Protein AF-A0A348ANC7-F1 (afdb_monomer_lite)

pLDDT: mean 77.5, std 24.3, range [27.45, 98.88]

Structure (mmCIF, N/CA/C/O backbone):
data_AF-A0A348ANC7-F1
#
_entry.id   AF-A0A348ANC7-F1
#
loop_
_atom_site.group_PDB
_atom_site.id
_atom_site.type_symbol
_atom_site.label_atom_id
_atom_site.label_alt_id
_atom_site.label_comp_id
_atom_site.label_asym_id
_atom_site.label_entity_id
_atom_site.label_seq_id
_atom_site.pdbx_PDB_ins_code
_atom_site.Cartn_x
_atom_site.Cartn_y
_atom_site.Cartn_z
_atom_site.occupancy
_atom_site.B_iso_or_equiv
_atom_site.auth_seq_id
_atom_site.auth_comp_id
_atom_site.auth_asym_id
_atom_site.auth_atom_id
_atom_site.pdbx_PDB_model_num
ATOM 1 N N . MET A 1 1 ? 77.798 -16.700 -37.468 1.00 27.75 1 MET A N 1
ATOM 2 C CA . MET A 1 1 ? 76.985 -16.059 -38.521 1.00 27.75 1 MET A CA 1
ATOM 3 C C . MET A 1 1 ? 76.602 -14.697 -37.989 1.00 27.75 1 MET A C 1
ATOM 5 O O . MET A 1 1 ? 76.023 -14.634 -36.917 1.00 27.75 1 MET A O 1
ATOM 9 N N . ILE A 1 2 ? 77.081 -13.659 -38.665 1.00 27.45 2 ILE A N 1
ATOM 10 C CA . ILE A 1 2 ? 77.021 -12.248 -38.270 1.00 27.45 2 ILE A CA 1
ATOM 11 C C . ILE A 1 2 ? 75.580 -11.769 -38.488 1.00 27.45 2 ILE A C 1
ATOM 13 O O . ILE A 1 2 ? 75.060 -11.918 -39.596 1.00 27.45 2 ILE A O 1
ATOM 17 N N . GLY A 1 3 ? 74.916 -11.287 -37.438 1.00 29.75 3 GLY A N 1
ATOM 18 C CA . GLY A 1 3 ? 73.523 -10.850 -37.491 1.00 29.75 3 GLY A CA 1
ATOM 19 C C . GLY A 1 3 ? 73.442 -9.379 -37.875 1.00 29.75 3 GLY A C 1
ATOM 20 O O . GLY A 1 3 ? 73.539 -8.519 -37.016 1.00 29.75 3 GLY A O 1
ATOM 21 N N . ALA A 1 4 ? 73.257 -9.073 -39.158 1.00 31.48 4 ALA A N 1
ATOM 22 C CA . ALA A 1 4 ? 72.966 -7.702 -39.567 1.00 31.48 4 ALA A CA 1
ATOM 23 C C . ALA A 1 4 ? 71.615 -7.257 -38.974 1.00 31.48 4 ALA A C 1
ATOM 25 O O . ALA A 1 4 ? 70.592 -7.906 -39.210 1.00 31.48 4 ALA A O 1
ATOM 26 N N . PHE A 1 5 ? 71.602 -6.151 -38.229 1.00 32.03 5 PHE A N 1
ATOM 27 C CA . PHE A 1 5 ? 70.364 -5.513 -37.777 1.00 32.03 5 PHE A CA 1
ATOM 28 C C . PHE A 1 5 ? 69.734 -4.751 -38.942 1.00 32.03 5 PHE A C 1
ATOM 30 O O . PHE A 1 5 ? 70.419 -3.972 -39.601 1.00 32.03 5 PHE A O 1
ATOM 37 N N . PHE A 1 6 ? 68.440 -4.962 -39.190 1.00 32.25 6 PHE A N 1
ATOM 38 C CA . PHE A 1 6 ? 67.671 -4.261 -40.221 1.00 32.25 6 PHE A CA 1
ATOM 39 C C . PHE A 1 6 ? 66.648 -3.329 -39.563 1.00 32.25 6 PHE A C 1
ATOM 41 O O . PHE A 1 6 ? 65.817 -3.793 -38.786 1.00 32.25 6 PHE A O 1
ATOM 48 N N . GLY A 1 7 ? 66.673 -2.035 -39.893 1.00 39.41 7 GLY A N 1
ATOM 49 C CA . GLY A 1 7 ? 65.671 -1.060 -39.436 1.00 39.41 7 GLY A CA 1
ATOM 50 C C . GLY A 1 7 ? 64.999 -0.325 -40.599 1.00 39.41 7 GLY A C 1
ATOM 51 O O . GLY A 1 7 ? 65.629 -0.126 -41.637 1.00 39.41 7 GLY A O 1
ATOM 52 N N . LYS A 1 8 ? 63.723 0.065 -40.440 1.00 37.47 8 LYS A N 1
ATOM 53 C CA . LYS A 1 8 ? 62.939 0.895 -41.380 1.00 37.47 8 LYS A CA 1
ATOM 54 C C . LYS A 1 8 ? 62.503 2.201 -40.696 1.00 37.47 8 LYS A C 1
ATOM 56 O O . LYS A 1 8 ? 61.847 2.136 -39.663 1.00 37.47 8 LYS A O 1
ATOM 61 N N . TYR A 1 9 ? 62.796 3.361 -41.290 1.00 41.31 9 TYR A N 1
ATOM 62 C CA . TYR A 1 9 ? 62.340 4.685 -40.825 1.00 41.31 9 TYR A CA 1
ATOM 63 C C . TYR A 1 9 ? 61.438 5.358 -41.857 1.00 41.31 9 TYR A C 1
ATOM 65 O O . TYR A 1 9 ? 61.797 5.368 -43.027 1.00 41.31 9 TYR A O 1
ATOM 73 N N . ALA A 1 10 ? 60.318 5.959 -41.455 1.00 38.47 10 ALA A N 1
ATOM 74 C CA . ALA A 1 10 ? 59.458 6.737 -42.351 1.00 38.47 10 ALA A CA 1
ATOM 75 C C . ALA A 1 10 ? 59.697 8.244 -42.168 1.00 38.47 10 ALA A C 1
ATOM 77 O O . ALA A 1 10 ? 59.776 8.722 -41.038 1.00 38.47 10 ALA A O 1
ATOM 78 N N . PHE A 1 11 ? 59.782 8.995 -43.270 1.00 38.72 11 PHE A N 1
ATOM 79 C CA . PHE A 1 11 ? 59.938 10.455 -43.248 1.00 38.72 11 PHE A CA 1
ATOM 80 C C . PHE A 1 11 ? 58.855 11.131 -44.092 1.00 38.72 11 PHE A C 1
ATOM 82 O O . PHE A 1 11 ? 58.504 10.642 -45.167 1.00 38.72 11 PHE A O 1
ATOM 89 N N . GLN A 1 12 ? 58.375 12.291 -43.635 1.00 37.31 12 GLN A N 1
ATOM 90 C CA . GLN A 1 12 ? 57.484 13.163 -44.402 1.00 37.31 12 GLN A CA 1
ATOM 91 C C . GLN A 1 12 ? 58.098 14.562 -44.539 1.00 37.31 12 GLN A C 1
ATOM 93 O O . GLN A 1 12 ? 58.506 15.171 -43.549 1.00 37.31 12 GLN A O 1
ATOM 98 N N . SER A 1 13 ? 58.150 15.078 -45.770 1.00 34.09 13 SER A N 1
ATOM 99 C CA . SER A 1 13 ? 58.499 16.477 -46.040 1.00 34.09 13 SER A CA 1
ATOM 100 C C . SER A 1 13 ? 57.309 17.395 -45.738 1.00 34.09 13 SER A C 1
ATOM 102 O O . SER A 1 13 ? 56.170 17.065 -46.061 1.00 34.09 13 SER A O 1
ATOM 104 N N . ARG A 1 14 ? 57.565 18.571 -45.151 1.00 36.03 14 ARG A N 1
ATOM 105 C CA . ARG A 1 14 ? 56.542 19.587 -44.830 1.00 36.03 14 ARG A CA 1
ATOM 106 C C . ARG A 1 14 ? 56.150 20.493 -46.007 1.00 36.03 14 ARG A C 1
ATOM 108 O O . ARG A 1 14 ? 55.392 21.436 -45.800 1.00 36.03 14 ARG A O 1
ATOM 115 N N . THR A 1 15 ? 56.649 20.252 -47.218 1.00 33.06 15 THR A N 1
ATOM 116 C CA . THR A 1 15 ? 56.398 21.128 -48.374 1.00 33.06 15 THR A CA 1
ATOM 117 C C . THR A 1 15 ? 55.730 20.397 -49.538 1.00 33.06 15 THR A C 1
ATOM 119 O O . THR A 1 15 ? 56.362 19.569 -50.187 1.00 33.06 15 THR A O 1
ATOM 122 N N . GLY A 1 16 ? 54.491 20.798 -49.837 1.00 35.75 16 GLY A N 1
ATOM 123 C CA . GLY A 1 16 ? 53.926 20.919 -51.189 1.00 35.75 16 GLY A CA 1
ATOM 124 C C . GLY A 1 16 ? 53.504 19.655 -51.929 1.00 35.75 16 GLY A C 1
ATOM 125 O O . GLY A 1 16 ? 52.324 19.513 -52.212 1.00 35.75 16 GLY A O 1
ATOM 126 N N . ASP A 1 17 ? 54.434 18.753 -52.234 1.00 40.47 17 ASP A N 1
ATOM 127 C CA . ASP A 1 17 ? 54.190 17.643 -53.161 1.00 40.47 17 ASP A CA 1
ATOM 128 C C . ASP A 1 17 ? 54.615 16.313 -52.522 1.00 40.47 17 ASP A C 1
ATOM 130 O O . ASP A 1 17 ? 55.789 16.054 -52.246 1.00 40.47 17 ASP A O 1
ATOM 134 N N . LEU A 1 18 ? 53.613 15.486 -52.217 1.00 42.03 18 LEU A N 1
ATOM 135 C CA . LEU A 1 18 ? 53.718 14.255 -51.437 1.00 42.03 18 LEU A CA 1
ATOM 136 C C . LEU A 1 18 ? 54.369 13.124 -52.243 1.00 42.03 18 LEU A C 1
ATOM 138 O O . LEU A 1 18 ? 53.725 12.481 -53.068 1.00 42.03 18 LEU A O 1
ATOM 142 N N . GLN A 1 19 ? 55.617 12.795 -51.919 1.00 43.56 19 GLN A N 1
ATOM 143 C CA . GLN A 1 19 ? 56.093 11.416 -52.014 1.00 43.56 19 GLN A CA 1
ATOM 144 C C . GLN A 1 19 ? 56.636 11.002 -50.648 1.00 43.56 19 GLN A C 1
ATOM 146 O O . GLN A 1 19 ? 57.581 11.605 -50.139 1.00 43.56 19 GLN A O 1
ATOM 151 N N . SER A 1 20 ? 55.996 10.005 -50.036 1.00 47.84 20 SER A N 1
ATOM 152 C CA . SER A 1 20 ? 56.375 9.451 -48.734 1.00 47.84 20 SER A CA 1
ATOM 153 C C . SER A 1 20 ? 57.330 8.279 -48.939 1.00 47.84 20 SER A C 1
ATOM 155 O O . SER A 1 20 ? 57.088 7.426 -49.792 1.00 47.84 20 SER A O 1
ATOM 157 N N . TRP A 1 21 ? 58.412 8.233 -48.164 1.00 43.44 21 TRP A N 1
ATOM 158 C CA . TRP A 1 21 ? 59.478 7.239 -48.312 1.00 43.44 21 TRP A CA 1
ATOM 159 C C . TRP A 1 21 ? 59.752 6.553 -46.975 1.00 43.44 21 TRP A C 1
ATOM 161 O O . TRP A 1 21 ? 59.725 7.209 -45.929 1.00 43.44 21 TRP A O 1
ATOM 171 N N . TYR A 1 22 ? 60.083 5.260 -47.005 1.00 48.88 22 TYR A N 1
ATOM 172 C CA . TYR A 1 22 ? 60.775 4.612 -45.894 1.00 48.88 22 TYR A CA 1
ATOM 173 C C . TYR A 1 22 ? 62.246 4.372 -46.239 1.00 48.88 22 TYR A C 1
ATOM 175 O O . TYR A 1 22 ? 62.584 4.032 -47.369 1.00 48.88 22 TYR A O 1
ATOM 183 N N . VAL A 1 23 ? 63.134 4.516 -45.261 1.00 41.88 23 VAL A N 1
ATOM 184 C CA . VAL A 1 23 ? 64.560 4.215 -45.373 1.00 41.88 23 VAL A CA 1
ATOM 185 C C . VAL A 1 23 ? 64.844 2.915 -44.635 1.00 41.88 23 VAL A C 1
ATOM 187 O O . VAL A 1 23 ? 64.688 2.852 -43.419 1.00 41.88 23 VAL A O 1
ATOM 190 N N . THR A 1 24 ? 65.258 1.877 -45.358 1.00 45.94 24 THR A N 1
ATOM 191 C CA . THR A 1 24 ? 65.869 0.680 -44.767 1.00 45.94 24 THR A CA 1
ATOM 192 C C . THR A 1 24 ? 67.349 0.904 -44.542 1.00 45.94 24 THR A C 1
ATOM 194 O O . THR A 1 24 ? 68.017 1.426 -45.436 1.00 45.94 24 THR A O 1
ATOM 197 N N . TYR A 1 25 ? 67.882 0.443 -43.417 1.00 46.38 25 TYR A N 1
ATOM 198 C CA . TYR A 1 25 ? 69.322 0.376 -43.208 1.00 46.38 25 TYR A CA 1
ATOM 199 C C . TYR A 1 25 ? 69.755 -0.958 -42.605 1.00 46.38 25 TYR A C 1
ATOM 201 O O . TYR A 1 25 ? 68.958 -1.638 -41.961 1.00 46.38 25 TYR A O 1
ATOM 209 N N . SER A 1 26 ? 71.016 -1.321 -42.835 1.00 45.53 26 SER A N 1
ATOM 210 C CA . SER A 1 26 ? 71.691 -2.427 -42.154 1.00 45.53 26 SER A CA 1
ATOM 211 C C . SER A 1 26 ? 72.839 -1.885 -41.314 1.00 45.53 26 SER A C 1
ATOM 213 O O . SER A 1 26 ? 73.575 -1.046 -41.834 1.00 45.53 26 SER A O 1
ATOM 215 N N . SER A 1 27 ? 73.044 -2.368 -40.089 1.00 42.06 27 SER A N 1
ATOM 216 C CA . SER A 1 27 ? 74.215 -2.019 -39.267 1.00 42.06 27 SER A CA 1
ATOM 217 C C . SER A 1 27 ? 75.004 -3.241 -38.802 1.00 42.06 27 SER A C 1
ATOM 219 O O . SER A 1 27 ? 74.487 -4.360 -38.814 1.00 42.06 27 SER A O 1
ATOM 221 N N . ASP A 1 28 ? 76.258 -3.016 -38.408 1.00 50.62 28 ASP A N 1
ATOM 222 C CA . ASP A 1 28 ? 77.047 -4.005 -37.673 1.00 50.62 28 ASP A CA 1
ATOM 223 C C . ASP A 1 28 ? 76.615 -4.104 -36.198 1.00 50.62 28 ASP A C 1
ATOM 225 O O . ASP A 1 28 ? 75.765 -3.341 -35.725 1.00 50.62 28 ASP A O 1
ATOM 229 N N . ASP A 1 29 ? 77.219 -5.053 -35.477 1.00 42.59 29 ASP A N 1
ATOM 230 C CA . ASP A 1 29 ? 76.923 -5.356 -34.069 1.00 42.59 29 ASP A CA 1
ATOM 231 C C . ASP A 1 29 ? 77.269 -4.196 -33.109 1.00 42.59 29 ASP A C 1
ATOM 233 O O . ASP A 1 29 ? 76.825 -4.194 -31.962 1.00 42.59 29 ASP A O 1
ATOM 237 N N . ASN A 1 30 ? 78.021 -3.191 -33.576 1.00 41.41 30 ASN A N 1
ATOM 238 C CA . ASN A 1 30 ? 78.353 -1.978 -32.823 1.00 41.41 30 ASN A CA 1
ATOM 239 C C . ASN A 1 30 ? 77.434 -0.791 -33.176 1.00 41.41 30 ASN A C 1
ATOM 241 O O . ASN A 1 30 ? 77.628 0.309 -32.659 1.00 41.41 30 ASN A O 1
ATOM 245 N N . GLY A 1 31 ? 76.444 -0.993 -34.054 1.00 43.25 31 GLY A N 1
ATOM 246 C CA . GLY A 1 31 ? 75.490 0.034 -34.474 1.00 43.25 31 GLY A CA 1
ATOM 247 C C . GLY A 1 31 ? 75.965 0.917 -35.633 1.00 43.25 31 GLY A C 1
ATOM 248 O O . GLY A 1 31 ? 75.290 1.888 -35.977 1.00 43.25 31 GLY A O 1
ATOM 249 N N . THR A 1 32 ? 77.088 0.594 -36.281 1.00 47.38 32 THR A N 1
ATOM 250 C CA . THR A 1 32 ? 77.591 1.347 -37.440 1.00 47.38 32 THR A CA 1
ATOM 251 C C . THR A 1 32 ? 76.772 1.000 -38.677 1.00 47.38 32 THR A C 1
ATOM 253 O O . THR A 1 32 ? 76.704 -0.164 -39.072 1.00 47.38 32 THR A O 1
ATOM 256 N N . ILE A 1 33 ? 76.146 1.990 -39.321 1.00 48.66 33 ILE A N 1
ATOM 257 C CA . ILE A 1 33 ? 75.312 1.758 -40.509 1.00 48.66 33 ILE A CA 1
ATOM 258 C C . ILE A 1 33 ? 76.184 1.359 -41.708 1.00 48.66 33 ILE A C 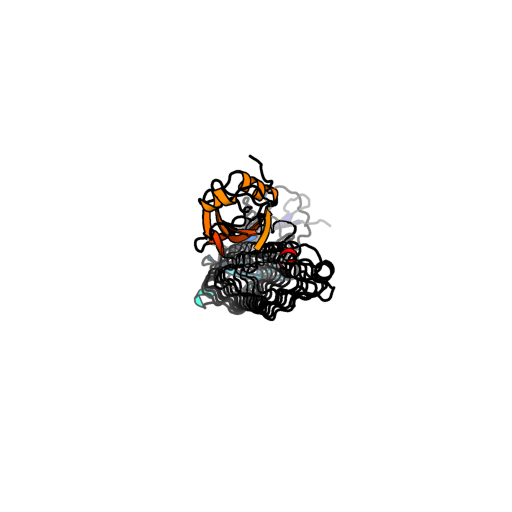1
ATOM 260 O O . ILE A 1 33 ? 76.993 2.138 -42.203 1.00 48.66 33 ILE A O 1
ATOM 264 N N . LEU A 1 34 ? 75.971 0.141 -42.200 1.00 48.00 34 LEU A N 1
ATOM 265 C CA . LEU A 1 34 ? 76.673 -0.481 -43.322 1.00 48.00 34 LEU A CA 1
ATOM 266 C C . LEU A 1 34 ? 76.024 -0.171 -44.681 1.00 48.00 34 LEU A C 1
ATOM 268 O O . LEU A 1 34 ? 76.714 -0.133 -45.698 1.00 48.00 34 LEU A O 1
ATOM 272 N N . LYS A 1 35 ? 74.697 0.013 -44.733 1.00 48.88 35 LYS A N 1
ATOM 273 C CA . LYS A 1 35 ? 73.958 0.289 -45.980 1.00 48.88 35 LYS A CA 1
ATOM 274 C C . LYS A 1 35 ? 72.634 0.989 -45.689 1.00 48.88 35 LYS A C 1
ATOM 276 O O . LYS A 1 35 ? 72.007 0.668 -44.687 1.00 48.88 35 LYS A O 1
ATOM 281 N N . MET A 1 36 ? 72.196 1.887 -46.573 1.00 45.62 36 MET A N 1
ATOM 282 C CA . MET A 1 36 ? 70.900 2.578 -46.513 1.00 45.62 36 MET A CA 1
ATOM 283 C C . MET A 1 36 ? 70.222 2.597 -47.889 1.00 45.62 36 MET A C 1
ATOM 285 O O . MET A 1 36 ? 70.899 2.753 -48.904 1.00 45.62 36 MET A O 1
ATOM 289 N N . ALA A 1 37 ? 68.897 2.449 -47.929 1.00 45.66 37 ALA A N 1
ATOM 290 C CA . ALA A 1 37 ? 68.086 2.560 -49.142 1.00 45.66 37 ALA A CA 1
ATOM 291 C C . ALA A 1 37 ? 66.723 3.184 -48.824 1.00 45.66 37 ALA A C 1
ATOM 293 O O . ALA A 1 37 ? 66.074 2.757 -47.873 1.00 45.66 37 ALA A O 1
ATOM 294 N N . ALA A 1 38 ? 66.293 4.164 -49.622 1.00 46.44 38 ALA A N 1
ATOM 295 C CA . ALA A 1 38 ? 64.974 4.783 -49.524 1.00 46.44 38 ALA A CA 1
ATOM 296 C C . ALA A 1 38 ? 64.018 4.164 -50.557 1.00 46.44 38 ALA A C 1
ATOM 298 O O . ALA A 1 38 ? 64.383 4.010 -51.722 1.00 46.44 38 ALA A O 1
ATOM 299 N N . THR A 1 39 ? 62.804 3.807 -50.148 1.00 53.12 39 THR A N 1
ATOM 300 C CA . THR A 1 39 ? 61.753 3.251 -51.012 1.00 53.12 39 THR A CA 1
ATOM 301 C C . THR A 1 39 ? 60.472 4.055 -50.843 1.00 53.12 39 THR A C 1
ATOM 303 O O . THR A 1 39 ? 60.092 4.381 -49.719 1.00 53.12 39 THR A O 1
ATOM 306 N N . GLN A 1 40 ? 59.826 4.393 -51.956 1.00 50.09 40 GLN A N 1
ATOM 307 C CA . GLN A 1 40 ? 58.566 5.124 -51.955 1.00 50.09 40 GLN A CA 1
ATOM 308 C C . GLN A 1 40 ? 57.430 4.211 -51.479 1.00 50.09 40 GLN A C 1
ATOM 310 O O . GLN A 1 40 ? 57.299 3.084 -51.955 1.00 50.09 40 GLN A O 1
ATOM 315 N N . ILE A 1 41 ? 56.626 4.708 -50.542 1.00 51.19 41 ILE A N 1
ATOM 316 C CA . ILE A 1 41 ? 55.476 3.999 -49.981 1.00 51.19 41 ILE A CA 1
ATOM 317 C C . ILE A 1 41 ? 54.360 3.956 -51.029 1.00 51.19 41 ILE A C 1
ATOM 319 O O . ILE A 1 41 ? 54.029 4.985 -51.620 1.00 51.19 41 ILE A O 1
ATOM 323 N N . THR A 1 42 ? 53.787 2.773 -51.252 1.00 46.72 42 THR A N 1
ATOM 324 C CA . THR A 1 42 ? 52.680 2.562 -52.208 1.00 46.72 42 THR A CA 1
ATOM 325 C C . THR A 1 42 ? 51.334 2.431 -51.495 1.00 46.72 42 THR A C 1
ATOM 327 O O . THR A 1 42 ? 51.287 2.024 -50.336 1.00 46.72 42 THR A O 1
ATOM 330 N N . ASP A 1 43 ? 50.228 2.682 -52.203 1.00 43.44 43 ASP A N 1
ATOM 331 C CA . ASP A 1 43 ? 48.848 2.627 -51.672 1.00 43.44 43 ASP A CA 1
ATOM 332 C C . ASP A 1 43 ? 48.445 1.256 -51.084 1.00 43.44 43 ASP A C 1
ATOM 334 O O . ASP A 1 43 ? 47.421 1.120 -50.418 1.00 43.44 43 ASP A O 1
ATOM 338 N N . THR A 1 44 ? 49.247 0.216 -51.328 1.00 36.41 44 THR A N 1
ATOM 339 C CA . THR A 1 44 ? 49.032 -1.148 -50.829 1.00 36.41 44 THR A CA 1
ATOM 340 C C . THR A 1 44 ? 49.773 -1.474 -49.528 1.00 36.41 44 THR A C 1
ATOM 342 O O . THR A 1 44 ? 49.492 -2.508 -48.914 1.00 36.41 44 THR A O 1
ATOM 345 N N . GLU A 1 45 ? 50.712 -0.633 -49.084 1.00 39.47 45 GLU A N 1
ATOM 346 C CA . GLU A 1 45 ? 51.470 -0.860 -47.850 1.00 39.47 45 GLU A CA 1
ATOM 347 C C . GLU A 1 45 ? 50.686 -0.364 -46.623 1.00 39.47 45 GLU A C 1
ATOM 349 O O . GLU A 1 45 ? 50.410 0.818 -46.449 1.00 39.47 45 GLU A O 1
ATOM 354 N N . LYS A 1 46 ? 50.306 -1.310 -45.759 1.00 42.59 46 LYS A N 1
ATOM 355 C CA . LYS A 1 46 ? 49.444 -1.124 -44.584 1.00 42.59 46 LYS A CA 1
ATOM 356 C C . LYS A 1 46 ? 50.269 -0.748 -43.344 1.00 42.59 46 LYS A C 1
ATOM 358 O O . LYS A 1 46 ? 50.981 -1.606 -42.827 1.00 42.59 46 LYS A O 1
ATOM 363 N N . PHE A 1 47 ? 50.155 0.480 -42.830 1.00 36.69 47 PHE A N 1
ATOM 364 C CA . PHE A 1 47 ? 50.800 0.898 -41.573 1.00 36.69 47 PHE A CA 1
ATOM 365 C C . PHE A 1 47 ? 49.887 1.790 -40.718 1.00 36.69 47 PHE A C 1
ATOM 367 O O . PHE A 1 47 ? 49.093 2.559 -41.249 1.00 36.69 47 PHE A O 1
ATOM 374 N N . ALA A 1 48 ? 50.025 1.691 -39.392 1.00 40.62 48 ALA A N 1
ATOM 375 C CA . ALA A 1 48 ? 49.409 2.591 -38.418 1.00 40.62 48 ALA A CA 1
ATOM 376 C C . ALA A 1 48 ? 50.520 3.391 -37.723 1.00 40.62 48 ALA A C 1
ATOM 378 O O . ALA A 1 48 ? 51.504 2.812 -37.260 1.00 40.62 48 ALA A O 1
ATOM 379 N N . VAL A 1 49 ? 50.383 4.718 -37.667 1.00 36.91 49 VAL A N 1
ATOM 380 C CA . VAL A 1 49 ? 51.309 5.593 -36.930 1.00 36.91 49 VAL A CA 1
ATOM 381 C C . VAL A 1 49 ? 50.681 5.915 -35.580 1.00 36.91 49 VAL A C 1
ATOM 383 O O . VAL A 1 49 ? 49.548 6.391 -35.524 1.00 36.91 49 VAL A O 1
ATOM 386 N N . TYR A 1 50 ? 51.427 5.648 -34.510 1.00 37.97 50 TYR A N 1
ATOM 387 C CA . TYR A 1 50 ? 51.028 5.898 -33.130 1.00 37.97 50 TYR A CA 1
ATOM 388 C C . TYR A 1 50 ? 51.822 7.078 -32.563 1.00 37.97 50 TYR A C 1
ATOM 390 O O . TYR A 1 50 ? 53.053 7.097 -32.645 1.00 37.97 50 TYR A O 1
ATOM 398 N N . ARG A 1 51 ? 51.129 8.059 -31.973 1.00 36.88 51 ARG A N 1
ATOM 399 C CA . ARG A 1 51 ? 51.754 9.127 -31.182 1.00 36.88 51 ARG A CA 1
ATOM 400 C C . ARG A 1 51 ? 51.084 9.207 -29.814 1.00 36.88 51 ARG A C 1
ATOM 402 O O . ARG A 1 51 ? 49.906 9.545 -29.733 1.00 36.88 51 ARG A O 1
ATOM 409 N N . THR A 1 52 ? 51.845 8.938 -28.757 1.00 38.41 52 THR A N 1
ATOM 410 C CA . THR A 1 52 ? 51.502 9.324 -27.380 1.00 38.41 52 THR A CA 1
ATOM 411 C C . THR A 1 52 ? 51.732 10.818 -27.220 1.00 38.41 52 THR A C 1
ATOM 413 O O . THR A 1 52 ? 52.852 11.291 -27.416 1.00 38.41 52 THR A O 1
ATOM 416 N N . GLY A 1 53 ? 50.676 11.575 -26.927 1.00 38.31 53 GLY A N 1
ATOM 417 C CA . GLY A 1 53 ? 50.815 12.922 -26.378 1.00 38.31 53 GLY A CA 1
ATOM 418 C C . GLY A 1 53 ? 51.058 12.859 -24.869 1.00 38.31 53 GLY A C 1
ATOM 419 O O . GLY A 1 53 ? 50.701 11.872 -24.230 1.00 38.31 53 GLY A O 1
ATOM 420 N N . GLU A 1 54 ? 51.640 13.914 -24.300 1.00 38.09 54 GLU A N 1
ATOM 421 C CA . GLU A 1 54 ? 51.874 14.047 -22.850 1.00 38.09 54 GLU A CA 1
ATOM 422 C C . GLU A 1 54 ? 50.560 14.155 -22.033 1.00 38.09 54 GLU A C 1
ATOM 424 O O . GLU A 1 54 ? 50.568 13.931 -20.827 1.00 38.09 54 GLU A O 1
ATOM 429 N N . ASP A 1 55 ? 49.413 14.384 -22.692 1.00 41.34 55 ASP A N 1
ATOM 430 C CA . ASP A 1 55 ? 48.123 14.724 -22.066 1.00 41.34 55 ASP A CA 1
ATOM 431 C C . ASP A 1 55 ? 47.067 13.594 -22.104 1.00 41.34 55 ASP A C 1
ATOM 433 O O . ASP A 1 55 ? 45.934 13.821 -22.526 1.00 41.34 55 ASP A O 1
ATOM 437 N N . ALA A 1 56 ? 47.412 12.357 -21.720 1.00 44.81 56 ALA A N 1
ATOM 438 C CA . ALA A 1 56 ? 46.475 11.211 -21.671 1.00 44.81 56 ALA A CA 1
ATOM 439 C C . ALA A 1 56 ? 45.669 10.961 -22.972 1.00 44.81 56 ALA A C 1
ATOM 441 O O . ALA A 1 56 ? 44.609 10.331 -22.957 1.00 44.81 56 ALA A O 1
ATOM 442 N N . ARG A 1 57 ? 46.193 11.421 -24.116 1.00 38.22 57 ARG A N 1
ATOM 443 C CA . ARG A 1 57 ? 45.581 11.288 -25.442 1.00 38.22 57 ARG A CA 1
ATOM 444 C C . ARG A 1 57 ? 46.544 10.622 -26.418 1.00 38.22 57 ARG A C 1
ATOM 446 O O . ARG A 1 57 ? 47.693 11.051 -26.553 1.00 38.22 57 ARG A O 1
ATOM 453 N N . SER A 1 58 ? 46.062 9.613 -27.141 1.00 44.88 58 SER A N 1
ATOM 454 C CA . SER A 1 58 ? 46.791 8.994 -28.258 1.00 44.88 58 SER A CA 1
ATOM 455 C C . SER A 1 58 ? 46.114 9.319 -29.581 1.00 44.88 58 SER A C 1
ATOM 457 O O . SER A 1 58 ? 44.895 9.289 -29.660 1.00 44.88 58 SER A O 1
ATOM 459 N N . VAL A 1 59 ? 46.881 9.595 -30.637 1.00 39.38 59 VAL A N 1
ATOM 460 C CA . VAL A 1 59 ? 46.335 9.794 -31.992 1.00 39.38 59 VAL A CA 1
ATOM 461 C C . VAL A 1 59 ? 46.721 8.606 -32.870 1.00 39.38 59 VAL A C 1
ATOM 463 O O . VAL A 1 59 ? 47.903 8.272 -32.978 1.00 39.38 59 VAL A O 1
ATOM 466 N N . ILE A 1 60 ? 45.724 7.975 -33.489 1.00 49.19 60 ILE A N 1
ATOM 467 C CA . ILE A 1 60 ? 45.847 6.803 -34.361 1.00 49.19 60 ILE A CA 1
ATOM 468 C C . ILE A 1 60 ? 45.490 7.217 -35.788 1.00 49.19 60 ILE A C 1
ATOM 470 O O . ILE A 1 60 ? 44.397 7.718 -36.022 1.00 49.19 60 ILE A O 1
ATOM 474 N N . CYS A 1 61 ? 46.387 6.998 -36.747 1.00 43.06 61 CYS A N 1
ATOM 475 C CA . CYS A 1 61 ? 46.087 7.188 -38.169 1.00 43.06 61 CYS A CA 1
ATOM 476 C C . CYS A 1 61 ? 45.527 5.891 -38.784 1.00 43.06 61 CYS A C 1
ATOM 478 O O . CYS A 1 61 ? 46.143 4.831 -38.647 1.00 43.06 61 CYS A O 1
ATOM 480 N N . LEU A 1 62 ? 44.373 5.977 -39.448 1.00 47.97 62 LEU A N 1
ATOM 481 C CA . LEU A 1 62 ? 43.683 4.876 -40.129 1.00 47.97 62 LEU A CA 1
ATOM 482 C C . LEU A 1 62 ? 44.195 4.677 -41.564 1.00 47.97 62 LEU A C 1
ATOM 484 O O . LEU A 1 62 ? 44.841 5.548 -42.137 1.00 47.97 62 LEU A O 1
ATOM 488 N N . PHE A 1 63 ? 43.837 3.549 -42.190 1.00 44.09 63 PHE A N 1
ATOM 489 C CA . PHE A 1 63 ? 44.243 3.188 -43.565 1.00 44.09 63 PHE A CA 1
ATOM 490 C C . PHE A 1 63 ? 43.781 4.175 -44.638 1.00 44.09 63 PHE A C 1
ATOM 492 O O . PHE A 1 63 ? 44.396 4.272 -45.694 1.00 44.09 63 PHE A O 1
ATOM 499 N N . ASN A 1 64 ? 42.697 4.896 -44.373 1.00 45.41 64 ASN A N 1
ATOM 500 C CA . ASN A 1 64 ? 42.166 5.957 -45.223 1.00 45.41 64 ASN A CA 1
ATOM 501 C C . ASN A 1 64 ? 42.650 7.355 -44.794 1.00 45.41 64 ASN A C 1
ATOM 503 O O . ASN A 1 64 ? 42.056 8.349 -45.200 1.00 45.41 64 ASN A O 1
ATOM 507 N N . TRP A 1 65 ? 43.704 7.435 -43.974 1.00 46.72 65 TRP A N 1
ATOM 508 C CA . TRP A 1 65 ? 44.305 8.681 -43.485 1.00 46.72 65 TRP A CA 1
ATOM 509 C C . TRP A 1 65 ? 43.386 9.558 -42.626 1.00 46.72 65 TRP A C 1
ATOM 511 O O . TRP A 1 65 ? 43.586 10.767 -42.510 1.00 46.72 65 TRP A O 1
ATOM 521 N N . GLN A 1 66 ? 42.396 8.946 -41.981 1.00 46.66 66 GLN A N 1
ATOM 522 C CA . GLN A 1 66 ? 41.634 9.581 -40.908 1.00 46.66 66 GLN A CA 1
ATOM 523 C C . GLN A 1 66 ? 42.376 9.422 -39.586 1.00 46.66 66 GLN A C 1
ATOM 525 O O . GLN A 1 66 ? 43.036 8.409 -39.366 1.00 46.66 66 GLN A O 1
ATOM 530 N N . PHE A 1 67 ? 42.277 10.400 -38.694 1.00 46.94 67 PHE A N 1
ATOM 531 C CA . PHE A 1 67 ? 42.893 10.310 -37.376 1.00 46.94 67 PHE A CA 1
ATOM 532 C C . PHE A 1 67 ? 41.821 9.977 -36.343 1.00 46.94 67 PHE A C 1
ATOM 534 O O . PHE A 1 67 ? 40.698 10.449 -36.433 1.00 46.94 67 PHE A O 1
ATOM 541 N N . VAL A 1 68 ? 42.143 9.158 -35.354 1.00 48.25 68 VAL A N 1
ATOM 542 C CA . VAL A 1 68 ? 41.277 8.880 -34.208 1.00 48.25 68 VAL A CA 1
ATOM 543 C C . VAL A 1 68 ? 42.058 9.235 -32.959 1.00 48.25 68 VAL A C 1
ATOM 545 O O . VAL A 1 68 ? 43.150 8.720 -32.741 1.00 48.25 68 VAL A O 1
ATOM 548 N N . THR A 1 69 ? 41.523 10.145 -32.157 1.00 44.22 69 THR A N 1
ATOM 549 C CA . THR A 1 69 ? 42.073 10.490 -30.850 1.00 44.22 69 THR A CA 1
ATOM 550 C C . THR A 1 69 ? 41.429 9.596 -29.800 1.00 44.22 69 THR A C 1
ATOM 552 O O . THR A 1 69 ? 40.209 9.562 -29.675 1.00 44.22 69 THR A O 1
ATOM 555 N N . VAL A 1 70 ? 42.249 8.864 -29.061 1.00 47.19 70 VAL A N 1
ATOM 556 C CA . VAL A 1 70 ? 41.860 8.048 -27.912 1.00 47.19 70 VAL A CA 1
ATOM 557 C C . VAL A 1 70 ? 42.080 8.879 -26.664 1.00 47.19 70 VAL A C 1
ATOM 559 O O . VAL A 1 70 ? 43.204 9.331 -26.441 1.00 47.19 70 VAL A O 1
ATOM 562 N N . ASP A 1 71 ? 41.037 9.079 -25.869 1.00 41.00 71 ASP A N 1
ATOM 563 C CA . ASP A 1 71 ? 41.159 9.653 -24.531 1.00 41.00 71 ASP A CA 1
ATOM 564 C C . ASP A 1 71 ? 41.188 8.522 -23.498 1.00 41.00 71 ASP A C 1
ATOM 566 O O . ASP A 1 71 ? 40.193 7.832 -23.264 1.00 41.00 71 ASP A O 1
ATOM 570 N N . HIS A 1 72 ? 42.355 8.327 -22.885 1.00 40.72 72 HIS A N 1
ATOM 571 C CA . HIS A 1 72 ? 42.598 7.236 -21.939 1.00 40.72 72 HIS A CA 1
ATOM 572 C C . HIS A 1 72 ? 41.922 7.455 -20.583 1.00 40.72 72 HIS A C 1
ATOM 574 O O . HIS A 1 72 ? 41.808 6.511 -19.809 1.00 40.72 72 HIS A O 1
ATOM 580 N N . SER A 1 73 ? 41.472 8.679 -20.280 1.00 34.72 73 SER A N 1
ATOM 581 C CA . SER A 1 73 ? 40.780 8.989 -19.021 1.00 34.72 73 SER A CA 1
ATOM 582 C C . SER A 1 73 ? 39.298 8.619 -19.047 1.00 34.72 73 SER A C 1
ATOM 584 O O . SER A 1 73 ? 38.694 8.387 -18.001 1.00 34.72 73 SER A O 1
ATOM 586 N N . SER A 1 74 ? 38.719 8.560 -20.245 1.00 34.16 74 SER A N 1
ATOM 587 C CA . SER A 1 74 ? 37.281 8.446 -20.448 1.00 34.16 74 SER A CA 1
ATOM 588 C C . SER A 1 74 ? 36.889 7.181 -21.226 1.00 34.16 74 SER A C 1
ATOM 590 O O . SER A 1 74 ? 35.735 6.770 -21.161 1.00 34.16 74 SER A O 1
ATOM 592 N N . GLY A 1 75 ? 37.829 6.534 -21.928 1.00 32.56 75 GLY A N 1
ATOM 593 C CA . GLY A 1 75 ? 37.574 5.322 -22.719 1.00 32.56 75 GLY A CA 1
ATOM 594 C C . GLY A 1 75 ? 36.951 5.589 -24.096 1.00 32.56 75 GLY A C 1
ATOM 595 O O . GLY A 1 75 ? 36.523 4.651 -24.767 1.00 32.56 75 GLY A O 1
ATOM 596 N N . TRP A 1 76 ? 36.904 6.851 -24.537 1.00 34.16 76 TRP A N 1
ATOM 597 C CA . TRP A 1 76 ? 36.246 7.260 -25.783 1.00 34.16 76 TRP A CA 1
ATOM 598 C C . TRP A 1 76 ? 37.216 7.348 -26.967 1.00 34.16 76 TRP A C 1
ATOM 600 O O . TRP A 1 76 ? 38.384 7.724 -26.828 1.00 34.16 76 TRP A O 1
ATOM 610 N N . LEU A 1 77 ? 36.693 7.057 -28.164 1.00 38.72 77 LEU A N 1
ATOM 611 C CA . LEU A 1 77 ? 37.386 7.219 -29.444 1.00 38.72 77 LEU A CA 1
ATOM 612 C C . LEU A 1 77 ? 36.758 8.364 -30.246 1.00 38.72 77 LEU A C 1
ATOM 614 O O . LEU A 1 77 ? 35.634 8.268 -30.732 1.00 38.72 77 LEU A O 1
ATOM 618 N N . MET A 1 78 ? 37.508 9.450 -30.419 1.00 35.56 78 MET A N 1
ATOM 619 C CA . MET A 1 78 ? 37.106 10.612 -31.210 1.00 35.56 78 MET A CA 1
ATOM 620 C C . MET A 1 78 ? 37.707 10.522 -32.614 1.00 35.56 78 MET A C 1
ATOM 622 O O . MET A 1 78 ? 38.913 10.692 -32.775 1.00 35.56 78 MET A O 1
ATOM 626 N N . ALA A 1 79 ? 36.905 10.287 -33.652 1.00 37.59 79 ALA A N 1
ATOM 627 C CA . ALA A 1 79 ? 37.392 10.407 -35.027 1.00 37.59 79 ALA A CA 1
ATOM 628 C C . ALA A 1 79 ? 37.582 11.885 -35.417 1.00 37.59 79 ALA A C 1
ATOM 630 O O . ALA A 1 79 ? 36.756 12.736 -35.106 1.00 37.59 79 ALA A O 1
ATOM 631 N N . SER A 1 80 ? 38.672 12.196 -36.115 1.00 34.84 80 SER A N 1
ATOM 632 C CA . SER A 1 80 ? 38.999 13.522 -36.649 1.00 34.84 80 SER A CA 1
ATOM 633 C C . SER A 1 80 ? 38.292 13.814 -37.976 1.00 34.84 80 SER A C 1
ATOM 635 O O . SER A 1 80 ? 38.429 14.914 -38.506 1.00 34.84 80 SER A O 1
ATOM 637 N N . SER A 1 81 ? 37.631 12.813 -38.565 1.00 39.09 81 SER A N 1
ATOM 638 C CA . SER A 1 81 ? 36.795 12.911 -39.765 1.00 39.09 81 SER A CA 1
ATOM 639 C C . SER A 1 81 ? 35.890 11.673 -39.897 1.00 39.09 81 SER A C 1
ATOM 641 O O . SER A 1 81 ? 36.165 10.629 -39.308 1.00 39.09 81 SER A O 1
ATOM 643 N N . GLY A 1 82 ? 34.768 11.813 -40.613 1.00 37.41 82 GLY A N 1
ATOM 644 C CA . GLY A 1 82 ? 33.635 10.877 -40.573 1.00 37.41 82 GLY A CA 1
ATOM 645 C C . GLY A 1 82 ? 33.905 9.492 -41.157 1.00 37.41 82 GLY A C 1
ATOM 646 O O . GLY A 1 82 ? 34.458 9.356 -42.246 1.00 37.41 82 GLY A O 1
ATOM 647 N N . LEU A 1 83 ? 33.468 8.451 -40.448 1.00 43.38 83 LEU A N 1
ATOM 648 C CA . LEU A 1 83 ? 33.494 7.070 -40.926 1.00 43.38 83 LEU A CA 1
ATOM 649 C C . LEU A 1 83 ? 32.197 6.777 -41.693 1.00 43.38 83 LEU A C 1
ATOM 651 O O . LEU A 1 83 ? 31.209 6.347 -41.107 1.00 43.38 83 LEU A O 1
ATOM 655 N N . ASP A 1 84 ? 32.196 7.013 -43.005 1.00 37.12 84 ASP A N 1
ATOM 656 C CA . ASP A 1 84 ? 31.004 6.806 -43.847 1.00 37.12 84 ASP A CA 1
ATOM 657 C C . ASP A 1 84 ? 30.775 5.328 -44.242 1.00 37.12 84 ASP A C 1
ATOM 659 O O . ASP A 1 84 ? 29.772 4.994 -44.874 1.00 37.12 84 ASP A O 1
ATOM 663 N N . GLN A 1 85 ? 31.686 4.413 -43.883 1.00 42.84 85 GLN A N 1
ATOM 664 C CA . GLN A 1 85 ? 31.607 2.974 -44.182 1.00 42.84 85 GLN A CA 1
ATOM 665 C C . GLN A 1 85 ? 32.248 2.135 -43.066 1.00 42.84 85 GLN A C 1
ATOM 667 O O . GLN A 1 85 ? 32.998 2.660 -42.245 1.00 42.84 85 GLN A O 1
ATOM 672 N N . ALA A 1 86 ? 31.980 0.821 -43.056 1.00 38.41 86 ALA A N 1
ATOM 673 C CA . ALA A 1 86 ? 32.614 -0.143 -42.155 1.00 38.41 86 ALA A CA 1
ATOM 674 C C . ALA A 1 86 ? 34.149 -0.029 -42.221 1.00 38.41 86 ALA A C 1
ATOM 676 O O . ALA A 1 86 ? 34.792 -0.551 -43.133 1.00 38.41 86 ALA A O 1
ATOM 677 N N . ALA A 1 87 ? 34.742 0.669 -41.256 1.00 41.69 87 ALA A N 1
ATOM 678 C CA . ALA A 1 87 ? 36.181 0.813 -41.156 1.00 41.69 87 ALA A CA 1
ATOM 679 C C . ALA A 1 87 ? 36.748 -0.308 -40.286 1.00 41.69 87 ALA A C 1
ATOM 681 O O . ALA A 1 87 ? 36.264 -0.594 -39.190 1.00 41.69 87 ALA A O 1
ATOM 682 N N . THR A 1 88 ? 37.796 -0.958 -40.784 1.00 38.44 88 THR A N 1
ATOM 683 C CA . THR A 1 88 ? 38.604 -1.857 -39.957 1.00 38.44 88 THR A CA 1
ATOM 684 C C . THR A 1 88 ? 39.629 -1.001 -39.228 1.00 38.44 88 THR A C 1
ATOM 686 O O . THR A 1 88 ? 40.511 -0.421 -39.862 1.00 38.44 88 THR A O 1
ATOM 689 N N . LEU A 1 89 ? 39.487 -0.894 -37.911 1.00 41.62 89 LEU A N 1
ATOM 690 C CA . LEU A 1 89 ? 40.416 -0.176 -37.051 1.00 41.62 89 LEU A CA 1
ATOM 691 C C . LEU A 1 89 ? 41.354 -1.158 -36.353 1.00 41.62 89 LEU A C 1
ATOM 693 O O . LEU A 1 89 ? 41.007 -2.300 -36.057 1.00 41.62 89 LEU A O 1
ATOM 697 N N . TYR A 1 90 ? 42.573 -0.702 -36.101 1.00 38.22 90 TYR A N 1
ATOM 698 C CA . TYR A 1 90 ? 43.617 -1.504 -35.483 1.00 38.22 90 TYR A CA 1
ATOM 699 C C . TYR A 1 90 ? 43.999 -0.798 -34.191 1.00 38.22 90 TYR A C 1
ATOM 701 O O . TYR A 1 90 ? 44.415 0.360 -34.225 1.00 38.22 90 TYR A O 1
ATOM 709 N N . PHE A 1 91 ? 43.831 -1.484 -33.064 1.00 41.06 91 PHE A N 1
ATOM 710 C CA . PHE A 1 91 ? 44.137 -0.940 -31.748 1.00 41.06 91 PHE A CA 1
ATOM 711 C C . PHE A 1 91 ? 45.070 -1.873 -30.982 1.00 41.06 91 PHE A C 1
ATOM 713 O O . PHE A 1 91 ? 45.102 -3.083 -31.209 1.00 41.06 91 PHE A O 1
ATOM 720 N N . ALA A 1 92 ? 45.810 -1.288 -30.045 1.00 35.16 92 ALA A N 1
ATOM 721 C CA . ALA A 1 92 ? 46.560 -2.004 -29.030 1.00 35.16 92 ALA A CA 1
ATOM 722 C C . ALA A 1 92 ? 45.922 -1.680 -27.676 1.00 35.16 92 ALA A C 1
ATOM 724 O O . ALA A 1 92 ? 45.940 -0.523 -27.261 1.00 35.16 92 ALA A O 1
ATOM 725 N N . PHE A 1 93 ? 45.347 -2.681 -27.015 1.00 38.00 93 PHE A N 1
ATOM 726 C CA . PHE A 1 93 ? 44.834 -2.564 -25.653 1.00 38.00 93 PHE A CA 1
ATOM 727 C C . PHE A 1 93 ? 45.409 -3.704 -24.816 1.00 38.00 93 PHE A C 1
ATOM 729 O O . PHE A 1 93 ? 45.528 -4.827 -25.304 1.00 38.00 93 PHE A O 1
ATOM 736 N N . SER A 1 94 ? 45.742 -3.414 -23.562 1.00 32.25 94 SER A N 1
ATOM 737 C CA . SER A 1 94 ? 45.942 -4.418 -22.519 1.00 32.25 94 SER A CA 1
ATOM 738 C C . SER A 1 94 ? 44.665 -4.485 -21.676 1.00 32.25 94 SER A C 1
ATOM 740 O O . SER A 1 94 ? 44.280 -3.478 -21.088 1.00 32.25 94 SER A O 1
ATOM 742 N N . ASP A 1 95 ? 44.021 -5.652 -21.644 1.00 31.50 95 ASP A N 1
ATOM 743 C CA . ASP A 1 95 ? 43.052 -6.084 -20.620 1.00 31.50 95 ASP A CA 1
ATOM 744 C C . ASP A 1 95 ? 41.708 -5.337 -20.454 1.00 31.50 95 ASP A C 1
ATOM 746 O O . ASP A 1 95 ? 41.150 -5.336 -19.358 1.00 31.50 95 ASP A O 1
ATOM 750 N N . TYR A 1 96 ? 41.106 -4.791 -21.521 1.00 37.69 96 TYR A N 1
ATOM 751 C CA . TYR A 1 96 ? 39.725 -4.274 -21.450 1.00 37.69 96 TYR A CA 1
ATOM 752 C C . TYR A 1 96 ? 38.763 -4.945 -22.436 1.00 37.69 96 TYR A C 1
ATOM 754 O O . TYR A 1 96 ? 38.961 -4.933 -23.650 1.00 37.69 96 TYR A O 1
ATOM 762 N N . ASP A 1 97 ? 37.675 -5.479 -21.883 1.00 37.50 97 ASP A N 1
ATOM 763 C CA . ASP A 1 97 ? 36.542 -6.085 -22.582 1.00 37.50 97 ASP A CA 1
ATOM 764 C C . ASP A 1 97 ? 35.555 -4.970 -23.002 1.00 37.50 97 ASP A C 1
ATOM 766 O O . ASP A 1 97 ? 34.488 -4.796 -22.412 1.00 37.50 97 ASP A O 1
ATOM 770 N N . LEU A 1 98 ? 35.936 -4.110 -23.960 1.00 42.16 98 LEU A N 1
ATOM 771 C CA . LEU A 1 98 ? 35.013 -3.079 -24.466 1.00 42.16 98 LEU A CA 1
ATOM 772 C C . LEU A 1 98 ? 33.863 -3.790 -25.236 1.00 42.16 98 LEU A C 1
ATOM 774 O O . LEU A 1 98 ? 34.074 -4.730 -25.998 1.00 42.16 98 LEU A O 1
ATOM 778 N N . ALA A 1 99 ? 32.603 -3.419 -25.005 1.00 38.47 99 ALA A N 1
ATOM 779 C CA . ALA A 1 99 ? 31.454 -4.119 -25.610 1.00 38.47 99 ALA A CA 1
ATOM 780 C C . ALA A 1 99 ? 30.767 -3.325 -26.734 1.00 38.47 99 ALA A C 1
ATOM 782 O O . ALA A 1 99 ? 30.045 -3.894 -27.557 1.00 38.47 99 ALA A O 1
ATOM 783 N N . SER A 1 100 ? 30.998 -2.016 -26.786 1.00 44.62 100 SER A N 1
ATOM 784 C CA . SER A 1 100 ? 30.496 -1.110 -27.814 1.00 44.62 100 SER A CA 1
ATOM 785 C C . SER A 1 100 ? 31.425 0.098 -27.924 1.00 44.62 100 SER A C 1
ATOM 787 O O . SER A 1 100 ? 32.262 0.333 -27.049 1.00 44.62 100 SER A O 1
ATOM 789 N N . LEU A 1 101 ? 31.305 0.836 -29.025 1.00 47.16 101 LEU A N 1
ATOM 790 C CA . LEU A 1 101 ? 32.009 2.090 -29.209 1.00 47.16 101 LEU A CA 1
ATOM 791 C C . LEU A 1 101 ? 31.048 3.167 -29.700 1.00 47.16 101 LEU A C 1
ATOM 793 O O . LEU A 1 101 ? 30.443 3.052 -30.769 1.00 47.16 101 LEU A O 1
ATOM 797 N N . THR A 1 102 ? 30.951 4.238 -28.926 1.00 46.06 102 THR A N 1
ATOM 798 C CA . THR A 1 102 ? 30.182 5.416 -29.302 1.00 46.06 102 THR A CA 1
ATOM 799 C C . THR A 1 102 ? 31.112 6.408 -29.995 1.00 46.06 102 THR A C 1
ATOM 801 O O . THR A 1 102 ? 32.124 6.826 -29.433 1.00 46.06 102 THR A O 1
ATOM 804 N N . MET A 1 103 ? 30.800 6.750 -31.245 1.00 50.56 103 MET A N 1
ATOM 805 C CA . MET A 1 103 ? 31.608 7.645 -32.073 1.00 50.56 103 MET A CA 1
ATOM 806 C C . MET A 1 103 ? 30.768 8.817 -32.571 1.00 50.56 103 MET A C 1
ATOM 808 O O . MET A 1 103 ? 29.548 8.723 -32.640 1.00 50.56 103 MET A O 1
ATOM 812 N N . PHE A 1 104 ? 31.421 9.911 -32.952 1.00 48.09 104 PHE A N 1
ATOM 813 C CA . PHE A 1 104 ? 30.770 11.017 -33.650 1.00 48.09 104 PHE A CA 1
ATOM 814 C C . PHE A 1 104 ? 31.122 10.965 -35.145 1.00 48.09 104 PHE A C 1
ATOM 816 O O . PHE A 1 104 ? 32.267 10.665 -35.494 1.00 48.09 104 PHE A O 1
ATOM 823 N N . ASN A 1 105 ? 30.160 11.212 -36.039 1.00 49.66 105 ASN A N 1
ATOM 824 C CA . ASN A 1 105 ? 30.431 11.350 -37.474 1.00 49.66 105 ASN A CA 1
ATOM 825 C C . ASN A 1 105 ? 31.025 12.732 -37.811 1.00 49.66 105 ASN A C 1
ATOM 827 O O . ASN A 1 105 ? 31.270 13.556 -36.931 1.00 49.66 105 ASN A O 1
ATOM 831 N N . GLN A 1 106 ? 31.267 12.984 -39.103 1.00 43.44 106 GLN A N 1
ATOM 832 C CA . GLN A 1 106 ? 31.819 14.252 -39.609 1.00 43.44 106 GLN A CA 1
ATOM 833 C C . GLN A 1 106 ? 30.977 15.488 -39.279 1.00 43.44 106 GLN A C 1
ATOM 835 O O . GLN A 1 106 ? 31.524 16.584 -39.201 1.00 43.44 106 GLN A O 1
ATOM 840 N N . ASP A 1 107 ? 29.681 15.301 -39.039 1.00 47.50 107 ASP A N 1
ATOM 841 C CA . ASP A 1 107 ? 28.750 16.361 -38.662 1.00 47.50 107 ASP A CA 1
ATOM 842 C C . ASP A 1 107 ? 28.670 16.539 -37.130 1.00 47.50 107 ASP A C 1
ATOM 844 O O . ASP A 1 107 ? 27.871 17.329 -36.628 1.00 47.50 107 ASP A O 1
ATOM 848 N N . GLY A 1 108 ? 29.503 15.812 -36.370 1.00 49.25 108 GLY A N 1
ATOM 849 C CA . GLY A 1 108 ? 29.479 15.794 -34.908 1.00 49.25 108 GLY A CA 1
ATOM 850 C C . GLY A 1 108 ? 28.298 15.011 -34.331 1.00 49.25 108 GLY A C 1
ATOM 851 O O . GLY A 1 108 ? 27.950 15.208 -33.169 1.00 49.25 108 GLY A O 1
ATOM 852 N N . GLU A 1 109 ? 27.653 14.143 -35.116 1.00 57.03 109 GLU A N 1
ATOM 853 C CA . GLU A 1 109 ? 26.490 13.366 -34.681 1.00 57.03 109 GLU A CA 1
ATOM 854 C C . GLU A 1 109 ? 26.904 12.038 -34.061 1.00 57.03 109 GLU A C 1
ATOM 856 O O . GLU A 1 109 ? 27.767 11.341 -34.589 1.00 57.03 109 GLU A O 1
ATOM 861 N N . LEU A 1 110 ? 26.209 11.635 -33.000 1.00 59.22 110 LEU A N 1
ATOM 862 C CA . LEU A 1 110 ? 26.385 10.322 -32.394 1.00 59.22 110 LEU A CA 1
ATOM 863 C C . LEU A 1 110 ? 26.054 9.199 -33.393 1.00 59.22 110 LEU A C 1
ATOM 865 O O . LEU A 1 110 ? 24.918 9.097 -33.866 1.00 59.22 110 LEU A O 1
ATOM 869 N N . VAL A 1 111 ? 27.029 8.336 -33.667 1.00 55.97 111 VAL A N 1
ATOM 870 C CA . VAL A 1 111 ? 26.917 7.095 -34.438 1.00 55.97 111 VAL A CA 1
ATOM 871 C C . VAL A 1 111 ? 27.365 5.937 -33.555 1.00 55.97 111 VAL A C 1
ATOM 873 O O . VAL A 1 111 ? 28.492 5.904 -33.059 1.00 55.97 111 VAL A O 1
ATOM 876 N N . MET A 1 112 ? 26.470 4.972 -33.360 1.00 57.00 112 MET A N 1
ATOM 877 C CA . MET A 1 112 ? 26.723 3.836 -32.476 1.00 57.00 112 MET A CA 1
ATOM 878 C C . MET A 1 112 ? 27.252 2.669 -33.308 1.00 57.00 112 MET A C 1
ATOM 880 O O . MET A 1 112 ? 26.627 2.235 -34.284 1.00 57.00 112 MET A O 1
ATOM 884 N N . MET A 1 113 ? 28.423 2.157 -32.936 1.00 50.47 113 MET A N 1
ATOM 885 C CA . MET A 1 113 ? 29.050 1.034 -33.621 1.00 50.47 113 MET A CA 1
ATOM 886 C C . MET A 1 113 ? 29.352 -0.083 -32.633 1.00 50.47 113 MET A C 1
ATOM 888 O O . MET A 1 113 ? 29.883 0.142 -31.545 1.00 50.47 113 MET A O 1
ATOM 892 N N . ARG A 1 114 ? 29.052 -1.321 -33.033 1.00 48.00 114 ARG A N 1
ATOM 893 C CA . ARG A 1 114 ? 29.595 -2.497 -32.356 1.00 48.00 114 ARG A CA 1
ATOM 894 C C . ARG A 1 114 ? 30.863 -2.892 -33.087 1.00 48.00 114 ARG A C 1
ATOM 896 O O . ARG A 1 114 ? 30.922 -2.860 -34.317 1.00 48.00 114 ARG A O 1
ATOM 903 N N . TYR A 1 115 ? 31.881 -3.286 -32.342 1.00 46.03 115 TYR A N 1
ATOM 904 C CA . TYR A 1 115 ? 33.042 -3.915 -32.940 1.00 46.03 115 TYR A CA 1
ATOM 905 C C . TYR A 1 115 ? 32.954 -5.433 -32.816 1.00 46.03 115 TYR A C 1
ATOM 907 O O . TYR A 1 115 ? 32.309 -5.977 -31.924 1.00 46.03 115 TYR A O 1
ATOM 915 N N . THR A 1 116 ? 33.646 -6.142 -33.695 1.00 39.09 116 THR A N 1
ATOM 916 C CA . THR A 1 116 ? 33.961 -7.557 -33.499 1.00 39.09 116 THR A CA 1
ATOM 917 C C . THR A 1 116 ? 35.473 -7.718 -33.533 1.00 39.09 116 THR A C 1
ATOM 919 O O . THR A 1 116 ? 36.118 -7.287 -34.493 1.00 39.09 116 THR A O 1
ATOM 922 N N . VAL A 1 117 ? 36.039 -8.338 -32.493 1.00 43.03 117 VAL A N 1
ATOM 923 C CA . VAL A 1 117 ? 37.447 -8.752 -32.490 1.00 43.03 117 VAL A CA 1
ATOM 924 C C . VAL A 1 117 ? 37.575 -9.944 -33.430 1.00 43.03 117 VAL A C 1
ATOM 926 O O . VAL A 1 117 ? 36.994 -11.000 -33.184 1.00 43.03 117 VAL A O 1
ATOM 929 N N . LYS A 1 118 ? 38.319 -9.788 -34.525 1.00 37.97 118 LYS A N 1
ATOM 930 C CA . LYS A 1 118 ? 38.728 -10.922 -35.363 1.00 37.97 118 LYS A CA 1
ATOM 931 C C . LYS A 1 118 ? 40.146 -11.331 -34.978 1.00 37.97 118 LYS A C 1
ATOM 933 O O . LYS A 1 118 ? 40.978 -10.459 -34.755 1.00 37.97 118 LYS A O 1
ATOM 938 N N . ASN A 1 119 ? 40.358 -12.650 -34.892 1.00 38.34 119 ASN A N 1
ATOM 939 C CA . ASN A 1 119 ? 41.583 -13.370 -34.512 1.00 38.34 119 ASN A CA 1
ATOM 940 C C . ASN A 1 119 ? 42.876 -12.528 -34.490 1.00 38.34 119 ASN A C 1
ATOM 942 O O . ASN A 1 119 ? 43.198 -11.908 -35.507 1.00 38.34 119 ASN A O 1
ATOM 946 N N . PRO A 1 120 ? 43.673 -12.585 -33.405 1.00 38.44 120 PRO A N 1
ATOM 947 C CA . PRO A 1 120 ? 44.932 -11.861 -33.312 1.00 38.44 120 PRO A CA 1
ATOM 948 C C . PRO A 1 120 ? 45.906 -12.389 -34.368 1.00 38.44 120 PRO A C 1
ATOM 950 O O . PRO A 1 120 ? 46.490 -13.462 -34.227 1.00 38.44 120 PRO A O 1
ATOM 953 N N . THR A 1 121 ? 46.090 -11.650 -35.458 1.00 35.34 121 THR A N 1
ATOM 954 C CA . THR A 1 121 ? 47.296 -11.798 -36.271 1.00 35.34 121 THR A CA 1
ATOM 955 C C . THR A 1 121 ? 48.352 -10.881 -35.670 1.00 35.34 121 THR A C 1
ATOM 957 O O . T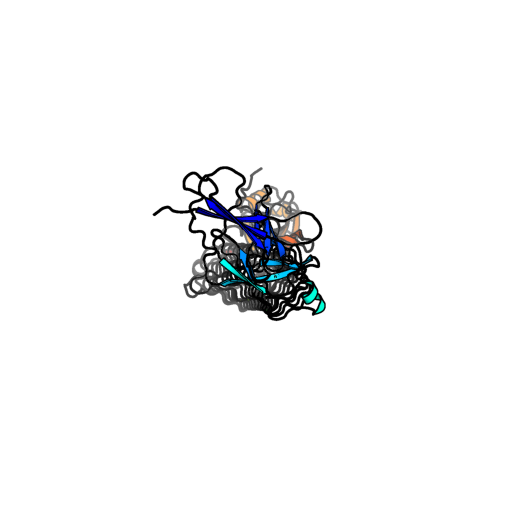HR A 1 121 ? 48.125 -9.668 -35.663 1.00 35.34 121 THR A O 1
ATOM 960 N N . PRO A 1 122 ? 49.483 -11.406 -35.170 1.00 33.69 122 PRO A N 1
ATOM 961 C CA . PRO A 1 122 ? 50.539 -10.567 -34.625 1.00 33.69 122 PRO A CA 1
ATOM 962 C C . PRO A 1 122 ? 51.033 -9.610 -35.714 1.00 33.69 122 PRO A C 1
ATOM 964 O O . PRO A 1 122 ? 51.525 -10.037 -36.759 1.00 33.69 122 PRO A O 1
ATOM 967 N N . PHE A 1 123 ? 50.869 -8.311 -35.478 1.00 35.59 123 PHE A N 1
ATOM 968 C CA . PHE A 1 123 ? 51.454 -7.255 -36.295 1.00 35.59 123 PHE A CA 1
ATOM 969 C C . PHE A 1 123 ? 52.674 -6.707 -35.550 1.00 35.59 123 PHE A C 1
ATOM 971 O O . PHE A 1 123 ? 52.584 -6.351 -34.379 1.00 35.59 123 PHE A O 1
ATOM 978 N N . LEU A 1 124 ? 53.826 -6.652 -36.219 1.00 31.38 124 LEU A N 1
ATOM 979 C CA . LEU A 1 124 ? 55.033 -6.013 -35.691 1.00 31.38 124 LEU A CA 1
ATOM 980 C C . LEU A 1 124 ? 54.864 -4.488 -35.767 1.00 31.38 124 LEU A C 1
ATOM 982 O O . LEU A 1 124 ? 54.844 -3.927 -36.862 1.00 31.38 124 LEU A O 1
ATOM 986 N N . LEU A 1 125 ? 54.761 -3.821 -34.615 1.00 33.34 125 LEU A N 1
ATOM 987 C CA . LEU A 1 125 ? 54.857 -2.363 -34.493 1.00 33.34 125 LEU A CA 1
ATOM 988 C C . LEU A 1 125 ? 56.197 -1.992 -33.850 1.00 33.34 125 LEU A C 1
ATOM 990 O O . LEU A 1 125 ? 56.570 -2.533 -32.811 1.00 33.34 125 LEU A O 1
ATOM 994 N N . PHE A 1 126 ? 56.920 -1.067 -34.481 1.00 34.81 126 PHE A N 1
ATOM 995 C CA . PHE A 1 126 ? 58.187 -0.540 -33.978 1.00 34.81 126 PHE A CA 1
ATOM 996 C C . PHE A 1 126 ? 57.922 0.720 -33.136 1.00 34.81 126 PHE A C 1
ATOM 998 O O . PHE A 1 126 ? 57.211 1.610 -33.610 1.00 34.81 126 PHE A O 1
ATOM 1005 N N . PRO A 1 127 ? 58.471 0.834 -31.913 1.00 32.12 127 PRO A N 1
ATOM 1006 C CA . PRO A 1 127 ? 58.316 2.033 -31.098 1.00 32.12 127 PRO A CA 1
ATOM 1007 C C . PRO A 1 127 ? 59.061 3.231 -31.707 1.00 32.12 127 PRO A C 1
ATOM 1009 O O . PRO A 1 127 ? 60.117 3.088 -32.325 1.00 32.12 127 PRO A O 1
ATOM 1012 N N . ASN A 1 128 ? 58.506 4.427 -31.504 1.00 30.70 128 ASN A N 1
ATOM 1013 C CA . ASN A 1 128 ? 59.159 5.692 -31.821 1.00 30.70 128 ASN A CA 1
ATOM 1014 C C . ASN A 1 128 ? 60.310 5.912 -30.822 1.00 30.70 128 ASN A C 1
ATOM 1016 O O . ASN A 1 128 ? 60.077 5.941 -29.614 1.00 30.70 128 ASN A O 1
ATOM 1020 N N . ILE A 1 129 ? 61.550 6.025 -31.306 1.00 34.56 129 ILE A N 1
ATOM 1021 C CA . ILE A 1 129 ? 62.712 6.314 -30.458 1.00 34.56 129 ILE A CA 1
ATOM 1022 C C . ILE A 1 129 ? 62.728 7.819 -30.192 1.00 34.56 129 ILE A C 1
ATOM 1024 O O . ILE A 1 129 ? 63.295 8.594 -30.958 1.00 34.56 129 ILE A O 1
ATOM 1028 N N . SER A 1 130 ? 62.125 8.222 -29.082 1.00 33.09 130 SER A N 1
ATOM 1029 C CA . SER A 1 130 ? 62.480 9.468 -28.405 1.00 33.09 130 SER A CA 1
ATOM 1030 C C . SER A 1 130 ? 62.489 9.242 -26.896 1.00 33.09 130 SER A C 1
ATOM 1032 O O . SER A 1 130 ? 61.653 9.770 -26.177 1.00 33.09 130 SER A O 1
ATOM 1034 N N . ASP A 1 131 ? 63.333 8.315 -26.450 1.00 29.38 131 ASP A N 1
ATOM 1035 C CA . ASP A 1 131 ? 64.325 8.545 -25.394 1.00 29.38 131 ASP A CA 1
ATOM 1036 C C . ASP A 1 131 ? 64.876 7.211 -24.885 1.00 29.38 131 ASP A C 1
ATOM 1038 O O . ASP A 1 131 ? 64.140 6.308 -24.509 1.00 29.38 131 ASP A O 1
ATOM 1042 N N . ASN A 1 132 ? 66.206 7.122 -24.928 1.00 30.75 132 ASN A N 1
ATOM 1043 C CA . ASN A 1 132 ? 67.096 6.106 -24.372 1.00 30.75 132 ASN A CA 1
ATOM 1044 C C . ASN A 1 132 ? 66.730 4.617 -24.503 1.00 30.75 132 ASN A C 1
ATOM 1046 O O . ASN A 1 132 ? 65.789 4.081 -23.932 1.00 30.75 132 ASN A O 1
ATOM 1050 N N . ALA A 1 133 ? 67.646 3.927 -25.182 1.00 31.83 133 ALA A N 1
ATOM 1051 C CA . ALA A 1 133 ? 67.769 2.487 -25.297 1.00 31.83 133 ALA A CA 1
ATOM 1052 C C . ALA A 1 133 ? 67.641 1.745 -23.951 1.00 31.83 133 ALA A C 1
ATOM 1054 O O . ALA A 1 133 ? 68.622 1.487 -23.258 1.00 31.83 133 ALA A O 1
ATOM 1055 N N . ALA A 1 134 ? 66.431 1.297 -23.649 1.00 28.52 134 ALA A N 1
ATOM 1056 C CA . ALA A 1 134 ? 66.203 -0.009 -23.065 1.00 28.52 134 ALA A CA 1
ATOM 1057 C C . ALA A 1 134 ? 65.319 -0.751 -24.062 1.00 28.52 134 ALA A C 1
ATOM 1059 O O . ALA A 1 134 ? 64.240 -0.279 -24.418 1.00 28.52 134 ALA A O 1
ATOM 1060 N N . ALA A 1 135 ? 65.817 -1.872 -24.579 1.00 31.73 135 ALA A N 1
ATOM 1061 C CA . ALA A 1 135 ? 65.031 -2.765 -25.405 1.00 31.73 135 ALA A CA 1
ATOM 1062 C C . ALA A 1 135 ? 63.732 -3.083 -24.657 1.00 31.73 135 ALA A C 1
ATOM 1064 O O . ALA A 1 135 ? 63.750 -3.792 -23.651 1.00 31.73 135 ALA A O 1
ATOM 1065 N N . VAL A 1 136 ? 62.613 -2.550 -25.147 1.00 32.75 136 VAL A N 1
ATOM 1066 C CA . VAL A 1 136 ? 61.306 -3.120 -24.858 1.00 32.75 136 VAL A CA 1
ATOM 1067 C C . VAL A 1 136 ? 61.392 -4.519 -25.455 1.00 32.75 136 VAL A C 1
ATOM 1069 O O . VAL A 1 136 ? 61.261 -4.696 -26.666 1.00 32.75 136 VAL A O 1
ATOM 1072 N N . GLN A 1 137 ? 61.737 -5.507 -24.618 1.00 31.31 137 GLN A N 1
ATOM 1073 C CA . GLN A 1 137 ? 61.401 -6.897 -24.895 1.00 31.31 137 GLN A CA 1
ATOM 1074 C C . GLN A 1 137 ? 59.970 -6.861 -25.403 1.00 31.31 137 GLN A C 1
ATOM 1076 O O . GLN A 1 137 ? 59.140 -6.195 -24.786 1.00 31.31 137 GLN A O 1
ATOM 1081 N N . ALA A 1 138 ? 59.724 -7.489 -26.551 1.00 35.12 138 ALA A N 1
ATOM 1082 C CA . ALA A 1 138 ? 58.386 -7.720 -27.052 1.00 35.12 138 ALA A CA 1
ATOM 1083 C C . ALA A 1 138 ? 57.612 -8.454 -25.950 1.00 35.12 138 ALA A C 1
ATOM 1085 O O . ALA A 1 138 ? 57.638 -9.677 -25.877 1.00 35.12 138 ALA A O 1
ATOM 1086 N N . ALA A 1 139 ? 57.023 -7.691 -25.031 1.00 29.67 139 ALA A N 1
ATOM 1087 C CA . ALA A 1 139 ? 56.004 -8.172 -24.137 1.00 29.67 139 ALA A CA 1
ATOM 1088 C C . ALA A 1 139 ? 54.914 -8.709 -25.054 1.00 29.67 139 ALA A C 1
ATOM 1090 O O . ALA A 1 139 ? 54.664 -8.119 -26.111 1.00 29.67 139 ALA A O 1
ATOM 1091 N N . ASP A 1 140 ? 54.352 -9.847 -24.669 1.00 31.67 140 ASP A N 1
ATOM 1092 C CA . ASP A 1 140 ? 53.289 -10.594 -25.332 1.00 31.67 140 ASP A CA 1
ATOM 1093 C C . ASP A 1 140 ? 51.993 -9.765 -25.479 1.00 31.67 140 ASP A C 1
ATOM 1095 O O . ASP A 1 140 ? 50.917 -10.142 -25.025 1.00 31.67 140 ASP A O 1
ATOM 1099 N N . ASN A 1 141 ? 52.079 -8.601 -26.114 1.00 34.66 141 ASN A N 1
ATOM 1100 C CA . ASN A 1 141 ? 50.977 -7.708 -26.387 1.00 34.66 141 ASN A CA 1
ATOM 1101 C C . ASN A 1 141 ? 50.290 -8.260 -27.634 1.00 34.66 141 ASN A C 1
ATOM 1103 O O . ASN A 1 141 ? 50.700 -7.999 -28.767 1.00 34.66 141 ASN A O 1
ATOM 1107 N N . ALA A 1 142 ? 49.271 -9.091 -27.427 1.00 34.75 142 ALA A N 1
ATOM 1108 C CA . ALA A 1 142 ? 48.391 -9.533 -28.495 1.00 34.75 142 ALA A CA 1
ATOM 1109 C C . ALA A 1 142 ? 47.718 -8.299 -29.126 1.00 34.75 142 ALA A C 1
ATOM 1111 O O . ALA A 1 142 ? 46.954 -7.590 -28.478 1.00 34.75 142 ALA A O 1
ATOM 1112 N N . PHE A 1 143 ? 48.024 -8.015 -30.392 1.00 39.16 143 PHE A N 1
ATOM 1113 C CA . PHE A 1 143 ? 47.365 -6.951 -31.148 1.00 39.16 143 PHE A CA 1
ATOM 1114 C C . PHE A 1 143 ? 46.058 -7.485 -31.745 1.00 39.16 143 PHE A C 1
ATOM 1116 O O . PHE A 1 143 ? 46.043 -8.540 -32.386 1.00 39.16 143 PHE A O 1
ATOM 1123 N N . PHE A 1 144 ? 44.964 -6.750 -31.547 1.00 39.12 144 PHE A N 1
ATOM 1124 C CA . PHE A 1 144 ? 43.622 -7.161 -31.958 1.00 39.12 144 PHE A CA 1
ATOM 1125 C C . PHE A 1 144 ? 43.170 -6.390 -33.205 1.00 39.12 144 PHE A C 1
ATOM 1127 O O . PHE A 1 144 ? 43.302 -5.167 -33.281 1.00 39.12 144 PHE A O 1
ATOM 1134 N N . ILE A 1 145 ? 42.608 -7.101 -34.191 1.00 39.97 145 ILE A N 1
ATOM 1135 C CA . ILE A 1 145 ? 41.917 -6.468 -35.321 1.00 39.97 145 ILE A CA 1
ATOM 1136 C C . ILE A 1 145 ? 40.469 -6.222 -34.904 1.00 39.97 145 ILE A C 1
ATOM 1138 O O . ILE A 1 145 ? 39.728 -7.170 -34.632 1.00 39.97 145 ILE A O 1
ATOM 1142 N N . LEU A 1 146 ? 40.061 -4.953 -34.893 1.00 43.97 146 LEU A N 1
ATOM 1143 C CA . LEU A 1 146 ? 38.705 -4.535 -34.565 1.00 43.97 146 LEU A CA 1
ATOM 1144 C C . LEU A 1 146 ? 37.968 -4.148 -35.851 1.00 43.97 146 LEU A C 1
ATOM 1146 O O . LEU A 1 146 ? 38.242 -3.128 -36.483 1.00 43.97 146 LEU A O 1
ATOM 1150 N N . GLN A 1 147 ? 37.012 -4.979 -36.263 1.00 43.16 147 GLN A N 1
ATOM 1151 C CA . GLN A 1 147 ? 36.098 -4.618 -37.343 1.00 43.16 147 GLN A CA 1
ATOM 1152 C C . GLN A 1 147 ? 34.904 -3.866 -36.744 1.00 43.16 147 GLN A C 1
ATOM 1154 O O . GLN A 1 147 ? 34.161 -4.465 -35.969 1.00 43.16 147 GLN A O 1
ATOM 1159 N N . LEU A 1 148 ? 34.706 -2.590 -37.101 1.00 47.69 148 LEU A N 1
ATOM 1160 C CA . LEU A 1 148 ? 33.503 -1.843 -36.719 1.00 47.69 148 LEU A CA 1
ATOM 1161 C C . LEU A 1 148 ? 32.349 -2.134 -37.679 1.00 47.69 148 LEU A C 1
ATOM 1163 O O . LEU A 1 148 ? 32.503 -2.058 -38.900 1.00 47.69 148 LEU A O 1
ATOM 1167 N N . ILE A 1 149 ? 31.185 -2.445 -37.113 1.00 47.94 149 ILE A N 1
ATOM 1168 C CA . ILE A 1 149 ? 29.923 -2.623 -37.823 1.00 47.94 149 ILE A CA 1
ATOM 1169 C C . ILE A 1 149 ? 28.912 -1.645 -37.199 1.00 47.94 149 ILE A C 1
ATOM 1171 O O . ILE A 1 149 ? 28.646 -1.736 -35.996 1.00 47.94 149 ILE A O 1
ATOM 1175 N N . PRO A 1 150 ? 28.349 -0.698 -37.971 1.00 50.16 150 PRO A N 1
ATOM 1176 C CA . PRO A 1 150 ? 27.274 0.150 -37.472 1.00 50.16 150 PRO A CA 1
ATOM 1177 C C . PRO A 1 150 ? 26.048 -0.714 -37.164 1.00 50.16 150 PRO A C 1
ATOM 1179 O O . PRO A 1 150 ? 25.577 -1.456 -38.024 1.00 50.16 150 PRO A O 1
ATOM 1182 N N . ILE A 1 151 ? 25.564 -0.640 -35.923 1.00 54.31 151 ILE A N 1
ATOM 1183 C CA . ILE A 1 151 ? 24.412 -1.426 -35.442 1.00 54.31 151 ILE A CA 1
ATOM 1184 C C . ILE A 1 151 ? 23.106 -0.626 -35.480 1.00 54.31 151 ILE A C 1
ATOM 1186 O O . ILE A 1 151 ? 22.025 -1.199 -35.618 1.00 54.31 151 ILE A O 1
ATOM 1190 N N . THR A 1 152 ? 23.202 0.703 -35.434 1.00 57.06 152 THR A N 1
ATOM 1191 C CA . THR A 1 152 ? 22.056 1.619 -35.420 1.00 57.06 152 THR A CA 1
ATOM 1192 C C . THR A 1 152 ? 22.351 2.869 -36.251 1.00 57.06 152 THR A C 1
ATOM 1194 O O . THR A 1 152 ? 23.493 3.344 -36.254 1.00 57.06 152 THR A O 1
ATOM 1197 N N . PRO A 1 153 ? 21.337 3.466 -36.900 1.00 62.88 153 PRO A N 1
ATOM 1198 C CA . PRO A 1 153 ? 21.461 4.792 -37.497 1.00 62.88 153 PRO A CA 1
ATOM 1199 C C . PRO A 1 153 ? 21.887 5.844 -36.461 1.00 62.88 153 PRO A C 1
ATOM 1201 O O . PRO A 1 153 ? 21.529 5.745 -35.288 1.00 62.88 153 PRO A O 1
ATOM 1204 N N . GLY A 1 154 ? 22.616 6.875 -36.898 1.00 66.88 154 GLY A N 1
ATOM 1205 C CA . GLY A 1 154 ? 22.944 8.011 -36.031 1.00 66.88 154 GLY A CA 1
ATOM 1206 C C . GLY A 1 154 ? 21.696 8.766 -35.559 1.00 66.88 154 GLY A C 1
ATOM 1207 O O . GLY A 1 154 ? 20.639 8.694 -36.194 1.00 66.88 154 GLY A O 1
ATOM 1208 N N . ILE A 1 155 ? 21.807 9.521 -34.463 1.00 72.56 155 ILE A N 1
ATOM 1209 C CA . ILE A 1 155 ? 20.648 10.126 -33.774 1.00 72.56 155 ILE A CA 1
ATOM 1210 C C . ILE A 1 155 ? 19.769 11.007 -34.684 1.00 72.56 155 ILE A C 1
ATOM 1212 O O . ILE A 1 155 ? 18.542 10.946 -34.624 1.00 72.56 155 ILE A O 1
ATOM 1216 N N . ASN A 1 156 ? 20.364 11.765 -35.607 1.00 70.12 156 ASN A N 1
ATOM 1217 C CA . ASN A 1 156 ? 19.606 12.589 -36.553 1.00 70.12 156 ASN A CA 1
ATOM 1218 C C . ASN A 1 156 ? 18.892 11.756 -37.621 1.00 70.12 156 ASN A C 1
ATOM 1220 O O . ASN A 1 156 ? 17.820 12.137 -38.091 1.00 70.12 156 ASN A O 1
ATOM 1224 N N . SER A 1 157 ? 19.447 10.599 -37.983 1.00 77.75 157 SER A N 1
ATOM 1225 C CA . SER A 1 157 ? 18.765 9.643 -38.858 1.00 77.75 157 SER A CA 1
ATOM 1226 C C . SER A 1 157 ? 17.563 9.021 -38.150 1.00 77.75 157 SER A C 1
ATOM 1228 O O . SER A 1 157 ? 16.496 8.921 -38.757 1.00 77.75 157 SER A O 1
ATOM 1230 N N . LEU A 1 158 ? 17.691 8.695 -36.858 1.00 81.44 158 LEU A N 1
ATOM 1231 C CA . LEU A 1 158 ? 16.566 8.248 -36.027 1.00 81.44 158 LEU A CA 1
ATOM 1232 C C . LEU A 1 158 ? 15.463 9.312 -35.973 1.00 81.44 158 LEU A C 1
ATOM 1234 O O . LEU A 1 158 ? 14.302 9.008 -36.217 1.00 81.44 158 LEU A O 1
ATOM 1238 N N . ARG A 1 159 ? 15.821 10.584 -35.769 1.00 83.06 159 ARG A N 1
ATOM 1239 C CA . ARG A 1 159 ? 14.849 11.692 -35.766 1.00 83.06 159 ARG A CA 1
ATOM 1240 C C . ARG A 1 159 ? 14.162 11.907 -37.108 1.00 83.06 159 ARG A C 1
ATOM 1242 O O . ARG A 1 159 ? 12.956 12.115 -37.140 1.00 83.06 159 ARG A O 1
ATOM 1249 N N . LYS A 1 160 ? 14.900 11.828 -38.220 1.00 82.06 160 LYS A N 1
ATOM 1250 C CA . LYS A 1 160 ? 14.327 11.944 -39.574 1.00 82.06 160 LYS A CA 1
ATOM 1251 C C . LYS A 1 160 ? 13.357 10.806 -39.891 1.00 82.06 160 LYS A C 1
ATOM 1253 O O . LYS A 1 160 ? 12.379 11.021 -40.597 1.00 82.06 160 LYS A O 1
ATOM 1258 N N . THR A 1 161 ? 13.651 9.606 -39.399 1.00 86.69 161 THR A N 1
ATOM 1259 C CA . THR A 1 161 ? 12.826 8.408 -39.617 1.00 86.69 161 THR A CA 1
ATOM 1260 C C . THR A 1 161 ? 11.718 8.245 -38.577 1.00 86.69 161 THR A C 1
ATOM 1262 O O . THR A 1 161 ? 10.804 7.453 -38.790 1.00 86.69 161 THR A O 1
ATOM 1265 N N . GLY A 1 162 ? 11.760 9.018 -37.489 1.00 86.19 162 GLY A N 1
ATOM 1266 C CA . GLY A 1 162 ? 10.794 8.967 -36.395 1.00 86.19 162 GLY A CA 1
ATOM 1267 C C . GLY A 1 162 ? 11.028 7.829 -35.398 1.00 86.19 162 GLY A C 1
ATOM 1268 O O . GLY A 1 162 ? 10.190 7.632 -34.527 1.00 86.19 162 GLY A O 1
ATOM 1269 N N . GLY A 1 163 ? 12.134 7.083 -35.493 1.00 89.94 163 GLY A N 1
ATOM 1270 C CA . GLY A 1 163 ? 12.456 5.994 -34.570 1.00 89.94 163 GLY A CA 1
ATOM 1271 C C . GLY A 1 163 ? 13.201 4.823 -35.210 1.00 89.94 163 GLY A C 1
ATOM 1272 O O . GLY A 1 163 ? 13.572 4.859 -36.381 1.00 89.94 163 GLY A O 1
ATOM 1273 N N . TYR A 1 164 ? 13.423 3.766 -34.428 1.00 88.94 164 TYR A N 1
ATOM 1274 C CA . TYR A 1 164 ? 14.063 2.525 -34.874 1.00 88.94 164 TYR A CA 1
ATOM 1275 C C . TYR A 1 164 ? 13.523 1.331 -34.087 1.00 88.94 164 TYR A C 1
ATOM 1277 O O . TYR A 1 164 ? 14.101 0.880 -33.098 1.00 88.94 164 TYR A O 1
ATOM 1285 N N . LYS A 1 165 ? 12.367 0.840 -34.542 1.00 92.19 165 LYS A N 1
ATOM 1286 C CA . LYS A 1 165 ? 11.685 -0.327 -33.972 1.00 92.19 165 LYS A CA 1
ATOM 1287 C C . LYS A 1 165 ? 12.581 -1.553 -33.996 1.00 92.19 165 LYS A C 1
ATOM 1289 O O . LYS A 1 165 ? 13.206 -1.829 -35.019 1.00 92.19 165 LYS A O 1
ATOM 1294 N N . ASN A 1 166 ? 12.563 -2.322 -32.912 1.00 89.81 166 ASN A N 1
ATOM 1295 C CA . ASN A 1 166 ? 13.398 -3.513 -32.737 1.00 89.81 166 ASN A CA 1
ATOM 1296 C C . ASN A 1 166 ? 14.903 -3.236 -32.923 1.00 89.81 166 ASN A C 1
ATOM 1298 O O . ASN A 1 166 ? 15.650 -4.117 -33.349 1.00 89.81 166 ASN A O 1
ATOM 1302 N N . GLY A 1 167 ? 15.341 -1.998 -32.670 1.00 84.00 167 GLY A N 1
ATOM 1303 C CA . GLY A 1 167 ? 16.744 -1.619 -32.775 1.00 84.00 167 GLY A CA 1
ATOM 1304 C C . GLY A 1 167 ? 17.614 -2.307 -31.723 1.00 84.00 167 GLY A C 1
ATOM 1305 O O . GLY A 1 167 ? 17.193 -2.456 -30.580 1.00 84.00 167 GLY A O 1
ATOM 1306 N N . ASP A 1 168 ? 18.833 -2.704 -32.098 1.00 78.56 168 ASP A N 1
ATOM 1307 C CA . ASP A 1 168 ? 19.848 -3.228 -31.169 1.00 78.56 168 ASP A CA 1
ATOM 1308 C C . ASP A 1 168 ? 20.625 -2.059 -30.552 1.00 78.56 168 ASP A C 1
ATOM 1310 O O . ASP A 1 168 ? 21.492 -1.473 -31.197 1.00 78.56 168 ASP A O 1
ATOM 1314 N N . PHE A 1 169 ? 20.307 -1.731 -29.303 1.00 82.31 169 PHE A N 1
ATOM 1315 C CA . PHE A 1 169 ? 20.977 -0.719 -28.485 1.00 82.31 169 PHE A CA 1
ATOM 1316 C C . PHE A 1 169 ? 21.764 -1.351 -27.327 1.00 82.31 169 PHE A C 1
ATOM 1318 O O . PHE A 1 169 ? 22.140 -0.656 -26.377 1.00 82.31 169 PHE A O 1
ATOM 1325 N N . LYS A 1 170 ? 22.032 -2.664 -27.374 1.00 79.00 170 LYS A N 1
ATOM 1326 C CA . LYS A 1 170 ? 22.643 -3.365 -26.242 1.00 79.00 170 LYS A CA 1
ATOM 1327 C C . LYS A 1 170 ? 24.016 -2.812 -25.943 1.00 79.00 170 LYS A C 1
ATOM 1329 O O . LYS A 1 170 ? 24.876 -2.753 -26.831 1.00 79.00 170 LYS A O 1
ATOM 1334 N N . ARG A 1 171 ? 24.246 -2.522 -24.663 1.00 73.69 171 ARG A N 1
ATOM 1335 C CA . ARG A 1 171 ? 25.529 -2.045 -24.136 1.00 73.69 171 ARG A CA 1
ATOM 1336 C C . ARG A 1 171 ? 26.043 -0.776 -24.811 1.00 73.69 171 ARG A C 1
ATOM 1338 O O . ARG A 1 171 ? 27.238 -0.519 -24.747 1.00 73.69 171 ARG A O 1
ATOM 1345 N N . VAL A 1 172 ? 25.189 -0.006 -25.483 1.00 73.38 172 VAL A N 1
ATOM 1346 C CA . VAL A 1 172 ? 25.564 1.286 -26.069 1.00 73.38 172 VAL A CA 1
ATOM 1347 C C . VAL A 1 172 ? 25.576 2.354 -24.979 1.00 73.38 172 VAL A C 1
ATOM 1349 O O . VAL A 1 172 ? 24.731 2.335 -24.083 1.00 73.38 172 VAL A O 1
ATOM 1352 N N . ASP A 1 173 ? 26.520 3.291 -25.068 1.00 73.56 173 ASP A N 1
ATOM 1353 C CA . ASP A 1 173 ? 26.486 4.505 -24.259 1.00 73.56 173 ASP A CA 1
ATOM 1354 C C . ASP A 1 173 ? 25.616 5.575 -24.927 1.00 73.56 173 ASP A C 1
ATOM 1356 O O . ASP A 1 173 ? 25.933 6.089 -26.004 1.00 73.56 173 ASP A O 1
ATOM 1360 N N . LEU A 1 174 ? 24.503 5.868 -24.264 1.00 80.31 174 LEU A N 1
ATOM 1361 C CA . LEU A 1 174 ? 23.474 6.832 -24.626 1.00 80.31 174 LEU A CA 1
ATOM 1362 C C . LEU A 1 174 ? 23.294 7.882 -23.514 1.00 80.31 174 LEU A C 1
ATOM 1364 O O . LEU A 1 174 ? 22.234 8.499 -23.395 1.00 80.31 174 LEU A O 1
ATOM 1368 N N . THR A 1 175 ? 24.331 8.100 -22.702 1.00 79.75 175 THR A N 1
ATOM 1369 C CA . THR A 1 175 ? 24.334 9.081 -21.616 1.00 79.75 175 THR A CA 1
ATOM 1370 C C . THR A 1 175 ? 23.938 10.465 -22.134 1.00 79.75 175 THR A C 1
ATOM 1372 O O . THR A 1 175 ? 24.542 10.988 -23.072 1.00 79.75 175 THR A O 1
ATOM 1375 N N . ASN A 1 176 ? 22.925 11.074 -21.513 1.00 81.38 176 ASN A N 1
ATOM 1376 C CA . ASN A 1 176 ? 22.364 12.385 -21.874 1.00 81.38 176 ASN A CA 1
ATOM 1377 C C . ASN A 1 176 ? 21.872 12.519 -23.330 1.00 81.38 176 ASN A C 1
ATOM 1379 O O . ASN A 1 176 ? 21.685 13.637 -23.819 1.00 81.38 176 ASN A O 1
ATOM 1383 N N . VAL A 1 177 ? 21.663 11.413 -24.049 1.00 85.25 177 VAL A N 1
ATOM 1384 C CA . VAL A 1 177 ? 21.155 11.461 -25.423 1.00 85.25 177 VAL A CA 1
ATOM 1385 C C . VAL A 1 177 ? 19.660 11.749 -25.406 1.00 85.25 177 VAL A C 1
ATOM 1387 O O . VAL A 1 177 ? 18.892 11.133 -24.668 1.00 85.25 177 VAL A O 1
ATOM 1390 N N . ASP A 1 178 ? 19.236 12.680 -26.257 1.00 90.06 178 ASP A N 1
ATOM 1391 C CA . ASP A 1 178 ? 17.824 12.980 -26.437 1.00 90.06 178 ASP A CA 1
ATOM 1392 C C . ASP A 1 178 ? 17.187 12.032 -27.465 1.00 90.06 178 ASP A C 1
ATOM 1394 O O . ASP A 1 178 ? 17.441 12.134 -28.669 1.00 90.06 178 ASP A O 1
ATOM 1398 N N . LEU A 1 179 ? 16.357 11.123 -26.958 1.00 94.44 179 LEU A N 1
ATOM 1399 C CA . LEU A 1 179 ? 15.573 10.108 -27.665 1.00 94.44 179 LEU A CA 1
ATOM 1400 C C . LEU A 1 179 ? 14.063 10.422 -27.604 1.00 94.44 179 LEU A C 1
ATOM 1402 O O . LEU A 1 179 ? 13.233 9.559 -27.897 1.00 94.44 179 LEU A O 1
ATOM 1406 N N . SER A 1 180 ? 13.699 11.652 -27.225 1.00 96.81 180 SER A N 1
ATOM 1407 C CA . SER A 1 180 ? 12.308 12.057 -27.035 1.00 96.81 180 SER A CA 1
ATOM 1408 C C . SER A 1 180 ? 11.486 11.967 -28.322 1.00 96.81 180 SER A C 1
ATOM 1410 O O . SER A 1 180 ? 11.957 12.272 -29.423 1.00 96.81 180 SER A O 1
ATOM 1412 N N . GLY A 1 181 ? 10.234 11.530 -28.178 1.00 97.00 181 GLY A N 1
ATOM 1413 C CA . GLY A 1 181 ? 9.264 11.398 -29.268 1.00 97.00 181 GLY A CA 1
ATOM 1414 C C . GLY A 1 181 ? 9.569 10.306 -30.300 1.00 97.00 181 GLY A C 1
ATOM 1415 O O . GLY A 1 181 ? 8.817 10.171 -31.263 1.00 97.00 181 GLY A O 1
ATOM 1416 N N . LEU A 1 182 ? 10.657 9.544 -30.142 1.00 96.44 182 LEU A N 1
ATOM 1417 C CA . LEU A 1 182 ? 11.018 8.476 -31.072 1.00 96.44 182 LEU A CA 1
ATOM 1418 C C . LEU A 1 182 ? 10.181 7.216 -30.837 1.00 96.44 182 LEU A C 1
ATOM 1420 O O . LEU A 1 182 ? 9.867 6.853 -29.704 1.00 96.44 182 LEU A O 1
ATOM 1424 N N . ASP A 1 183 ? 9.890 6.499 -31.919 1.00 98.00 183 ASP A N 1
ATOM 1425 C CA . ASP A 1 183 ? 9.335 5.151 -31.863 1.00 98.00 183 ASP A CA 1
ATOM 1426 C C . ASP A 1 183 ? 10.458 4.107 -31.781 1.00 98.00 183 ASP A C 1
ATOM 1428 O O . ASP A 1 183 ? 11.083 3.722 -32.773 1.00 98.00 183 ASP A O 1
ATOM 1432 N N . LEU A 1 184 ? 10.730 3.671 -30.558 1.00 97.31 184 LEU A N 1
ATOM 1433 C CA . LEU A 1 184 ? 11.752 2.696 -30.181 1.00 97.31 184 LEU A CA 1
ATOM 1434 C C . LEU A 1 184 ? 11.100 1.398 -29.675 1.00 97.31 184 LEU A C 1
ATOM 1436 O O . LEU A 1 184 ? 11.698 0.650 -28.901 1.00 97.31 184 LEU A O 1
ATOM 1440 N N . SER A 1 185 ? 9.867 1.126 -30.115 1.00 98.44 185 SER A N 1
ATOM 1441 C CA . SER A 1 185 ? 9.108 -0.063 -29.726 1.00 98.44 185 SER A CA 1
ATOM 1442 C C . SER A 1 185 ? 9.894 -1.341 -30.043 1.00 98.44 185 SER A C 1
ATOM 1444 O O . SER A 1 185 ? 10.426 -1.494 -31.147 1.00 98.44 185 SER A O 1
ATOM 1446 N N . GLY A 1 186 ? 9.976 -2.253 -29.074 1.00 97.06 186 GLY A N 1
ATOM 1447 C CA . GLY A 1 186 ? 10.765 -3.487 -29.156 1.00 97.06 186 GLY A CA 1
ATOM 1448 C C . GLY A 1 186 ? 12.285 -3.288 -29.158 1.00 97.06 186 GLY A C 1
ATOM 1449 O O . GLY A 1 186 ? 13.011 -4.247 -29.404 1.00 97.06 186 GLY A O 1
ATOM 1450 N N . GLY A 1 187 ? 12.784 -2.065 -28.942 1.00 95.50 187 GLY A N 1
ATOM 1451 C CA . GLY A 1 187 ? 14.218 -1.779 -28.880 1.00 95.50 187 GLY A CA 1
ATOM 1452 C C . GLY A 1 187 ? 14.912 -2.548 -27.756 1.00 95.50 187 GLY A C 1
ATOM 1453 O O . GLY A 1 187 ? 14.361 -2.713 -26.668 1.00 95.50 187 GLY A O 1
ATOM 1454 N N . ASP A 1 188 ? 16.124 -3.022 -28.020 1.00 91.62 188 ASP A N 1
ATOM 1455 C CA . ASP A 1 188 ? 16.889 -3.852 -27.096 1.00 91.62 188 ASP A CA 1
ATOM 1456 C C . ASP A 1 188 ? 18.043 -3.055 -26.481 1.00 91.62 188 ASP A C 1
ATOM 1458 O O . ASP A 1 188 ? 19.094 -2.898 -27.094 1.00 91.62 188 ASP A O 1
ATOM 1462 N N . PHE A 1 189 ? 17.828 -2.532 -25.277 1.00 93.94 189 PHE A N 1
ATOM 1463 C CA . PHE A 1 189 ? 18.753 -1.718 -24.484 1.00 93.94 189 PHE A CA 1
ATOM 1464 C C . PHE A 1 189 ? 19.471 -2.528 -23.393 1.00 93.94 189 PHE A C 1
ATOM 1466 O O . PHE A 1 189 ? 19.979 -1.943 -22.437 1.00 93.94 189 PHE A O 1
ATOM 1473 N N . ASP A 1 190 ? 19.536 -3.859 -23.511 1.00 88.69 190 ASP A N 1
ATOM 1474 C CA . ASP A 1 190 ? 20.178 -4.705 -22.498 1.00 88.69 190 ASP A CA 1
ATOM 1475 C C . ASP A 1 190 ? 21.629 -4.267 -22.223 1.00 88.69 190 ASP A C 1
ATOM 1477 O O . ASP A 1 190 ? 22.476 -4.206 -23.123 1.00 88.69 190 ASP A O 1
ATOM 1481 N N . GLY A 1 191 ? 21.907 -3.910 -20.968 1.00 81.19 191 GLY A N 1
ATOM 1482 C CA . GLY A 1 191 ? 23.203 -3.414 -20.507 1.00 81.19 191 GLY A CA 1
ATOM 1483 C C . GLY A 1 191 ? 23.602 -2.019 -21.004 1.00 81.19 191 GLY A C 1
ATOM 1484 O O . GLY A 1 191 ? 24.768 -1.655 -20.855 1.00 81.19 191 GLY A O 1
ATOM 1485 N N . ALA A 1 192 ? 22.707 -1.255 -21.640 1.00 83.94 192 ALA A N 1
ATOM 1486 C CA . ALA A 1 192 ? 23.006 0.095 -22.127 1.00 83.94 192 ALA A CA 1
ATOM 1487 C C . ALA A 1 192 ? 23.283 1.087 -20.980 1.00 83.94 192 ALA A C 1
ATOM 1489 O O . ALA A 1 192 ? 22.744 0.962 -19.878 1.00 83.94 192 ALA A O 1
ATOM 1490 N N . ILE A 1 193 ? 24.096 2.112 -21.248 1.00 82.38 193 ILE A N 1
ATOM 1491 C CA . ILE A 1 193 ? 24.333 3.220 -20.314 1.00 82.38 193 ILE A CA 1
ATOM 1492 C C . ILE A 1 193 ? 23.405 4.364 -20.722 1.00 82.38 193 ILE A C 1
ATOM 1494 O O . ILE A 1 193 ? 23.614 5.000 -21.749 1.00 82.38 193 ILE A O 1
ATOM 1498 N N . LEU A 1 194 ? 22.352 4.596 -19.942 1.00 89.75 194 LEU A N 1
ATOM 1499 C CA . LEU A 1 194 ? 21.248 5.509 -20.262 1.00 89.75 194 LEU A CA 1
ATOM 1500 C C . LEU A 1 194 ? 21.112 6.646 -19.244 1.00 89.75 194 LEU A C 1
ATOM 1502 O O . LEU A 1 194 ? 20.074 7.313 -19.181 1.00 89.75 194 LEU A O 1
ATOM 1506 N N . SER A 1 195 ? 22.155 6.882 -18.449 1.00 85.56 195 SER A N 1
ATOM 1507 C CA . SER A 1 195 ? 22.153 7.916 -17.421 1.00 85.56 195 SER A CA 1
ATOM 1508 C C . SER A 1 195 ? 21.796 9.276 -18.024 1.00 85.56 195 SER A C 1
ATOM 1510 O O . SER A 1 195 ? 22.443 9.734 -18.965 1.00 85.56 195 SER A O 1
ATOM 1512 N N . GLY A 1 196 ? 20.740 9.914 -17.518 1.00 86.31 196 GLY A N 1
ATOM 1513 C CA . GLY A 1 196 ? 20.265 11.209 -18.024 1.00 86.31 196 GLY A CA 1
ATOM 1514 C C . GLY A 1 196 ? 19.689 11.208 -19.450 1.00 86.31 196 GLY A C 1
ATOM 1515 O O . GLY A 1 196 ? 19.358 12.277 -19.962 1.00 86.31 196 GLY A O 1
ATOM 1516 N N . ALA A 1 197 ? 19.567 10.054 -20.116 1.00 94.06 197 ALA A N 1
ATOM 1517 C CA . ALA A 1 197 ? 18.944 9.971 -21.437 1.00 94.06 197 ALA A CA 1
ATOM 1518 C C . ALA A 1 197 ? 17.481 10.437 -21.377 1.00 94.06 197 ALA A C 1
ATOM 1520 O O . ALA A 1 197 ? 16.771 10.182 -20.401 1.00 94.06 197 ALA A O 1
ATOM 1521 N N . ASN A 1 198 ? 17.018 11.113 -22.427 1.00 97.50 198 ASN A N 1
ATOM 1522 C CA . ASN A 1 198 ? 15.661 11.646 -22.482 1.00 97.50 198 ASN A CA 1
ATOM 1523 C C . ASN A 1 198 ? 14.778 10.798 -23.400 1.00 97.50 198 ASN A C 1
ATOM 1525 O O . ASN A 1 198 ? 14.908 10.876 -24.615 1.00 97.50 198 ASN A O 1
ATOM 1529 N N . PHE A 1 199 ? 13.845 10.043 -22.826 1.00 98.38 199 PHE A N 1
ATOM 1530 C CA . PHE A 1 199 ? 12.811 9.280 -23.528 1.00 98.38 199 PHE A CA 1
ATOM 1531 C C . PHE A 1 199 ? 11.429 9.939 -23.448 1.00 98.38 199 PHE A C 1
ATOM 1533 O O . PHE A 1 199 ? 10.414 9.269 -23.643 1.00 98.38 199 PHE A O 1
ATOM 1540 N N . SER A 1 200 ? 11.352 11.244 -23.172 1.00 98.56 200 SER A N 1
ATOM 1541 C CA . SER A 1 200 ? 10.059 11.918 -23.033 1.00 98.56 200 SER A CA 1
ATOM 1542 C C . SER A 1 200 ? 9.193 11.724 -24.281 1.00 98.56 200 SER A C 1
ATOM 1544 O O . SER A 1 200 ? 9.652 11.957 -25.401 1.00 98.56 200 SER A O 1
ATOM 1546 N N . ASN A 1 201 ? 7.937 11.319 -24.107 1.00 98.25 201 ASN A N 1
ATOM 1547 C CA . ASN A 1 201 ? 6.983 11.013 -25.181 1.00 98.25 201 ASN A CA 1
ATOM 1548 C C . ASN A 1 201 ? 7.442 9.926 -26.180 1.00 98.25 201 ASN A C 1
ATOM 1550 O O . ASN A 1 201 ? 6.882 9.828 -27.272 1.00 98.25 201 ASN A O 1
ATOM 1554 N N . ALA A 1 202 ? 8.472 9.134 -25.865 1.00 98.38 202 ALA A N 1
ATOM 1555 C CA . ALA A 1 202 ? 8.916 8.044 -26.730 1.00 98.38 202 ALA A CA 1
ATOM 1556 C C . ALA A 1 202 ? 7.941 6.854 -26.667 1.00 98.38 202 ALA A C 1
ATOM 1558 O O . ALA A 1 202 ? 7.366 6.549 -25.617 1.00 98.38 202 ALA A O 1
ATOM 1559 N N . ALA A 1 203 ? 7.786 6.141 -27.785 1.00 98.75 203 ALA A N 1
ATOM 1560 C CA . ALA A 1 203 ? 7.111 4.847 -27.796 1.00 98.75 203 ALA A CA 1
ATOM 1561 C C . ALA A 1 203 ? 8.146 3.746 -27.544 1.00 98.75 203 ALA A C 1
ATOM 1563 O O . ALA A 1 203 ? 9.042 3.527 -28.353 1.00 98.75 203 ALA A O 1
ATOM 1564 N N . LEU A 1 204 ? 8.025 3.069 -26.407 1.00 98.62 204 LEU A N 1
ATOM 1565 C CA . LEU A 1 204 ? 8.956 2.062 -25.894 1.00 98.62 204 LEU A CA 1
ATOM 1566 C C . LEU A 1 204 ? 8.229 0.750 -25.576 1.00 98.62 204 LEU A C 1
ATOM 1568 O O . LEU A 1 204 ? 8.670 -0.037 -24.739 1.00 98.62 204 LEU A O 1
ATOM 1572 N N . THR A 1 205 ? 7.097 0.501 -26.239 1.00 98.81 205 THR A N 1
ATOM 1573 C CA . THR A 1 205 ? 6.313 -0.709 -26.003 1.00 98.81 205 THR A CA 1
ATOM 1574 C C . THR A 1 205 ? 7.165 -1.948 -26.267 1.00 98.81 205 THR A C 1
ATOM 1576 O O . THR A 1 205 ? 7.730 -2.088 -27.353 1.00 98.81 205 THR A O 1
ATOM 1579 N N . GLY A 1 206 ? 7.265 -2.841 -25.282 1.00 98.50 206 GLY A N 1
ATOM 1580 C CA . GLY A 1 206 ? 8.065 -4.065 -25.369 1.00 98.50 206 GLY A CA 1
ATOM 1581 C C . GLY A 1 206 ? 9.583 -3.852 -25.406 1.00 98.50 206 GLY A C 1
ATOM 1582 O O . GLY A 1 206 ? 10.298 -4.775 -25.787 1.00 98.50 206 GLY A O 1
ATOM 1583 N N . ALA A 1 207 ? 10.090 -2.656 -25.082 1.00 98.62 207 ALA A N 1
ATOM 1584 C CA . ALA A 1 207 ? 11.529 -2.403 -25.043 1.00 98.62 207 ALA A CA 1
ATOM 1585 C C . ALA A 1 207 ? 12.207 -3.189 -23.905 1.00 98.62 207 ALA A C 1
ATOM 1587 O O . ALA A 1 207 ? 11.674 -3.298 -22.801 1.00 98.62 207 ALA A O 1
ATOM 1588 N N . ASN A 1 208 ? 13.397 -3.725 -24.163 1.00 98.38 208 ASN A N 1
ATOM 1589 C CA . ASN A 1 208 ? 14.177 -4.476 -23.182 1.00 98.38 208 ASN A CA 1
ATOM 1590 C C . ASN A 1 208 ? 15.239 -3.573 -22.550 1.00 98.38 208 ASN A C 1
ATOM 1592 O O . ASN A 1 208 ? 16.209 -3.234 -23.213 1.00 98.38 208 ASN A O 1
ATOM 1596 N N . PHE A 1 209 ? 15.086 -3.215 -21.279 1.00 98.25 209 PHE A N 1
ATOM 1597 C CA . PHE A 1 209 ? 16.036 -2.404 -20.516 1.00 98.25 209 PHE A CA 1
ATOM 1598 C C . PHE A 1 209 ? 16.858 -3.208 -19.507 1.00 98.25 209 PHE A C 1
ATOM 1600 O O . PHE A 1 209 ? 17.555 -2.592 -18.707 1.00 98.25 209 PHE A O 1
ATOM 1607 N N . LYS A 1 210 ? 16.808 -4.548 -19.517 1.00 93.38 210 LYS A N 1
ATOM 1608 C CA . LYS A 1 210 ? 17.539 -5.389 -18.551 1.00 93.38 210 LYS A CA 1
ATOM 1609 C C . LYS A 1 210 ? 18.976 -4.933 -18.353 1.00 93.38 210 LYS A C 1
ATOM 1611 O O . LYS A 1 210 ? 19.676 -4.627 -19.311 1.00 93.38 210 LYS A O 1
ATOM 1616 N N . ASN A 1 211 ? 19.433 -4.915 -17.106 1.00 83.25 211 ASN A N 1
ATOM 1617 C CA . ASN A 1 211 ? 20.810 -4.559 -16.752 1.00 83.25 211 ASN A CA 1
ATOM 1618 C C . ASN A 1 211 ? 21.269 -3.154 -17.213 1.00 83.25 211 ASN A C 1
ATOM 1620 O O . ASN A 1 211 ? 22.467 -2.868 -17.153 1.00 83.25 211 ASN A O 1
ATOM 1624 N N . ALA A 1 212 ? 20.378 -2.285 -17.703 1.00 89.81 212 ALA A N 1
ATOM 1625 C CA . ALA A 1 212 ? 20.743 -0.947 -18.152 1.00 89.81 212 ALA A CA 1
ATOM 1626 C C . ALA A 1 212 ? 20.939 0.016 -16.970 1.00 89.81 212 ALA A C 1
ATOM 1628 O O . ALA A 1 212 ? 20.279 -0.084 -15.933 1.00 89.81 212 ALA A O 1
ATOM 1629 N N . CYS A 1 213 ? 21.823 1.001 -17.138 1.00 87.00 213 CYS A N 1
ATOM 1630 C CA . CYS A 1 213 ? 22.015 2.071 -16.161 1.00 87.00 213 CYS A CA 1
ATOM 1631 C C . CYS A 1 213 ? 21.028 3.213 -16.437 1.00 87.00 213 CYS A C 1
ATOM 1633 O O . CYS A 1 213 ? 21.231 3.975 -17.380 1.00 87.00 213 CYS A O 1
ATOM 1635 N N . LEU A 1 214 ? 19.974 3.329 -15.624 1.00 94.44 214 LEU A N 1
ATOM 1636 C CA . LEU A 1 214 ? 18.831 4.231 -15.851 1.00 94.44 214 LEU A CA 1
ATOM 1637 C C . LEU A 1 214 ? 18.765 5.418 -14.870 1.00 94.44 214 LEU A C 1
ATOM 1639 O O . LEU A 1 214 ? 17.721 6.049 -14.674 1.00 94.44 214 LEU A O 1
ATOM 1643 N N . LYS A 1 215 ? 19.884 5.744 -14.218 1.00 88.81 215 LYS A N 1
ATOM 1644 C CA . LYS A 1 215 ? 19.929 6.833 -13.234 1.00 88.81 215 LYS A CA 1
ATOM 1645 C C . LYS A 1 215 ? 19.706 8.182 -13.910 1.00 88.81 215 LYS A C 1
ATOM 1647 O O . LYS A 1 215 ? 20.464 8.577 -14.791 1.00 88.81 215 LYS A O 1
ATOM 1652 N N . GLY A 1 216 ? 18.684 8.919 -13.484 1.00 90.19 216 GLY A N 1
ATOM 1653 C CA . GLY A 1 216 ? 18.380 10.234 -14.057 1.00 90.19 216 GLY A CA 1
ATOM 1654 C C . GLY A 1 216 ? 17.698 10.186 -15.425 1.00 90.19 216 GLY A C 1
ATOM 1655 O O . GLY A 1 216 ? 17.474 11.241 -16.009 1.00 90.19 216 GLY A O 1
ATOM 1656 N N . THR A 1 217 ? 17.392 9.001 -15.963 1.00 97.12 217 THR A N 1
ATOM 1657 C CA . THR A 1 217 ? 16.691 8.865 -17.246 1.00 97.12 217 THR A CA 1
ATOM 1658 C C . THR A 1 217 ? 15.299 9.493 -17.162 1.00 97.12 217 THR A C 1
ATOM 1660 O O . THR A 1 217 ? 14.609 9.348 -16.155 1.00 97.12 217 THR A O 1
ATOM 1663 N N . ILE A 1 218 ? 14.876 10.194 -18.214 1.00 98.44 218 ILE A N 1
ATOM 1664 C CA . ILE A 1 218 ? 13.610 10.937 -18.249 1.00 98.44 218 ILE A CA 1
ATOM 1665 C C . ILE A 1 218 ? 12.588 10.158 -19.073 1.00 98.44 218 ILE A C 1
ATOM 1667 O O . ILE A 1 218 ? 12.771 9.999 -20.277 1.00 98.44 218 ILE A O 1
ATOM 1671 N N . PHE A 1 219 ? 11.503 9.708 -18.446 1.00 98.44 219 PHE A N 1
ATOM 1672 C CA . PHE A 1 219 ? 10.429 8.935 -19.077 1.00 98.44 219 PHE A CA 1
ATOM 1673 C C . PHE A 1 219 ? 9.110 9.706 -19.226 1.00 98.44 219 PHE A C 1
ATOM 1675 O O . PHE A 1 219 ? 8.121 9.102 -19.613 1.00 98.44 219 PHE A O 1
ATOM 1682 N N . CYS A 1 220 ? 9.063 11.014 -18.955 1.00 98.31 220 CYS A N 1
ATOM 1683 C CA . CYS A 1 220 ? 7.834 11.826 -18.982 1.00 98.31 220 CYS A CA 1
ATOM 1684 C C . CYS A 1 220 ? 6.973 11.602 -20.245 1.00 98.31 220 CYS A C 1
ATOM 1686 O O . CYS A 1 220 ? 7.445 11.789 -21.367 1.00 98.31 220 CYS A O 1
ATOM 1688 N N . GLY A 1 221 ? 5.716 11.184 -20.080 1.00 98.12 221 GLY A N 1
ATOM 1689 C CA . GLY A 1 221 ? 4.794 10.879 -21.182 1.00 98.12 221 GLY A CA 1
ATOM 1690 C C . GLY A 1 221 ? 5.166 9.672 -22.061 1.00 98.12 221 GLY A C 1
ATOM 1691 O O . GLY A 1 221 ? 4.571 9.484 -23.122 1.00 98.12 221 GLY A O 1
ATOM 1692 N N . ALA A 1 222 ? 6.173 8.872 -21.693 1.00 98.56 222 ALA A N 1
ATOM 1693 C CA . ALA A 1 222 ? 6.587 7.710 -22.476 1.00 98.56 222 ALA A CA 1
ATOM 1694 C C . ALA A 1 222 ? 5.578 6.555 -22.371 1.00 98.56 222 ALA A C 1
ATOM 1696 O O . ALA A 1 222 ? 4.978 6.303 -21.323 1.00 98.56 222 ALA A O 1
ATOM 1697 N N . ASN A 1 223 ? 5.448 5.788 -23.455 1.00 98.81 223 ASN A N 1
ATOM 1698 C CA . ASN A 1 223 ? 4.721 4.521 -23.441 1.00 98.81 223 ASN A CA 1
ATOM 1699 C C . ASN A 1 223 ? 5.700 3.359 -23.239 1.00 98.81 223 ASN A C 1
ATOM 1701 O O . ASN A 1 223 ? 6.318 2.888 -24.191 1.00 98.81 223 ASN A O 1
ATOM 1705 N N . LEU A 1 224 ? 5.790 2.889 -22.002 1.00 98.75 224 LEU A N 1
ATOM 1706 C CA . LEU A 1 224 ? 6.602 1.780 -21.507 1.00 98.75 224 LEU A CA 1
ATOM 1707 C C . LEU A 1 224 ? 5.808 0.471 -21.377 1.00 98.75 224 LEU A C 1
ATOM 1709 O O . LEU A 1 224 ? 6.227 -0.439 -20.662 1.00 98.75 224 LEU A O 1
ATOM 1713 N N . SER A 1 225 ? 4.650 0.356 -22.032 1.00 98.81 225 SER A N 1
ATOM 1714 C CA . SER A 1 225 ? 3.827 -0.853 -21.928 1.00 98.81 225 SER A CA 1
ATOM 1715 C C . SER A 1 225 ? 4.638 -2.098 -22.296 1.00 98.81 225 SER A C 1
ATOM 1717 O O . SER A 1 225 ? 5.267 -2.128 -23.352 1.00 98.81 225 SER A O 1
ATOM 1719 N N . GLN A 1 226 ? 4.612 -3.140 -21.466 1.00 98.75 226 GLN A N 1
ATOM 1720 C CA . GLN A 1 226 ? 5.385 -4.380 -21.664 1.00 98.75 226 GLN A CA 1
ATOM 1721 C C . GLN A 1 226 ? 6.916 -4.201 -21.711 1.00 98.75 226 GLN A C 1
ATOM 1723 O O . GLN A 1 226 ? 7.617 -5.129 -22.111 1.00 98.75 226 GLN A O 1
ATOM 1728 N N . ALA A 1 227 ? 7.455 -3.034 -21.339 1.00 98.69 227 ALA A N 1
ATOM 1729 C CA . ALA A 1 227 ? 8.899 -2.843 -21.248 1.00 98.69 227 ALA A CA 1
ATOM 1730 C C . ALA A 1 227 ? 9.484 -3.634 -20.067 1.00 98.69 227 ALA A C 1
ATOM 1732 O O . ALA A 1 227 ? 8.817 -3.834 -19.051 1.00 98.69 227 ALA A O 1
ATOM 1733 N N . ASP A 1 228 ? 10.731 -4.081 -20.196 1.00 98.75 228 ASP A N 1
ATOM 1734 C CA . ASP A 1 228 ? 11.386 -4.946 -19.213 1.00 98.75 228 ASP A CA 1
ATOM 1735 C C . ASP A 1 228 ? 12.560 -4.232 -18.529 1.00 98.75 228 ASP A C 1
ATOM 1737 O O . ASP A 1 228 ? 13.619 -4.049 -19.120 1.00 98.75 228 ASP A O 1
ATOM 1741 N N . PHE A 1 229 ? 12.358 -3.842 -17.274 1.00 98.50 229 PHE A N 1
ATOM 1742 C CA . PHE A 1 229 ? 13.298 -3.182 -16.365 1.00 98.50 229 PHE A CA 1
ATOM 1743 C C . PHE A 1 229 ? 13.942 -4.153 -15.362 1.00 98.50 229 PHE A C 1
ATOM 1745 O O . PHE A 1 229 ? 14.442 -3.716 -14.322 1.00 98.50 229 PHE A O 1
ATOM 1752 N N . SER A 1 230 ? 13.905 -5.466 -15.620 1.00 97.62 230 SER A N 1
ATOM 1753 C CA . SER A 1 230 ? 14.366 -6.446 -14.631 1.00 97.62 230 SER A CA 1
ATOM 1754 C C . SER A 1 230 ? 15.831 -6.212 -14.231 1.00 97.62 230 SER A C 1
ATOM 1756 O O . SER A 1 230 ? 16.711 -6.111 -15.093 1.00 97.62 230 SER A O 1
ATOM 1758 N N . GLY A 1 231 ? 16.090 -6.150 -12.922 1.00 93.69 231 GLY A N 1
ATOM 1759 C CA . GLY A 1 231 ? 17.419 -5.948 -12.335 1.00 93.69 231 GLY A CA 1
ATOM 1760 C C . GLY A 1 231 ? 18.006 -4.537 -12.483 1.00 93.69 231 GLY A C 1
ATOM 1761 O O . GLY A 1 231 ? 19.184 -4.338 -12.184 1.00 93.69 231 GLY A O 1
ATOM 1762 N N . CYS A 1 232 ? 17.238 -3.558 -12.968 1.00 95.19 232 CYS A N 1
ATOM 1763 C CA . CYS A 1 232 ? 17.732 -2.193 -13.166 1.00 95.19 232 CYS A CA 1
ATOM 1764 C C . CYS A 1 232 ? 17.724 -1.357 -11.878 1.00 95.19 232 CYS A C 1
ATOM 1766 O O . CYS A 1 232 ? 16.982 -1.640 -10.942 1.00 95.19 232 CYS A O 1
ATOM 1768 N N . ASP A 1 233 ? 18.496 -0.268 -11.864 1.00 94.00 233 ASP A N 1
ATOM 1769 C CA . ASP A 1 233 ? 18.415 0.793 -10.850 1.00 94.00 233 ASP A CA 1
ATOM 1770 C C . ASP A 1 233 ? 17.791 2.051 -11.479 1.00 94.00 233 ASP A C 1
ATOM 1772 O O . ASP A 1 233 ? 18.388 2.673 -12.365 1.00 94.00 233 ASP A O 1
ATOM 1776 N N . ILE A 1 234 ? 16.587 2.405 -11.019 1.00 95.69 234 ILE A N 1
ATOM 1777 C CA . ILE A 1 234 ? 15.781 3.548 -11.473 1.00 95.69 234 ILE A CA 1
ATOM 1778 C C . ILE A 1 234 ? 15.552 4.596 -10.368 1.00 95.69 234 ILE A C 1
ATOM 1780 O O . ILE A 1 234 ? 14.705 5.473 -10.530 1.00 95.69 234 ILE A O 1
ATOM 1784 N N . THR A 1 235 ? 16.320 4.563 -9.271 1.00 92.06 235 THR A N 1
ATOM 1785 C CA . THR A 1 235 ? 16.176 5.426 -8.067 1.00 92.06 235 THR A CA 1
ATOM 1786 C C . THR A 1 235 ? 16.196 6.942 -8.316 1.00 92.06 235 THR A C 1
ATOM 1788 O O . THR A 1 235 ? 15.904 7.737 -7.428 1.00 92.06 235 THR A O 1
ATOM 1791 N N . SER A 1 236 ? 16.566 7.393 -9.514 1.00 92.94 236 SER A N 1
ATOM 1792 C CA . SER A 1 236 ? 16.544 8.812 -9.901 1.00 92.94 236 SER A CA 1
ATOM 1793 C C . SER A 1 236 ? 15.929 9.044 -11.277 1.00 92.94 236 SER A C 1
ATOM 1795 O O . SER A 1 236 ? 16.117 10.109 -11.857 1.00 92.94 236 SER A O 1
ATOM 1797 N N . ALA A 1 237 ? 15.247 8.047 -11.836 1.00 95.69 237 ALA A N 1
ATOM 1798 C CA . ALA A 1 237 ? 14.519 8.231 -13.079 1.00 95.69 237 ALA A CA 1
ATOM 1799 C C . ALA A 1 237 ? 13.366 9.228 -12.867 1.00 95.69 237 ALA A C 1
ATOM 1801 O O . ALA A 1 237 ? 12.745 9.267 -11.803 1.00 95.69 237 ALA A O 1
ATOM 1802 N N . ILE A 1 238 ? 13.093 10.045 -13.880 1.00 97.19 238 ILE A N 1
ATOM 1803 C CA . ILE A 1 238 ? 12.063 11.082 -13.841 1.00 97.19 238 ILE A CA 1
ATOM 1804 C C . ILE A 1 238 ? 10.833 10.561 -14.575 1.00 97.19 238 ILE A C 1
ATOM 1806 O O . ILE A 1 238 ? 10.880 10.323 -15.782 1.00 97.19 238 ILE A O 1
ATOM 1810 N N . TRP A 1 239 ? 9.738 10.403 -13.838 1.00 96.88 239 TRP A N 1
ATOM 1811 C CA . TRP A 1 239 ? 8.441 9.964 -14.343 1.00 96.88 239 TRP A CA 1
ATOM 1812 C C . TRP A 1 239 ? 7.421 11.084 -14.141 1.00 96.88 239 TRP A C 1
ATOM 1814 O O . TRP A 1 239 ? 7.607 11.970 -13.306 1.00 96.88 239 TRP A O 1
ATOM 1824 N N . ASP A 1 240 ? 6.343 11.053 -14.911 1.00 94.62 240 ASP A N 1
ATOM 1825 C CA . ASP A 1 240 ? 5.182 11.904 -14.685 1.00 94.62 240 ASP A CA 1
ATOM 1826 C C . ASP A 1 240 ? 3.888 11.094 -14.809 1.00 94.62 240 ASP A C 1
ATOM 1828 O O . ASP A 1 240 ? 3.886 9.908 -15.147 1.00 94.62 240 ASP A O 1
ATOM 1832 N N . LYS A 1 241 ? 2.770 11.767 -14.549 1.00 96.00 241 LYS A N 1
ATOM 1833 C CA . LYS A 1 241 ? 1.429 11.181 -14.597 1.00 96.00 241 LYS A CA 1
ATOM 1834 C C . LYS A 1 241 ? 1.009 10.652 -15.971 1.00 96.00 241 LYS A C 1
ATOM 1836 O O . LYS A 1 241 ? 0.010 9.949 -16.059 1.00 96.00 241 LYS A O 1
ATOM 1841 N N . ASP A 1 242 ? 1.709 11.039 -17.038 1.00 97.56 242 ASP A N 1
ATOM 1842 C CA . ASP A 1 242 ? 1.356 10.675 -18.410 1.00 97.56 242 ASP A CA 1
ATOM 1843 C C . ASP A 1 242 ? 2.115 9.415 -18.873 1.00 97.56 242 ASP A C 1
ATOM 1845 O O . ASP A 1 242 ? 1.902 8.937 -19.989 1.00 97.56 242 ASP A O 1
ATOM 1849 N N . VAL A 1 243 ? 2.965 8.835 -18.014 1.00 98.50 243 VAL A N 1
ATOM 1850 C CA . VAL A 1 243 ? 3.646 7.566 -18.287 1.00 98.50 243 VAL A CA 1
ATOM 1851 C C . VAL A 1 243 ? 2.677 6.387 -18.252 1.00 98.50 243 VAL A C 1
ATOM 1853 O O . VAL A 1 243 ? 1.925 6.186 -17.294 1.00 98.50 243 VAL A O 1
ATOM 1856 N N . VAL A 1 244 ? 2.766 5.545 -19.285 1.00 98.69 244 VAL A N 1
ATOM 1857 C CA . VAL A 1 244 ? 2.013 4.290 -19.390 1.00 98.69 244 VAL A CA 1
ATOM 1858 C C . VAL A 1 244 ? 2.976 3.111 -19.360 1.00 98.69 244 VAL A C 1
ATOM 1860 O O . VAL A 1 244 ? 3.654 2.845 -20.345 1.00 98.69 244 VAL A O 1
ATOM 1863 N N . ALA A 1 245 ? 3.019 2.383 -18.250 1.00 98.38 245 ALA A N 1
ATOM 1864 C CA . ALA A 1 245 ? 3.839 1.194 -18.013 1.00 98.38 245 ALA A CA 1
ATOM 1865 C C . ALA A 1 245 ? 2.973 -0.059 -17.754 1.00 98.38 245 ALA A C 1
ATOM 1867 O O . ALA A 1 245 ? 3.340 -0.953 -16.989 1.00 98.38 245 ALA A O 1
ATOM 1868 N N . SER A 1 246 ? 1.811 -0.143 -18.409 1.00 98.69 246 SER A N 1
ATOM 1869 C CA . SER A 1 246 ? 0.915 -1.300 -18.343 1.00 98.69 246 SER A CA 1
ATOM 1870 C C . SER A 1 246 ? 1.647 -2.583 -18.742 1.00 98.69 246 SER A C 1
ATOM 1872 O O . SER A 1 246 ? 2.282 -2.644 -19.798 1.00 98.69 246 SER A O 1
ATOM 1874 N N . GLN A 1 247 ? 1.538 -3.637 -17.932 1.00 98.69 247 GLN A N 1
ATOM 1875 C CA . GLN A 1 247 ? 2.233 -4.919 -18.140 1.00 98.69 247 GLN A CA 1
ATOM 1876 C C . GLN A 1 247 ? 3.771 -4.821 -18.203 1.00 98.69 247 GLN A C 1
ATOM 1878 O O . GLN A 1 247 ? 4.415 -5.758 -18.674 1.00 98.69 247 GLN A O 1
ATOM 1883 N N . ALA A 1 248 ? 4.374 -3.709 -17.772 1.00 98.69 248 ALA A N 1
ATOM 1884 C CA . ALA A 1 248 ? 5.827 -3.606 -17.670 1.00 98.69 248 ALA A CA 1
ATOM 1885 C C . ALA A 1 248 ? 6.374 -4.540 -16.577 1.00 98.69 248 ALA A C 1
ATOM 1887 O O . ALA A 1 248 ? 5.671 -4.908 -15.634 1.00 98.69 248 ALA A O 1
ATOM 1888 N N . ILE A 1 249 ? 7.637 -4.932 -16.712 1.00 98.88 249 ILE A N 1
ATOM 1889 C CA . ILE A 1 249 ? 8.306 -5.892 -15.834 1.00 98.88 249 ILE A CA 1
ATOM 1890 C C . ILE A 1 249 ? 9.395 -5.150 -15.060 1.00 98.88 249 ILE A C 1
ATOM 1892 O O . ILE A 1 249 ? 10.353 -4.681 -15.653 1.00 98.88 249 ILE A O 1
ATOM 1896 N N . PHE A 1 250 ? 9.271 -5.072 -13.742 1.00 98.44 250 PHE A N 1
ATOM 1897 C CA . PHE A 1 250 ? 10.195 -4.422 -12.808 1.00 98.44 250 PHE A CA 1
ATOM 1898 C C . PHE A 1 250 ? 10.857 -5.427 -11.856 1.00 98.44 250 PHE A C 1
ATOM 1900 O O . PHE A 1 250 ? 11.249 -5.060 -10.751 1.00 98.44 250 PHE A O 1
ATOM 1907 N N . ARG A 1 251 ? 10.966 -6.705 -12.238 1.00 98.00 251 ARG A N 1
ATOM 1908 C CA . ARG A 1 251 ? 11.462 -7.748 -11.328 1.00 98.00 251 ARG A CA 1
ATOM 1909 C C . ARG A 1 251 ? 12.853 -7.430 -10.794 1.00 98.00 251 ARG A C 1
ATOM 1911 O O . ARG A 1 251 ? 13.737 -7.075 -11.571 1.00 98.00 251 ARG A O 1
ATOM 1918 N N . ASP A 1 252 ? 13.037 -7.566 -9.485 1.00 96.75 252 ASP A N 1
ATOM 1919 C CA . ASP A 1 252 ? 14.310 -7.306 -8.796 1.00 96.75 252 ASP A CA 1
ATOM 1920 C C . ASP A 1 252 ? 14.910 -5.908 -9.089 1.00 96.75 252 ASP A C 1
ATOM 1922 O O . ASP A 1 252 ? 16.122 -5.702 -9.012 1.00 96.75 252 ASP A O 1
ATOM 1926 N N . CYS A 1 253 ? 14.075 -4.940 -9.485 1.00 96.69 253 CYS A N 1
ATOM 1927 C CA . CYS A 1 253 ? 14.492 -3.571 -9.777 1.00 96.69 253 CYS A CA 1
ATOM 1928 C C . CYS A 1 253 ? 14.656 -2.766 -8.479 1.00 96.69 253 CYS A C 1
ATOM 1930 O O . CYS A 1 253 ? 13.859 -2.903 -7.553 1.00 96.69 253 CYS A O 1
ATOM 1932 N N . ASN A 1 254 ? 15.661 -1.891 -8.426 1.00 97.62 254 ASN A N 1
ATOM 1933 C CA . ASN A 1 254 ? 15.813 -0.898 -7.366 1.00 97.62 254 ASN A CA 1
ATOM 1934 C C . ASN A 1 254 ? 15.197 0.437 -7.802 1.00 97.62 254 ASN A C 1
ATOM 1936 O O . ASN A 1 254 ? 15.687 1.096 -8.719 1.00 97.62 254 ASN A O 1
ATOM 1940 N N . ALA A 1 255 ? 14.147 0.848 -7.109 1.00 97.12 255 ALA A N 1
ATOM 1941 C CA . ALA A 1 255 ? 13.345 2.031 -7.374 1.00 97.12 255 ALA A CA 1
ATOM 1942 C C . ALA A 1 255 ? 13.054 2.830 -6.089 1.00 97.12 255 ALA A C 1
ATOM 1944 O O . ALA A 1 255 ? 12.090 3.594 -6.024 1.00 97.12 255 ALA A O 1
ATOM 1945 N N . VAL A 1 256 ? 13.896 2.670 -5.064 1.00 97.06 256 VAL A N 1
ATOM 1946 C CA . VAL A 1 256 ? 13.786 3.368 -3.777 1.00 97.06 256 VAL A CA 1
ATOM 1947 C C . VAL A 1 256 ? 13.586 4.871 -3.989 1.00 97.06 256 VAL A C 1
ATOM 1949 O O . VAL A 1 256 ? 14.366 5.526 -4.686 1.00 97.06 256 VAL A O 1
ATOM 1952 N N . LYS A 1 257 ? 12.539 5.416 -3.359 1.00 95.25 257 LYS A N 1
ATOM 1953 C CA . LYS A 1 257 ? 12.163 6.842 -3.363 1.00 95.25 257 LYS A CA 1
ATOM 1954 C C . LYS A 1 257 ? 11.890 7.460 -4.737 1.00 95.25 257 LYS A C 1
ATOM 1956 O O . LYS A 1 257 ? 11.868 8.687 -4.858 1.00 95.25 257 LYS A O 1
ATOM 1961 N N . VAL A 1 258 ? 11.648 6.652 -5.769 1.00 96.06 258 VAL A N 1
ATOM 1962 C CA . VAL A 1 258 ? 11.237 7.172 -7.077 1.00 96.06 258 VAL A CA 1
ATOM 1963 C C . VAL A 1 258 ? 9.847 7.817 -6.988 1.00 96.06 258 VAL A C 1
ATOM 1965 O O . VAL A 1 258 ? 8.962 7.337 -6.276 1.00 96.06 258 VAL A O 1
ATOM 1968 N N . ASN A 1 259 ? 9.639 8.910 -7.724 1.00 96.69 259 ASN A N 1
ATOM 1969 C CA . ASN A 1 259 ? 8.319 9.514 -7.876 1.00 96.69 259 ASN A CA 1
ATOM 1970 C C . ASN A 1 259 ? 7.673 9.027 -9.177 1.00 96.69 259 ASN A C 1
ATOM 1972 O O . ASN A 1 259 ? 8.192 9.311 -10.252 1.00 96.69 259 ASN A O 1
ATOM 1976 N N . MET A 1 260 ? 6.549 8.322 -9.060 1.00 96.50 260 MET A N 1
ATOM 1977 C CA . MET A 1 260 ? 5.731 7.779 -10.147 1.00 96.50 260 MET A CA 1
ATOM 1978 C C . MET A 1 260 ? 4.261 8.222 -10.016 1.00 96.50 260 MET A C 1
ATOM 1980 O O . MET A 1 260 ? 3.337 7.480 -10.352 1.00 96.50 260 MET A O 1
ATOM 1984 N N . GLU A 1 261 ? 4.030 9.431 -9.494 1.00 96.06 261 GLU A N 1
ATOM 1985 C CA . GLU A 1 261 ? 2.693 10.005 -9.320 1.00 96.06 261 GLU A CA 1
ATOM 1986 C C . GLU A 1 261 ? 1.871 9.964 -10.621 1.00 96.06 261 GLU A C 1
ATOM 1988 O O . GLU A 1 261 ? 2.301 10.450 -11.665 1.00 96.06 261 GLU A O 1
ATOM 1993 N N . GLY A 1 262 ? 0.669 9.388 -10.539 1.00 95.62 262 GLY A N 1
ATOM 1994 C CA . GLY A 1 262 ? -0.329 9.292 -11.607 1.00 95.62 262 GLY A CA 1
ATOM 1995 C C . GLY A 1 262 ? -0.038 8.273 -12.714 1.00 95.62 262 GLY A C 1
ATOM 1996 O O . GLY A 1 262 ? -0.922 8.003 -13.530 1.00 95.62 262 GLY A O 1
ATOM 1997 N N . ALA A 1 263 ? 1.162 7.691 -12.753 1.00 97.62 263 A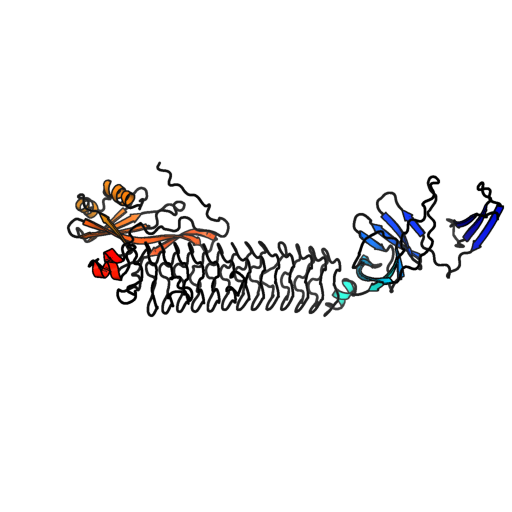LA A N 1
ATOM 1998 C CA . ALA A 1 263 ? 1.554 6.766 -13.811 1.00 97.62 263 ALA A CA 1
ATOM 1999 C C . ALA A 1 263 ? 0.728 5.461 -13.790 1.00 97.62 263 ALA A C 1
ATOM 2001 O O . ALA A 1 263 ? 0.188 5.034 -12.761 1.00 97.62 263 ALA A O 1
ATOM 2002 N N . GLN A 1 264 ? 0.596 4.837 -14.963 1.00 98.62 264 GLN A N 1
ATOM 2003 C CA . GLN A 1 264 ? -0.215 3.631 -15.155 1.00 98.62 264 GLN A CA 1
ATOM 2004 C C . GLN A 1 264 ? 0.659 2.374 -15.122 1.00 98.62 264 GLN A C 1
ATOM 2006 O O . GLN A 1 264 ? 1.580 2.240 -15.921 1.00 98.62 264 GLN A O 1
ATOM 2011 N N . PHE A 1 265 ? 0.336 1.435 -14.239 1.00 98.69 265 PHE A N 1
ATOM 2012 C CA . PHE A 1 265 ? 1.053 0.178 -14.000 1.00 98.69 265 PHE A CA 1
ATOM 2013 C C . PHE A 1 265 ? 0.096 -1.021 -13.947 1.00 98.69 265 PHE A C 1
ATOM 2015 O O . PHE A 1 265 ? 0.381 -2.025 -13.289 1.00 98.69 265 PHE A O 1
ATOM 2022 N N . ASP A 1 266 ? -1.064 -0.939 -14.607 1.00 98.69 266 ASP A N 1
ATOM 2023 C CA . ASP A 1 266 ? -2.021 -2.041 -14.597 1.00 98.69 266 ASP A CA 1
ATOM 2024 C C . ASP A 1 266 ? -1.353 -3.316 -15.127 1.00 98.69 266 ASP A C 1
ATOM 2026 O O . ASP A 1 266 ? -0.712 -3.329 -16.183 1.00 98.69 266 ASP A O 1
ATOM 2030 N N . ARG A 1 267 ? -1.478 -4.399 -14.353 1.00 98.81 267 ARG A N 1
ATOM 2031 C CA . ARG A 1 267 ? -0.866 -5.708 -14.630 1.00 98.81 267 ARG A CA 1
ATOM 2032 C C . ARG A 1 267 ? 0.665 -5.704 -14.731 1.00 98.81 267 ARG A C 1
ATOM 2034 O O . ARG A 1 267 ? 1.219 -6.645 -15.297 1.00 98.81 267 ARG A O 1
ATOM 2041 N N . ALA A 1 268 ? 1.346 -4.676 -14.227 1.00 98.81 268 ALA A N 1
ATOM 2042 C CA . ALA A 1 268 ? 2.803 -4.672 -14.137 1.00 98.81 268 ALA A CA 1
ATOM 2043 C C . ALA A 1 268 ? 3.302 -5.725 -13.131 1.00 98.81 268 ALA A C 1
ATOM 2045 O O . ALA A 1 268 ? 2.583 -6.123 -12.212 1.00 98.81 268 ALA A O 1
ATOM 2046 N N . ASP A 1 269 ? 4.537 -6.183 -13.311 1.00 98.81 269 ASP A N 1
ATOM 2047 C CA . ASP A 1 269 ? 5.174 -7.174 -12.446 1.00 98.81 269 ASP A CA 1
ATOM 2048 C C . ASP A 1 269 ? 6.320 -6.541 -11.653 1.00 98.81 269 ASP A C 1
ATOM 2050 O O . ASP A 1 269 ? 7.374 -6.250 -12.206 1.00 98.81 269 ASP A O 1
ATOM 2054 N N . PHE A 1 270 ? 6.116 -6.360 -10.354 1.00 98.62 270 PHE A N 1
ATOM 2055 C CA . PHE A 1 270 ? 7.071 -5.811 -9.394 1.00 98.62 270 PHE A CA 1
ATOM 2056 C C . PHE A 1 270 ? 7.743 -6.892 -8.533 1.00 98.62 270 PHE A C 1
ATOM 2058 O O . PHE A 1 270 ? 8.279 -6.578 -7.474 1.00 98.62 270 PHE A O 1
ATOM 2065 N N . THR A 1 271 ? 7.699 -8.167 -8.932 1.00 97.62 271 THR A N 1
ATOM 2066 C CA . THR A 1 271 ? 8.184 -9.279 -8.096 1.00 97.62 271 THR A CA 1
ATOM 2067 C C . THR A 1 271 ? 9.628 -9.055 -7.637 1.00 97.62 271 THR A C 1
ATOM 2069 O O . THR A 1 271 ? 10.513 -8.857 -8.467 1.00 97.62 271 THR A O 1
ATOM 2072 N N . GLY A 1 272 ? 9.876 -9.094 -6.325 1.00 96.88 272 GLY A N 1
ATOM 2073 C CA . GLY A 1 272 ? 11.221 -8.917 -5.751 1.00 96.88 272 GLY A CA 1
ATOM 2074 C C . GLY A 1 272 ? 11.806 -7.500 -5.829 1.00 96.88 272 GLY A C 1
ATOM 2075 O O . GLY A 1 272 ? 12.948 -7.296 -5.428 1.00 96.88 272 GLY A O 1
ATOM 2076 N N . ALA A 1 273 ? 11.063 -6.519 -6.345 1.00 98.12 273 ALA A N 1
ATOM 2077 C CA . ALA A 1 273 ? 11.555 -5.156 -6.508 1.00 98.12 273 ALA A CA 1
ATOM 2078 C C . ALA A 1 273 ? 11.587 -4.371 -5.187 1.00 98.12 273 ALA A C 1
ATOM 2080 O O . ALA A 1 273 ? 10.816 -4.650 -4.267 1.00 98.12 273 ALA A O 1
ATOM 2081 N N . ASP A 1 274 ? 12.441 -3.350 -5.119 1.00 98.56 274 ASP A N 1
ATOM 2082 C CA . ASP A 1 274 ? 12.560 -2.446 -3.974 1.00 98.56 274 ASP A CA 1
ATOM 2083 C C . ASP A 1 274 ? 12.068 -1.039 -4.325 1.00 98.56 274 ASP A C 1
ATOM 2085 O O . ASP A 1 274 ? 12.707 -0.303 -5.073 1.00 98.56 274 ASP A O 1
ATOM 2089 N N . PHE A 1 275 ? 10.919 -0.673 -3.771 1.00 98.25 275 PHE A N 1
ATOM 2090 C CA . PHE A 1 275 ? 10.237 0.609 -3.910 1.00 98.25 275 PHE A CA 1
ATOM 2091 C C . PHE A 1 275 ? 10.118 1.334 -2.560 1.00 98.25 275 PHE A C 1
ATOM 2093 O O . PHE A 1 275 ? 9.235 2.174 -2.401 1.00 98.25 275 PHE A O 1
ATOM 2100 N N . ASP A 1 276 ? 10.990 1.048 -1.583 1.00 97.12 276 ASP A N 1
ATOM 2101 C CA . ASP A 1 276 ? 10.953 1.717 -0.275 1.00 97.12 276 ASP A CA 1
ATOM 2102 C C . ASP A 1 276 ? 10.879 3.249 -0.416 1.00 97.12 276 ASP A C 1
ATOM 2104 O O . ASP A 1 276 ? 11.678 3.882 -1.116 1.00 97.12 276 ASP A O 1
ATOM 2108 N N . GLY A 1 277 ? 9.874 3.853 0.217 1.00 94.31 277 GLY A N 1
ATOM 2109 C CA . GLY A 1 277 ? 9.629 5.294 0.183 1.00 94.31 277 GLY A CA 1
ATOM 2110 C C . GLY A 1 277 ? 9.252 5.880 -1.185 1.00 94.31 277 GLY A C 1
ATOM 2111 O O . GLY A 1 277 ? 9.328 7.099 -1.348 1.00 94.31 277 GLY A O 1
ATOM 2112 N N . ALA A 1 278 ? 8.887 5.067 -2.182 1.00 96.69 278 ALA A N 1
ATOM 2113 C CA . ALA A 1 278 ? 8.442 5.553 -3.489 1.00 96.69 278 ALA A CA 1
ATOM 2114 C C . ALA A 1 278 ? 7.072 6.261 -3.418 1.00 96.69 278 ALA A C 1
ATOM 2116 O O . ALA A 1 278 ? 6.371 6.244 -2.402 1.00 96.69 278 ALA A O 1
ATOM 2117 N N . THR A 1 279 ? 6.665 6.907 -4.513 1.00 96.06 279 THR A N 1
ATOM 2118 C CA . THR A 1 279 ? 5.347 7.552 -4.635 1.00 96.06 279 THR A CA 1
ATOM 2119 C C . THR A 1 279 ? 4.580 7.025 -5.841 1.00 96.06 279 THR A C 1
ATOM 2121 O O . THR A 1 279 ? 5.004 7.214 -6.973 1.00 96.06 279 THR A O 1
ATOM 2124 N N . PHE A 1 280 ? 3.404 6.453 -5.584 1.00 97.62 280 PHE A N 1
ATOM 2125 C CA . PHE A 1 280 ? 2.411 5.988 -6.558 1.00 97.62 280 PHE A CA 1
ATOM 2126 C C . PHE A 1 280 ? 1.077 6.732 -6.407 1.00 97.62 280 PHE A C 1
ATOM 2128 O O . PHE A 1 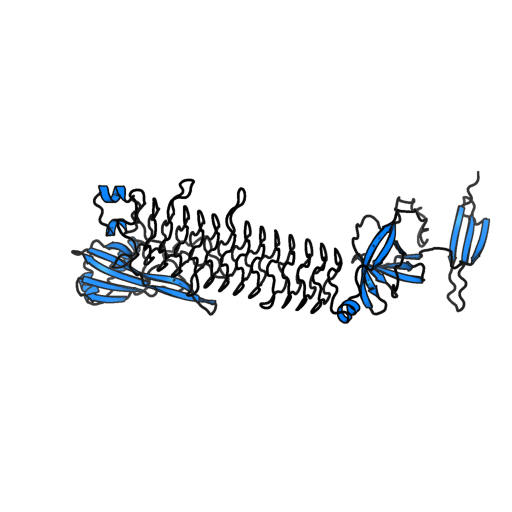280 ? 0.013 6.191 -6.705 1.00 97.62 280 PHE A O 1
ATOM 2135 N N . LYS A 1 281 ? 1.105 7.971 -5.903 1.00 95.62 281 LYS A N 1
ATOM 2136 C CA . LYS A 1 281 ? -0.098 8.784 -5.685 1.00 95.62 281 LYS A CA 1
ATOM 2137 C C . LYS A 1 281 ? -0.968 8.828 -6.948 1.00 95.62 281 LYS A C 1
ATOM 2139 O O . LYS A 1 281 ? -0.472 9.167 -8.016 1.00 95.62 281 LYS A O 1
ATOM 2144 N N . GLY A 1 282 ? -2.249 8.482 -6.829 1.00 96.81 282 GLY A N 1
ATOM 2145 C CA . GLY A 1 282 ? -3.205 8.436 -7.942 1.00 96.81 282 GLY A CA 1
ATOM 2146 C C . GLY A 1 282 ? -2.853 7.445 -9.060 1.00 96.81 282 GLY A C 1
ATOM 2147 O O . GLY A 1 282 ? -3.470 7.490 -10.123 1.00 96.81 282 GLY A O 1
ATOM 2148 N N . GLY A 1 283 ? -1.850 6.588 -8.855 1.00 97.56 283 GLY A N 1
ATOM 2149 C CA . GLY A 1 283 ? -1.406 5.596 -9.823 1.00 97.56 283 GLY A CA 1
ATOM 2150 C C . GLY A 1 283 ? -2.387 4.433 -9.944 1.00 97.56 283 GLY A C 1
ATOM 2151 O O . GLY A 1 283 ? -3.141 4.117 -9.020 1.00 97.56 283 GLY A O 1
ATOM 2152 N N . ASN A 1 284 ? -2.360 3.770 -11.094 1.00 98.56 284 ASN A N 1
ATOM 2153 C CA . ASN A 1 284 ? -3.170 2.583 -11.357 1.00 98.56 284 ASN A CA 1
ATOM 2154 C C . ASN A 1 284 ? -2.284 1.336 -11.315 1.00 98.56 284 ASN A C 1
ATOM 2156 O O . ASN A 1 284 ? -1.492 1.127 -12.225 1.00 98.56 284 ASN A O 1
ATOM 2160 N N . LEU A 1 285 ? -2.429 0.509 -10.285 1.00 98.75 285 LEU A N 1
ATOM 2161 C CA . LEU A 1 285 ? -1.718 -0.757 -10.097 1.00 98.75 285 LEU A CA 1
ATOM 2162 C C . LEU A 1 285 ? -2.679 -1.953 -10.175 1.00 98.75 285 LEU A C 1
ATOM 2164 O O . LEU A 1 285 ? -2.383 -3.029 -9.652 1.00 98.75 285 LEU A O 1
ATOM 2168 N N . GLN A 1 286 ? -3.842 -1.790 -10.815 1.00 98.81 286 GLN A N 1
ATOM 2169 C CA . GLN A 1 286 ? -4.847 -2.845 -10.876 1.00 98.81 286 GLN A CA 1
ATOM 2170 C C . GLN A 1 286 ? -4.252 -4.144 -11.420 1.00 98.81 286 GLN A C 1
ATOM 2172 O O . GLN A 1 286 ? -3.677 -4.180 -12.513 1.00 98.81 286 GLN A O 1
ATOM 2177 N N . ARG A 1 287 ? -4.446 -5.236 -10.677 1.00 98.69 287 ARG A N 1
ATOM 2178 C CA . ARG A 1 287 ? -3.950 -6.578 -11.025 1.00 98.69 287 ARG A CA 1
ATOM 2179 C C . ARG A 1 287 ? -2.435 -6.669 -11.236 1.00 98.69 287 ARG A C 1
ATOM 2181 O O . ARG A 1 287 ? -1.982 -7.581 -11.927 1.00 98.69 287 ARG A O 1
ATOM 2188 N N . ALA A 1 288 ? -1.661 -5.738 -10.684 1.00 98.81 288 ALA A N 1
ATOM 2189 C CA . ALA A 1 288 ? -0.210 -5.848 -10.657 1.00 98.81 288 ALA A CA 1
ATOM 2190 C C . ALA A 1 288 ? 0.243 -6.992 -9.730 1.00 98.81 288 ALA A C 1
ATOM 2192 O O . ALA A 1 288 ? -0.476 -7.402 -8.814 1.00 98.81 288 ALA A O 1
ATOM 2193 N N . VAL A 1 289 ? 1.447 -7.509 -9.968 1.00 98.69 289 VAL A N 1
ATOM 2194 C CA . VAL A 1 289 ? 2.082 -8.544 -9.140 1.00 98.69 289 VAL A CA 1
ATOM 2195 C C . VAL A 1 289 ? 3.139 -7.886 -8.260 1.00 98.69 289 VAL A C 1
ATOM 2197 O O . VAL A 1 289 ? 4.047 -7.254 -8.781 1.00 98.69 289 VAL A O 1
ATOM 2200 N N . LEU A 1 290 ? 3.020 -8.002 -6.938 1.00 98.25 290 LEU A N 1
ATOM 2201 C CA . LEU A 1 290 ? 3.904 -7.364 -5.947 1.00 98.25 290 LEU A CA 1
ATOM 2202 C C . LEU A 1 290 ? 4.560 -8.404 -5.017 1.00 98.25 290 LEU A C 1
ATOM 2204 O O . LEU A 1 290 ? 5.014 -8.085 -3.920 1.00 98.25 290 LEU A O 1
ATOM 2208 N N . GLN A 1 291 ? 4.568 -9.677 -5.411 1.00 96.56 291 GLN A N 1
ATOM 2209 C CA . GLN A 1 291 ? 5.080 -10.763 -4.575 1.00 96.56 291 GLN A CA 1
ATOM 2210 C C . GLN A 1 291 ? 6.547 -10.530 -4.198 1.00 96.56 291 GLN A C 1
ATOM 2212 O O . GLN A 1 291 ? 7.371 -10.212 -5.055 1.00 96.56 291 GLN A O 1
ATOM 2217 N N . ASN A 1 292 ? 6.881 -10.711 -2.916 1.00 95.94 292 ASN A N 1
ATOM 2218 C CA . ASN A 1 292 ? 8.237 -10.516 -2.386 1.00 95.94 292 ASN A CA 1
ATOM 2219 C C . ASN A 1 292 ? 8.826 -9.105 -2.635 1.00 95.94 292 ASN A C 1
ATOM 2221 O O . ASN A 1 292 ? 10.032 -8.912 -2.519 1.00 95.94 292 ASN A O 1
ATOM 2225 N N . ALA A 1 293 ? 8.001 -8.123 -3.008 1.00 98.00 293 ALA A N 1
ATOM 2226 C CA . ALA A 1 293 ? 8.448 -6.755 -3.223 1.00 98.00 293 ALA A CA 1
ATOM 2227 C C . ALA A 1 293 ? 8.487 -5.973 -1.904 1.00 98.00 293 ALA A C 1
ATOM 2229 O O . ALA A 1 293 ? 7.712 -6.235 -0.975 1.00 98.00 293 ALA A O 1
ATOM 2230 N N . ASN A 1 294 ? 9.366 -4.977 -1.843 1.00 98.44 294 ASN A N 1
ATOM 2231 C CA . ASN A 1 294 ? 9.445 -4.036 -0.739 1.00 98.44 294 ASN A CA 1
ATOM 2232 C C . ASN A 1 294 ? 8.799 -2.701 -1.123 1.00 98.44 294 ASN A C 1
ATOM 2234 O O . ASN A 1 294 ? 9.338 -1.956 -1.926 1.00 98.44 294 ASN A O 1
ATOM 2238 N N . PHE A 1 295 ? 7.660 -2.391 -0.517 1.00 98.25 295 PHE A N 1
ATOM 2239 C CA . PHE A 1 295 ? 6.924 -1.130 -0.636 1.00 98.25 295 PHE A CA 1
ATOM 2240 C C . PHE A 1 295 ? 6.799 -0.426 0.726 1.00 98.25 295 PHE A C 1
ATOM 2242 O O . PHE A 1 295 ? 5.878 0.365 0.952 1.00 98.25 295 PHE A O 1
ATOM 2249 N N . SER A 1 296 ? 7.727 -0.697 1.648 1.00 95.94 296 SER A N 1
ATOM 2250 C CA . SER A 1 296 ? 7.766 -0.026 2.948 1.00 95.94 296 SER A CA 1
ATOM 2251 C C . SER A 1 296 ? 7.789 1.498 2.782 1.00 95.94 296 SER A C 1
ATOM 2253 O O . SER A 1 296 ? 8.401 2.029 1.857 1.00 95.94 296 SER A O 1
ATOM 2255 N N . GLY A 1 297 ? 7.044 2.217 3.624 1.00 91.94 297 GLY A N 1
ATOM 2256 C CA . GLY A 1 297 ? 6.997 3.684 3.605 1.00 91.94 297 GLY A CA 1
ATOM 2257 C C . GLY A 1 297 ? 6.499 4.316 2.296 1.00 91.94 297 GLY A C 1
ATOM 2258 O O . GLY A 1 297 ? 6.635 5.525 2.118 1.00 91.94 297 GLY A O 1
ATOM 2259 N N . THR A 1 298 ? 5.950 3.530 1.364 1.00 95.19 298 THR A N 1
ATOM 2260 C CA . THR A 1 298 ? 5.500 4.023 0.054 1.00 95.19 298 THR A CA 1
ATOM 2261 C C . THR A 1 298 ? 4.211 4.828 0.185 1.00 95.19 298 THR A C 1
ATOM 2263 O O . THR A 1 298 ? 3.330 4.504 0.984 1.00 95.19 298 THR A O 1
ATOM 2266 N N . THR A 1 299 ? 4.067 5.867 -0.639 1.00 95.00 299 THR A N 1
ATOM 2267 C CA . THR A 1 299 ? 2.818 6.628 -0.755 1.00 95.00 299 THR A CA 1
ATOM 2268 C C . THR A 1 299 ? 1.934 6.078 -1.872 1.00 95.00 299 THR A C 1
ATOM 2270 O O . THR A 1 299 ? 2.300 6.146 -3.043 1.00 95.00 299 THR A O 1
ATOM 2273 N N . PHE A 1 300 ? 0.734 5.626 -1.517 1.00 96.94 300 PHE A N 1
ATOM 2274 C CA . PHE A 1 300 ? -0.324 5.169 -2.424 1.00 96.94 300 PHE A CA 1
ATOM 2275 C C . PHE A 1 300 ? -1.606 6.010 -2.303 1.00 96.94 300 PHE A C 1
ATOM 2277 O O . PHE A 1 300 ? -2.693 5.514 -2.577 1.00 96.94 300 PHE A O 1
ATOM 2284 N N . GLU A 1 301 ? -1.511 7.271 -1.867 1.00 94.88 301 GLU A N 1
ATOM 2285 C CA . GLU A 1 301 ? -2.664 8.183 -1.766 1.00 94.88 301 GLU A CA 1
ATOM 2286 C C . GLU A 1 301 ? -3.524 8.130 -3.043 1.00 94.88 301 GLU A C 1
ATOM 2288 O O . GLU A 1 301 ? -3.026 8.397 -4.138 1.00 94.88 301 GLU A O 1
ATOM 2293 N N . SER A 1 302 ? -4.810 7.788 -2.908 1.00 96.44 302 SER A N 1
ATOM 2294 C CA . SER A 1 302 ? -5.772 7.645 -4.016 1.00 96.44 302 SER A CA 1
ATOM 2295 C C . SER A 1 302 ? -5.376 6.654 -5.128 1.00 96.44 302 SER A C 1
ATOM 2297 O O . SER A 1 302 ? -5.934 6.714 -6.225 1.00 96.44 302 SER A O 1
ATOM 2299 N N . ALA A 1 303 ? -4.411 5.763 -4.893 1.00 98.25 303 ALA A N 1
ATOM 2300 C CA . ALA A 1 303 ? -4.001 4.764 -5.873 1.00 98.25 303 ALA A CA 1
ATOM 2301 C C . ALA A 1 303 ? -5.007 3.607 -5.954 1.00 98.25 303 ALA A C 1
ATOM 2303 O O . ALA A 1 303 ? -5.661 3.244 -4.972 1.00 98.25 303 ALA A O 1
ATOM 2304 N N . ASP A 1 304 ? -5.102 2.988 -7.129 1.00 98.81 304 ASP A N 1
ATOM 2305 C CA . ASP A 1 304 ? -5.930 1.803 -7.338 1.00 98.81 304 ASP A CA 1
ATOM 2306 C C . ASP A 1 304 ? -5.063 0.542 -7.368 1.00 98.81 304 ASP A C 1
ATOM 2308 O O . ASP A 1 304 ? -4.388 0.266 -8.357 1.00 98.81 304 ASP A O 1
ATOM 2312 N N . LEU A 1 305 ? -5.088 -0.224 -6.280 1.00 98.75 305 LEU A N 1
ATOM 2313 C CA . LEU A 1 305 ? -4.416 -1.513 -6.123 1.00 98.75 305 LEU A CA 1
ATOM 2314 C C . LEU A 1 305 ? -5.425 -2.676 -6.172 1.00 98.75 305 LEU A C 1
ATOM 2316 O O . LEU A 1 305 ? -5.195 -3.741 -5.596 1.00 98.75 305 LEU A O 1
ATOM 2320 N N . SER A 1 306 ? -6.568 -2.497 -6.839 1.00 98.81 306 SER A N 1
ATOM 2321 C CA . SER A 1 306 ? -7.597 -3.537 -6.876 1.00 98.81 306 SER A CA 1
ATOM 2322 C C . SER A 1 306 ? -7.100 -4.785 -7.613 1.00 98.81 306 SER A C 1
ATOM 2324 O O . SER A 1 306 ? -6.542 -4.712 -8.715 1.00 98.81 306 SER A O 1
ATOM 2326 N N . GLY A 1 307 ? -7.318 -5.956 -7.019 1.00 98.75 307 GLY A N 1
ATOM 2327 C CA . GLY A 1 307 ? -6.950 -7.243 -7.604 1.00 98.75 307 GLY A CA 1
ATOM 2328 C C . GLY A 1 307 ? -5.450 -7.535 -7.657 1.00 98.75 307 GLY A C 1
ATOM 2329 O O . GLY A 1 307 ? -5.058 -8.417 -8.424 1.00 98.75 307 GLY A O 1
ATOM 2330 N N . ILE A 1 308 ? -4.600 -6.795 -6.929 1.00 98.69 308 ILE A N 1
ATOM 2331 C CA . ILE A 1 308 ? -3.157 -7.084 -6.891 1.00 98.69 308 ILE A CA 1
ATOM 2332 C C . ILE A 1 308 ? -2.875 -8.501 -6.389 1.00 98.69 308 ILE A C 1
ATOM 2334 O O . ILE A 1 308 ? -3.610 -9.047 -5.568 1.00 98.69 308 ILE A O 1
ATOM 2338 N N . ILE A 1 309 ? -1.765 -9.075 -6.848 1.00 98.19 309 ILE A N 1
ATOM 2339 C CA . ILE A 1 309 ? -1.261 -10.372 -6.396 1.00 98.19 309 ILE A CA 1
ATOM 2340 C C . ILE A 1 309 ? 0.026 -10.128 -5.616 1.00 98.19 309 ILE A C 1
ATOM 2342 O O . ILE A 1 309 ? 1.082 -9.906 -6.202 1.00 98.19 309 ILE A O 1
ATOM 2346 N N . ALA A 1 310 ? -0.063 -10.151 -4.292 1.00 96.81 310 ALA A N 1
ATOM 2347 C CA . ALA A 1 310 ? 1.001 -9.685 -3.404 1.00 96.81 310 ALA A CA 1
ATOM 2348 C C . ALA A 1 310 ? 1.247 -10.601 -2.191 1.00 96.81 310 ALA A C 1
ATOM 2350 O O . ALA A 1 310 ? 2.123 -10.338 -1.367 1.00 96.81 310 ALA A O 1
ATOM 2351 N N . GLY A 1 311 ? 0.485 -11.687 -2.077 1.00 91.62 311 GLY A N 1
ATOM 2352 C CA . GLY A 1 311 ? 0.620 -12.638 -0.987 1.00 91.62 311 GLY A CA 1
ATOM 2353 C C . GLY A 1 311 ? 1.898 -13.478 -1.027 1.00 91.62 311 GLY A C 1
ATOM 2354 O O . GLY A 1 311 ? 2.585 -13.574 -2.049 1.00 91.62 311 GLY A O 1
ATOM 2355 N N . LYS A 1 312 ? 2.198 -14.111 0.110 1.00 90.19 312 LYS A N 1
ATOM 2356 C CA . LYS A 1 312 ? 3.325 -15.024 0.298 1.00 90.19 312 LYS A CA 1
ATOM 2357 C C . LYS A 1 312 ? 3.244 -16.201 -0.671 1.00 90.19 312 LYS A C 1
ATOM 2359 O O . LYS A 1 312 ? 2.165 -16.699 -1.000 1.00 90.19 312 LYS A O 1
ATOM 2364 N N . THR A 1 313 ? 4.411 -16.688 -1.070 1.00 86.75 313 THR A N 1
ATOM 2365 C CA . THR A 1 313 ? 4.572 -17.929 -1.834 1.00 86.75 313 THR A CA 1
ATOM 2366 C C . THR A 1 313 ? 5.430 -18.905 -1.034 1.00 86.75 313 THR A C 1
ATOM 2368 O O . THR A 1 313 ? 6.050 -18.544 -0.033 1.00 86.75 313 THR A O 1
ATOM 2371 N N . THR A 1 314 ? 5.442 -20.183 -1.414 1.00 83.75 314 THR A N 1
ATOM 2372 C CA . THR A 1 314 ? 6.223 -21.193 -0.690 1.00 83.75 314 THR A CA 1
ATOM 2373 C C . THR A 1 314 ? 7.706 -20.810 -0.659 1.00 83.75 314 THR A C 1
ATOM 2375 O O . THR A 1 314 ? 8.373 -20.825 -1.687 1.00 83.75 314 THR A O 1
ATOM 2378 N N . GLY A 1 315 ? 8.228 -20.506 0.533 1.00 80.06 315 GLY A N 1
ATOM 2379 C CA . GLY A 1 315 ? 9.635 -20.148 0.727 1.00 80.06 315 GLY A CA 1
ATOM 2380 C C . GLY A 1 315 ? 9.972 -18.666 0.525 1.00 80.06 315 GLY A C 1
ATOM 2381 O O . GLY A 1 315 ? 11.153 -18.330 0.507 1.00 80.06 315 GLY A O 1
ATOM 2382 N N . SER A 1 316 ? 8.988 -17.771 0.390 1.00 84.44 316 SER A N 1
ATOM 2383 C CA . SER A 1 316 ? 9.219 -16.319 0.325 1.00 84.44 316 SER A CA 1
ATOM 2384 C C . SER A 1 316 ? 8.178 -15.549 1.142 1.00 84.44 316 SER A C 1
ATOM 2386 O O . SER A 1 316 ? 7.019 -15.973 1.196 1.00 84.44 316 SER A O 1
ATOM 2388 N N . PRO A 1 317 ? 8.562 -14.436 1.797 1.00 87.31 317 PRO A N 1
ATOM 2389 C CA . PRO A 1 317 ? 7.603 -13.598 2.506 1.00 87.31 317 PRO A CA 1
ATOM 2390 C C . PRO A 1 317 ? 6.572 -13.004 1.531 1.00 87.31 317 PRO A C 1
ATOM 2392 O O . PRO A 1 317 ? 6.799 -12.938 0.319 1.00 87.31 317 PRO A O 1
ATOM 2395 N N . GLY A 1 318 ? 5.423 -12.581 2.061 1.00 91.62 318 GLY A N 1
ATOM 2396 C CA . GLY A 1 318 ? 4.499 -11.731 1.311 1.00 91.62 318 GLY A CA 1
ATOM 2397 C C . GLY A 1 318 ? 5.106 -10.353 1.040 1.00 91.62 318 GLY A C 1
ATOM 2398 O O . GLY A 1 318 ? 6.211 -10.046 1.491 1.00 91.62 318 GLY A O 1
ATOM 2399 N N . VAL A 1 319 ? 4.382 -9.511 0.301 1.00 98.00 319 VAL A N 1
ATOM 2400 C CA . VAL A 1 319 ? 4.786 -8.115 0.085 1.00 98.00 319 VAL A CA 1
ATOM 2401 C C . VAL A 1 319 ? 5.018 -7.397 1.421 1.00 98.00 319 VAL A C 1
ATOM 2403 O O . VAL A 1 319 ? 4.281 -7.608 2.392 1.00 98.00 319 VAL A O 1
ATOM 2406 N N . ASN A 1 320 ? 6.024 -6.524 1.470 1.00 98.38 320 ASN A N 1
ATOM 2407 C CA . ASN A 1 320 ? 6.199 -5.596 2.582 1.00 98.38 320 ASN A CA 1
ATOM 2408 C C . ASN A 1 320 ? 5.560 -4.246 2.243 1.00 98.38 320 ASN A C 1
ATOM 2410 O O . ASN A 1 320 ? 6.109 -3.491 1.453 1.00 98.38 320 ASN A O 1
ATOM 2414 N N . LEU A 1 321 ? 4.422 -3.939 2.855 1.00 97.75 321 LEU A N 1
ATOM 2415 C CA . LEU A 1 321 ? 3.725 -2.650 2.797 1.00 97.75 321 LEU A CA 1
ATOM 2416 C C . LEU A 1 321 ? 3.825 -1.886 4.127 1.00 97.75 321 LEU A C 1
ATOM 2418 O O . LEU A 1 321 ? 3.099 -0.913 4.321 1.00 97.75 321 LEU A O 1
ATOM 2422 N N . SER A 1 322 ? 4.680 -2.318 5.064 1.00 94.88 322 SER A N 1
ATOM 2423 C CA . SER A 1 322 ? 4.757 -1.672 6.378 1.00 94.88 322 SER A CA 1
ATOM 2424 C C . SER A 1 322 ? 5.001 -0.167 6.268 1.00 94.88 322 SER A C 1
ATOM 2426 O O . SER A 1 322 ? 5.726 0.307 5.395 1.00 94.88 322 SER A O 1
ATOM 2428 N N . PHE A 1 323 ? 4.366 0.608 7.145 1.00 90.75 323 PHE A N 1
ATOM 2429 C CA . PHE A 1 323 ? 4.450 2.073 7.154 1.00 90.75 323 PHE A CA 1
ATOM 2430 C C . PHE A 1 323 ? 3.968 2.772 5.868 1.00 90.75 323 PHE A C 1
ATOM 2432 O O . PHE A 1 323 ? 4.216 3.969 5.711 1.00 90.75 323 PHE A O 1
ATOM 2439 N N . ALA A 1 324 ? 3.300 2.077 4.942 1.00 93.75 324 ALA A N 1
ATOM 2440 C CA . ALA A 1 324 ? 2.771 2.717 3.745 1.00 93.75 324 ALA A CA 1
ATOM 2441 C C . ALA A 1 324 ? 1.664 3.726 4.093 1.00 93.75 324 ALA A C 1
ATOM 2443 O O . ALA A 1 324 ? 0.821 3.505 4.971 1.00 93.75 324 ALA A O 1
ATOM 2444 N N . TYR A 1 325 ? 1.655 4.836 3.357 1.00 92.25 325 TYR A N 1
ATOM 2445 C CA . TYR A 1 325 ? 0.648 5.883 3.468 1.00 92.25 325 TYR A CA 1
ATOM 2446 C C . TYR A 1 325 ? -0.312 5.797 2.285 1.00 92.25 325 TYR A C 1
ATOM 2448 O O . TYR A 1 325 ? 0.059 6.080 1.147 1.00 92.25 325 TYR A O 1
ATOM 2456 N N . MET A 1 326 ? -1.546 5.373 2.540 1.00 94.06 326 MET A N 1
ATOM 2457 C CA . MET A 1 326 ? -2.488 4.935 1.511 1.00 94.06 326 MET A CA 1
ATOM 2458 C C . MET A 1 326 ? -3.902 5.521 1.689 1.00 94.06 326 MET A C 1
ATOM 2460 O O . MET A 1 326 ? -4.873 4.795 1.476 1.00 94.06 326 MET A O 1
ATOM 2464 N N . PRO A 1 327 ? -4.095 6.795 2.087 1.00 92.44 327 PRO A N 1
ATOM 2465 C CA . PRO A 1 327 ? -5.446 7.322 2.223 1.00 92.44 327 PRO A CA 1
ATOM 2466 C C . PRO A 1 327 ? -6.179 7.296 0.876 1.00 92.44 327 PRO A C 1
ATOM 2468 O O . PRO A 1 327 ? -5.582 7.532 -0.177 1.00 92.44 327 PRO A O 1
ATOM 2471 N N . ASP A 1 328 ? -7.470 6.981 0.915 1.00 95.69 328 ASP A N 1
ATOM 2472 C CA . ASP A 1 328 ? -8.341 6.827 -0.255 1.00 95.69 328 ASP A CA 1
ATOM 2473 C C . ASP A 1 328 ? -7.864 5.787 -1.295 1.00 95.69 328 ASP A C 1
ATOM 2475 O O . ASP A 1 328 ? -8.408 5.724 -2.400 1.00 95.69 328 ASP A O 1
ATOM 2479 N N . ALA A 1 329 ? -6.877 4.948 -0.957 1.00 97.88 329 ALA A N 1
ATOM 2480 C CA . ALA A 1 329 ? -6.413 3.868 -1.821 1.00 97.88 329 ALA A CA 1
ATOM 2481 C C . ALA A 1 329 ? -7.400 2.692 -1.844 1.00 97.88 329 ALA A C 1
ATOM 2483 O O . ALA A 1 329 ? -8.103 2.419 -0.867 1.00 97.88 329 ALA A O 1
ATOM 2484 N N . LYS A 1 330 ? -7.429 1.957 -2.957 1.00 98.81 330 LYS A N 1
ATOM 2485 C CA . LYS A 1 330 ? -8.346 0.825 -3.158 1.00 98.81 330 LYS A CA 1
ATOM 2486 C C . LYS A 1 330 ? -7.591 -0.492 -3.214 1.00 98.81 330 LYS A C 1
ATOM 2488 O O . LYS A 1 330 ? -6.686 -0.638 -4.023 1.00 98.81 330 LYS A O 1
ATOM 2493 N N . LEU A 1 331 ? -8.015 -1.453 -2.403 1.00 98.75 331 LEU A N 1
ATOM 2494 C CA . LEU A 1 331 ? -7.505 -2.825 -2.331 1.00 98.75 331 LEU A CA 1
ATOM 2495 C C . LEU A 1 331 ? -8.628 -3.853 -2.545 1.00 98.75 331 LEU A C 1
ATOM 2497 O O . LEU A 1 331 ? -8.531 -4.985 -2.077 1.00 98.75 331 LEU A O 1
ATOM 2501 N N . THR A 1 332 ? -9.709 -3.473 -3.233 1.00 98.81 332 THR A N 1
ATOM 2502 C CA . THR A 1 332 ? -10.800 -4.397 -3.578 1.00 98.81 332 THR A CA 1
ATOM 2503 C C . THR A 1 332 ? -10.244 -5.628 -4.287 1.00 98.81 332 THR A C 1
ATOM 2505 O O . THR A 1 332 ? -9.430 -5.495 -5.202 1.00 98.81 332 THR A O 1
ATOM 2508 N N . ASP A 1 333 ? -10.665 -6.821 -3.871 1.00 98.75 333 ASP A N 1
ATOM 2509 C CA . ASP A 1 333 ? -10.203 -8.104 -4.425 1.00 98.75 333 ASP A CA 1
ATOM 2510 C C . ASP A 1 333 ? -8.670 -8.328 -4.353 1.00 98.75 333 ASP A C 1
ATOM 2512 O O . ASP A 1 333 ? -8.132 -9.173 -5.069 1.00 98.75 333 ASP A O 1
ATOM 2516 N N . ALA A 1 334 ? -7.919 -7.571 -3.542 1.00 98.69 334 ALA A N 1
ATOM 2517 C CA . ALA A 1 334 ? -6.466 -7.729 -3.438 1.00 98.69 334 ALA A CA 1
ATOM 2518 C C . ALA A 1 334 ? -6.081 -9.043 -2.738 1.00 98.69 334 ALA A C 1
ATOM 2520 O O . ALA A 1 334 ? -6.657 -9.411 -1.716 1.00 98.69 334 ALA A O 1
ATOM 2521 N N . HIS A 1 335 ? -5.065 -9.738 -3.251 1.00 98.50 335 HIS A N 1
ATOM 2522 C CA . HIS A 1 335 ? -4.520 -10.957 -2.652 1.00 98.50 335 HIS A CA 1
ATOM 2523 C C . HIS A 1 335 ? -3.246 -10.627 -1.865 1.00 98.50 335 HIS A C 1
ATOM 2525 O O . HIS A 1 335 ? -2.170 -10.471 -2.445 1.00 98.50 335 HIS A O 1
ATOM 2531 N N . LEU A 1 336 ? -3.372 -10.535 -0.545 1.00 98.25 336 LEU A N 1
ATOM 2532 C CA . LEU A 1 336 ? -2.366 -10.068 0.416 1.00 98.25 336 LEU A CA 1
ATOM 2533 C C . LEU A 1 336 ? -2.095 -11.103 1.526 1.00 98.25 336 LEU A C 1
ATOM 2535 O O . LEU A 1 336 ? -1.676 -10.747 2.626 1.00 98.25 336 LEU A O 1
ATOM 2539 N N . ASN A 1 337 ? -2.325 -12.391 1.263 1.00 96.62 337 ASN A N 1
ATOM 2540 C CA . ASN A 1 337 ? -2.105 -13.444 2.254 1.00 96.62 337 ASN A CA 1
ATOM 2541 C C . ASN A 1 337 ? -0.649 -13.431 2.766 1.00 96.62 337 ASN A C 1
ATOM 2543 O O . ASN A 1 337 ? 0.287 -13.473 1.974 1.00 96.62 337 ASN A O 1
ATOM 2547 N N . GLY A 1 338 ? -0.429 -13.365 4.078 1.00 96.69 338 GLY A N 1
ATOM 2548 C CA . GLY A 1 338 ? 0.895 -13.311 4.703 1.00 96.69 338 GLY A CA 1
ATOM 2549 C C . GLY A 1 338 ? 1.703 -12.044 4.404 1.00 96.69 338 GLY A C 1
ATOM 2550 O O . GLY A 1 338 ? 2.926 -12.063 4.551 1.00 96.69 338 GLY A O 1
ATOM 2551 N N . ALA A 1 339 ? 1.064 -10.977 3.919 1.00 98.25 339 ALA A N 1
ATOM 2552 C CA . ALA A 1 339 ? 1.712 -9.690 3.699 1.00 98.25 339 ALA A CA 1
ATOM 2553 C C . ALA A 1 339 ? 1.964 -8.952 5.024 1.00 98.25 339 ALA A C 1
ATOM 2555 O O . ALA A 1 339 ? 1.224 -9.111 5.996 1.00 98.25 339 ALA A O 1
ATOM 2556 N N . ASN A 1 340 ? 2.991 -8.102 5.042 1.00 98.19 340 ASN A N 1
ATOM 2557 C CA . ASN A 1 340 ? 3.232 -7.178 6.146 1.00 98.19 340 ASN A CA 1
ATOM 2558 C C . ASN A 1 340 ? 2.602 -5.821 5.815 1.00 98.19 340 ASN A C 1
ATOM 2560 O O . ASN A 1 340 ? 3.142 -5.074 5.005 1.00 98.19 340 ASN A O 1
ATOM 2564 N N . LEU A 1 341 ? 1.481 -5.507 6.451 1.00 97.50 341 LEU A N 1
ATOM 2565 C CA . LEU A 1 341 ? 0.788 -4.220 6.413 1.00 97.50 341 LEU A CA 1
ATOM 2566 C C . LEU A 1 341 ? 0.850 -3.508 7.776 1.00 97.50 341 LEU A C 1
ATOM 2568 O O . LEU A 1 341 ? -0.009 -2.682 8.067 1.00 97.50 341 LEU A O 1
ATOM 2572 N N . SER A 1 342 ? 1.828 -3.815 8.631 1.00 94.19 342 SER A N 1
ATOM 2573 C CA . SER A 1 342 ? 1.941 -3.160 9.937 1.00 94.19 342 SER A CA 1
ATOM 2574 C C . SER A 1 342 ? 2.163 -1.649 9.790 1.00 94.19 342 SER A C 1
ATOM 2576 O O . SER A 1 342 ? 2.857 -1.180 8.885 1.00 94.19 342 SER A O 1
ATOM 2578 N N . HIS A 1 343 ? 1.575 -0.862 10.691 1.00 91.06 343 HIS A N 1
ATOM 2579 C CA . HIS A 1 343 ? 1.653 0.603 10.710 1.00 91.06 343 HIS A CA 1
ATOM 2580 C C . HIS A 1 343 ? 1.079 1.321 9.472 1.00 91.06 343 HIS A C 1
ATOM 2582 O O . HIS A 1 343 ? 1.322 2.520 9.299 1.00 91.06 343 HIS A O 1
ATOM 2588 N N . VAL A 1 344 ? 0.306 0.644 8.618 1.00 91.94 344 VAL A N 1
ATOM 2589 C CA . VAL A 1 344 ? -0.272 1.261 7.416 1.00 91.94 344 VAL A CA 1
ATOM 2590 C C . VAL A 1 344 ? -1.323 2.309 7.783 1.00 91.94 344 VAL A C 1
ATOM 2592 O O . VAL A 1 344 ? -2.124 2.135 8.703 1.00 91.94 344 VAL A O 1
ATOM 2595 N N . GLN A 1 345 ? -1.338 3.410 7.033 1.00 90.81 345 GLN A N 1
ATOM 2596 C CA . GLN A 1 345 ? -2.378 4.435 7.099 1.00 90.81 345 GLN A CA 1
ATOM 2597 C C . GLN A 1 345 ? -3.319 4.300 5.897 1.00 90.81 345 GLN A C 1
ATOM 2599 O O . GLN A 1 345 ? -3.049 4.862 4.838 1.00 90.81 345 GLN A O 1
ATOM 2604 N N . LEU A 1 346 ? -4.420 3.565 6.057 1.00 93.81 346 LEU A N 1
ATOM 2605 C CA . LEU A 1 346 ? -5.393 3.281 5.000 1.00 93.81 346 LEU A CA 1
ATOM 2606 C C . LEU A 1 346 ? -6.797 3.675 5.473 1.00 93.81 346 LEU A C 1
ATOM 2608 O O . LEU A 1 346 ? -7.573 2.870 5.973 1.00 93.81 346 LEU A O 1
ATOM 2612 N N . TYR A 1 347 ? -7.112 4.954 5.326 1.00 91.38 347 TYR A N 1
ATOM 2613 C CA . TYR A 1 347 ? -8.391 5.550 5.707 1.00 91.38 347 TYR A CA 1
ATOM 2614 C C . TYR A 1 347 ? -8.880 6.476 4.597 1.00 91.38 347 TYR A C 1
ATOM 2616 O O . TYR A 1 347 ? -8.160 6.751 3.644 1.00 91.38 347 TYR A O 1
ATOM 2624 N N . GLY A 1 348 ? -10.081 7.021 4.736 1.00 90.94 348 GLY A N 1
ATOM 2625 C CA . GLY A 1 348 ? -10.626 7.982 3.778 1.00 90.94 348 GLY A CA 1
ATOM 2626 C C . GLY A 1 348 ? -11.939 7.501 3.189 1.00 90.94 348 GLY A C 1
ATOM 2627 O O . GLY A 1 348 ? -12.341 6.355 3.361 1.00 90.94 348 GLY A O 1
ATOM 2628 N N . SER A 1 349 ? -12.636 8.413 2.524 1.00 91.38 349 SER A N 1
ATOM 2629 C CA . SER A 1 349 ? -13.986 8.168 2.003 1.00 91.38 349 SER A CA 1
ATOM 2630 C C . SER A 1 349 ? -14.033 7.155 0.857 1.00 91.38 349 SER A C 1
ATOM 2632 O O . SER A 1 349 ? -15.070 6.534 0.637 1.00 91.38 349 SER A O 1
ATOM 2634 N N . SER A 1 350 ? -12.928 7.003 0.123 1.00 94.88 350 SER A N 1
ATOM 2635 C CA . SER A 1 350 ? -12.793 6.057 -0.990 1.00 94.88 350 SER A CA 1
ATOM 2636 C C . SER A 1 350 ? -11.980 4.817 -0.626 1.00 94.88 350 SER A C 1
ATOM 2638 O O . SER A 1 350 ? -11.881 3.905 -1.452 1.00 94.88 350 SER A O 1
ATOM 2640 N N . ALA A 1 351 ? -11.391 4.788 0.575 1.00 96.44 351 ALA A N 1
ATOM 2641 C CA . ALA A 1 351 ? -10.567 3.678 1.023 1.00 96.44 351 ALA A CA 1
ATOM 2642 C C . ALA A 1 351 ? -11.421 2.422 1.203 1.00 96.44 351 ALA A C 1
ATOM 2644 O O . ALA A 1 351 ? -12.494 2.466 1.811 1.00 96.44 351 ALA A O 1
ATOM 2645 N N . ARG A 1 352 ? -10.947 1.300 0.658 1.00 98.50 352 ARG A N 1
ATOM 2646 C CA . ARG A 1 352 ? -11.648 0.014 0.736 1.00 98.50 352 ARG A CA 1
ATOM 2647 C C . ARG A 1 352 ? -10.714 -1.162 0.499 1.00 98.50 352 ARG A C 1
ATOM 2649 O O . ARG A 1 352 ? -9.774 -1.052 -0.286 1.00 98.50 352 ARG A O 1
ATOM 2656 N N . ALA A 1 353 ? -11.023 -2.287 1.125 1.00 98.50 353 ALA A N 1
ATOM 2657 C CA . ALA A 1 353 ? -10.402 -3.589 0.896 1.00 98.50 353 ALA A CA 1
ATOM 2658 C C . ALA A 1 353 ? -11.464 -4.705 0.958 1.00 98.50 353 ALA A C 1
ATOM 2660 O O . ALA A 1 353 ? -11.228 -5.794 1.483 1.00 98.50 353 ALA A O 1
ATOM 2661 N N . ASP A 1 354 ? -12.661 -4.415 0.447 1.00 98.69 354 ASP A N 1
ATOM 2662 C CA . ASP A 1 354 ? -13.746 -5.380 0.319 1.00 98.69 354 ASP A CA 1
ATOM 2663 C C . ASP A 1 354 ? -13.329 -6.566 -0.554 1.00 98.69 354 ASP A C 1
ATOM 2665 O O . ASP A 1 354 ? -12.674 -6.407 -1.588 1.00 98.69 354 ASP A O 1
ATOM 2669 N N . ASN A 1 355 ? -13.717 -7.767 -0.128 1.00 98.62 355 ASN A N 1
ATOM 2670 C CA . ASN A 1 355 ? -13.339 -9.042 -0.750 1.00 98.62 355 ASN A CA 1
ATOM 2671 C C . ASN A 1 355 ? -11.819 -9.308 -0.815 1.00 98.62 355 ASN A C 1
ATOM 2673 O O . ASN A 1 355 ? -11.394 -10.251 -1.484 1.00 98.62 355 ASN A O 1
ATOM 2677 N N . ALA A 1 356 ? -10.983 -8.517 -0.134 1.00 98.69 356 ALA A N 1
ATOM 2678 C CA . ALA A 1 356 ? -9.547 -8.770 -0.095 1.00 98.69 356 ALA A CA 1
ATOM 2679 C C . ALA A 1 356 ? -9.216 -10.044 0.702 1.00 98.69 356 ALA A C 1
ATOM 2681 O O . ALA A 1 356 ? -9.904 -10.416 1.660 1.00 98.69 356 ALA A O 1
ATOM 2682 N N . VAL A 1 357 ? -8.117 -10.693 0.324 1.00 98.69 357 VAL A N 1
ATOM 2683 C CA . VAL A 1 357 ? -7.565 -11.867 1.005 1.00 98.69 357 VAL A CA 1
ATOM 2684 C C . VAL A 1 357 ? -6.373 -11.433 1.848 1.00 98.69 357 VAL A C 1
ATOM 2686 O O . VAL A 1 357 ? -5.293 -11.195 1.320 1.00 98.69 357 VAL A O 1
ATOM 2689 N N . LEU A 1 358 ? -6.568 -11.337 3.159 1.00 98.31 358 LEU A N 1
ATOM 2690 C CA . LEU A 1 358 ? -5.592 -10.911 4.169 1.00 98.31 358 LEU A CA 1
ATOM 2691 C C . LEU A 1 358 ? -5.273 -12.044 5.162 1.00 98.31 358 LEU A C 1
ATOM 2693 O O . LEU A 1 358 ? -4.917 -11.800 6.313 1.00 98.31 358 LEU A O 1
ATOM 2697 N N . GLU A 1 359 ? -5.414 -13.295 4.724 1.00 97.81 359 GLU A N 1
ATOM 2698 C CA . GLU A 1 359 ? -5.080 -14.481 5.518 1.00 97.81 359 GLU A CA 1
ATOM 2699 C C . GLU A 1 359 ? -3.646 -14.391 6.045 1.00 97.81 359 GLU A C 1
ATOM 2701 O O . GLU A 1 359 ? -2.718 -14.184 5.270 1.00 97.81 359 GLU A O 1
ATOM 2706 N N . GLU A 1 360 ? -3.458 -14.536 7.355 1.00 97.19 360 GLU A N 1
ATOM 2707 C CA . GLU A 1 360 ? -2.167 -14.465 8.048 1.00 97.19 360 GLU A CA 1
ATOM 2708 C C . GLU A 1 360 ? -1.386 -13.155 7.826 1.00 97.19 360 GLU A C 1
ATOM 2710 O O . GLU A 1 360 ? -0.177 -13.104 8.053 1.00 97.19 360 GLU A O 1
ATOM 2715 N N . ALA A 1 361 ? -2.045 -12.089 7.363 1.00 98.12 361 ALA A N 1
ATOM 2716 C CA . ALA A 1 361 ? -1.409 -10.788 7.212 1.00 98.12 361 ALA A CA 1
ATOM 2717 C C . ALA A 1 361 ? -1.152 -10.136 8.581 1.00 98.12 361 ALA A C 1
ATOM 2719 O O . ALA A 1 361 ? -1.964 -10.250 9.506 1.00 98.12 361 ALA A O 1
ATOM 2720 N N . ASP A 1 362 ? -0.040 -9.409 8.689 1.00 98.19 362 ASP A N 1
ATOM 2721 C CA . ASP A 1 362 ? 0.231 -8.535 9.831 1.00 98.19 362 ASP A CA 1
ATOM 2722 C C . ASP A 1 362 ? -0.306 -7.135 9.530 1.00 98.19 362 ASP A C 1
ATOM 2724 O O . ASP A 1 362 ? 0.190 -6.449 8.646 1.00 98.19 362 ASP A O 1
ATOM 2728 N N . LEU A 1 363 ? -1.337 -6.721 10.255 1.00 97.50 363 LEU A N 1
ATOM 2729 C CA . LEU A 1 363 ? -2.025 -5.435 10.147 1.00 97.50 363 LEU A CA 1
ATOM 2730 C C . LEU A 1 363 ? -1.832 -4.602 11.426 1.00 97.50 363 LEU A C 1
ATOM 2732 O O . LEU A 1 363 ? -2.536 -3.608 11.631 1.00 97.50 363 LEU A O 1
ATOM 2736 N N . SER A 1 364 ? -0.901 -4.994 12.299 1.00 94.25 364 SER A N 1
ATOM 2737 C CA . SER A 1 364 ? -0.726 -4.397 13.623 1.00 94.25 364 SER A CA 1
ATOM 2738 C C . SER A 1 364 ? -0.433 -2.898 13.542 1.00 94.25 364 SER A C 1
ATOM 2740 O O . SER A 1 364 ? 0.237 -2.437 12.619 1.00 94.25 364 SER A O 1
ATOM 2742 N N . PHE A 1 365 ? -0.912 -2.121 14.514 1.00 90.12 365 PHE A N 1
ATOM 2743 C CA . PHE A 1 365 ? -0.707 -0.663 14.615 1.00 90.12 365 PHE A CA 1
ATOM 2744 C C . PHE A 1 365 ? -1.233 0.171 13.432 1.00 90.12 365 PHE A C 1
ATOM 2746 O O . PHE A 1 365 ? -0.894 1.350 13.301 1.00 90.12 365 PHE A O 1
ATOM 2753 N N . SER A 1 366 ? -2.038 -0.422 12.556 1.00 91.56 366 SER A N 1
ATOM 2754 C CA . SER A 1 366 ? -2.543 0.248 11.357 1.00 91.56 366 SER A CA 1
ATOM 2755 C C . SER A 1 366 ? -3.808 1.047 11.632 1.00 91.56 366 SER A C 1
ATOM 2757 O O . SER A 1 366 ? -4.524 0.803 12.602 1.00 91.56 366 SER A O 1
ATOM 2759 N N . ASN A 1 367 ? -4.113 1.997 10.755 1.00 90.88 367 ASN A N 1
ATOM 2760 C CA . ASN A 1 367 ? -5.320 2.806 10.825 1.00 90.88 367 ASN A CA 1
ATOM 2761 C C . ASN A 1 367 ? -6.221 2.531 9.620 1.00 90.88 367 ASN A C 1
ATOM 2763 O O . ASN A 1 367 ? -5.877 2.918 8.505 1.00 90.88 367 ASN A O 1
ATOM 2767 N N . PHE A 1 368 ? -7.380 1.927 9.887 1.00 93.94 368 PHE A N 1
ATOM 2768 C CA . PHE A 1 368 ? -8.419 1.577 8.915 1.00 93.94 368 PHE A CA 1
ATOM 2769 C C . PHE A 1 368 ? -9.720 2.357 9.119 1.00 93.94 368 PHE A C 1
ATOM 2771 O O . PHE A 1 368 ? -10.765 1.965 8.618 1.00 93.94 368 PHE A O 1
ATOM 2778 N N . THR A 1 369 ? -9.695 3.440 9.897 1.00 91.56 369 THR A N 1
ATOM 2779 C CA . THR A 1 369 ? -10.911 4.121 10.364 1.00 91.56 369 THR A CA 1
ATOM 2780 C C . THR A 1 369 ? -11.919 4.401 9.244 1.00 91.56 369 THR A C 1
ATOM 2782 O O . THR A 1 369 ? -11.608 5.102 8.280 1.00 91.56 369 THR A O 1
ATOM 2785 N N . GLY A 1 370 ? -13.149 3.910 9.425 1.00 92.69 370 GLY A N 1
ATOM 2786 C CA . GLY A 1 370 ? -14.265 4.109 8.500 1.00 92.69 370 GLY A CA 1
ATOM 2787 C C . GLY A 1 370 ? -14.191 3.309 7.196 1.00 92.69 370 GLY A C 1
ATOM 2788 O O . GLY A 1 370 ? -14.998 3.563 6.306 1.00 92.69 370 GLY A O 1
ATOM 2789 N N . MET A 1 371 ? -13.233 2.391 7.053 1.00 95.31 371 MET A N 1
ATOM 2790 C CA . MET A 1 371 ? -13.010 1.669 5.804 1.00 95.31 371 MET A CA 1
ATOM 2791 C C . MET A 1 371 ? -14.055 0.570 5.555 1.00 95.31 371 MET A C 1
ATOM 2793 O O . MET A 1 371 ? -14.517 -0.103 6.481 1.00 95.31 371 MET A O 1
ATOM 2797 N N . ASP A 1 372 ? -14.373 0.350 4.278 1.00 98.38 372 ASP A N 1
ATOM 2798 C CA . ASP A 1 372 ? -15.089 -0.837 3.802 1.00 98.38 372 ASP A CA 1
ATOM 2799 C C . ASP A 1 372 ? -14.137 -2.047 3.758 1.00 98.38 372 ASP A C 1
ATOM 2801 O O . ASP A 1 372 ? -13.229 -2.118 2.927 1.00 98.38 372 ASP A O 1
ATOM 2805 N N . LEU A 1 373 ? -14.343 -2.977 4.689 1.00 98.31 373 LEU A N 1
ATOM 2806 C CA . LEU A 1 373 ? -13.673 -4.273 4.832 1.00 98.31 373 LEU A CA 1
ATOM 2807 C C . LEU A 1 373 ? -14.684 -5.424 4.648 1.00 98.31 373 LEU A C 1
ATOM 2809 O O . LEU A 1 373 ? -14.502 -6.521 5.183 1.00 98.31 373 LEU A O 1
ATOM 2813 N N . SER A 1 374 ? -15.791 -5.190 3.937 1.00 98.69 374 SER A N 1
ATOM 2814 C CA . SER A 1 374 ? -16.840 -6.197 3.788 1.00 98.69 374 SER A CA 1
ATOM 2815 C C . SER A 1 374 ? -16.318 -7.440 3.052 1.00 98.69 374 SER A C 1
ATOM 2817 O O . SER A 1 374 ? -15.508 -7.359 2.131 1.00 98.69 374 SER A O 1
ATOM 2819 N N . GLN A 1 375 ? -16.753 -8.628 3.483 1.00 98.62 375 GLN A N 1
ATOM 2820 C CA . GLN A 1 375 ? -16.365 -9.936 2.924 1.00 98.62 375 GLN A CA 1
ATOM 2821 C C . GLN A 1 375 ? -14.854 -10.245 2.950 1.00 98.62 375 GLN A C 1
ATOM 2823 O O . GLN A 1 375 ? -14.400 -11.196 2.305 1.00 98.62 375 GLN A O 1
ATOM 2828 N N . VAL A 1 376 ? -14.060 -9.474 3.699 1.00 98.69 376 VAL A N 1
ATOM 2829 C CA . VAL A 1 376 ? -12.613 -9.682 3.802 1.00 98.69 376 VAL A CA 1
ATOM 2830 C C . VAL A 1 376 ? -12.285 -11.045 4.425 1.00 98.69 376 VAL A C 1
ATOM 2832 O O . VAL A 1 376 ? -12.938 -11.503 5.371 1.00 98.69 376 VAL A O 1
ATOM 2835 N N . GLN A 1 377 ? -11.249 -11.704 3.909 1.00 98.69 377 GLN A N 1
ATOM 2836 C CA . GLN A 1 377 ? -10.722 -12.943 4.480 1.00 98.69 377 GLN A CA 1
ATOM 2837 C C . GLN A 1 377 ? -9.560 -12.609 5.420 1.00 98.69 377 GLN A C 1
ATOM 2839 O O . GLN A 1 377 ? -8.506 -12.188 4.960 1.00 98.69 377 GLN A O 1
ATOM 2844 N N . LEU A 1 378 ? -9.750 -12.773 6.731 1.00 98.69 378 LEU A N 1
ATOM 2845 C CA . LEU A 1 378 ? -8.776 -12.407 7.772 1.00 98.69 378 LEU A CA 1
ATOM 2846 C C . LEU A 1 378 ? -8.260 -13.621 8.552 1.00 98.69 378 LEU A C 1
ATOM 2848 O O . LEU A 1 378 ? -7.874 -13.484 9.709 1.00 98.69 378 LEU A O 1
ATOM 2852 N N . GLN A 1 379 ? -8.291 -14.825 7.978 1.00 98.50 379 GLN A N 1
ATOM 2853 C CA . GLN A 1 379 ? -7.967 -16.028 8.748 1.00 98.50 379 GLN A CA 1
ATOM 2854 C C . GLN A 1 379 ? -6.553 -15.969 9.322 1.00 98.50 379 GLN A C 1
ATOM 2856 O O . GLN A 1 379 ? -5.605 -15.739 8.585 1.00 98.50 379 GLN A O 1
ATOM 2861 N N . GLY A 1 380 ? -6.414 -16.132 10.637 1.00 98.38 380 GLY A N 1
ATOM 2862 C CA . GLY A 1 380 ? -5.130 -16.004 11.339 1.00 98.38 380 GLY A CA 1
ATOM 2863 C C . GLY A 1 380 ? -4.434 -14.638 11.237 1.00 98.38 380 GLY A C 1
ATOM 2864 O O . GLY A 1 380 ? -3.255 -14.544 11.572 1.00 98.38 380 GLY A O 1
ATOM 2865 N N . ALA A 1 381 ? -5.110 -13.581 10.781 1.00 98.56 381 ALA A N 1
ATOM 2866 C CA . ALA A 1 381 ? -4.518 -12.248 10.673 1.00 98.56 381 ALA A CA 1
ATOM 2867 C C . ALA A 1 381 ? -4.243 -11.612 12.050 1.00 98.56 381 ALA A C 1
ATOM 2869 O O . ALA A 1 381 ? -4.945 -11.874 13.032 1.00 98.56 381 ALA A O 1
ATOM 2870 N N . ILE A 1 382 ? -3.242 -10.732 12.116 1.00 98.62 382 ILE A N 1
ATOM 2871 C CA . ILE A 1 382 ? -2.856 -10.015 13.338 1.00 98.62 382 ILE A CA 1
ATOM 2872 C C . ILE A 1 382 ? -3.255 -8.546 13.189 1.00 98.62 382 ILE A C 1
ATOM 2874 O O . ILE A 1 382 ? -2.680 -7.833 12.380 1.00 98.62 382 ILE A O 1
ATOM 2878 N N . LEU A 1 383 ? -4.233 -8.080 13.964 1.00 97.56 383 LEU A N 1
ATOM 2879 C CA . LEU A 1 383 ? -4.721 -6.694 13.986 1.00 97.56 383 LEU A CA 1
ATOM 2880 C C . LEU A 1 383 ? -4.450 -6.027 15.343 1.00 97.56 383 LEU A C 1
ATOM 2882 O O . LEU A 1 383 ? -5.229 -5.195 15.817 1.00 97.56 383 LEU A O 1
ATOM 2886 N N . ASP A 1 384 ? -3.361 -6.414 16.000 1.00 95.12 384 ASP A N 1
ATOM 2887 C CA . ASP A 1 384 ? -3.018 -5.924 17.330 1.00 95.12 384 ASP A CA 1
ATOM 2888 C C . ASP A 1 384 ? -2.751 -4.415 17.300 1.00 95.12 384 ASP A C 1
ATOM 2890 O O . ASP A 1 384 ? -2.059 -3.897 16.426 1.00 95.12 384 ASP A O 1
ATOM 2894 N N . GLU A 1 385 ? -3.329 -3.681 18.249 1.00 91.88 385 GLU A N 1
ATOM 2895 C CA . GLU A 1 385 ? -3.240 -2.216 18.340 1.00 91.88 385 GLU A CA 1
ATOM 2896 C C . GLU A 1 385 ? -3.721 -1.466 17.069 1.00 91.88 385 GLU A C 1
ATOM 2898 O O . GLU A 1 385 ? -3.493 -0.263 16.934 1.00 91.88 385 GLU A O 1
ATOM 2903 N N . ALA A 1 386 ? -4.429 -2.135 16.148 1.00 92.31 386 ALA A N 1
ATOM 2904 C CA . ALA A 1 386 ? -4.997 -1.510 14.955 1.00 92.31 386 ALA A CA 1
ATOM 2905 C C . ALA A 1 386 ? -6.258 -0.689 15.274 1.00 92.31 386 ALA A C 1
ATOM 2907 O O . ALA A 1 386 ? -7.000 -0.967 16.221 1.00 92.31 386 ALA A O 1
ATOM 2908 N N . ILE A 1 387 ? -6.539 0.320 14.451 1.00 91.81 387 ILE A N 1
ATOM 2909 C CA . ILE A 1 387 ? -7.722 1.172 14.559 1.00 91.81 387 ILE A CA 1
ATOM 2910 C C . ILE A 1 387 ? -8.726 0.788 13.484 1.00 91.81 387 ILE A C 1
ATOM 2912 O O . ILE A 1 387 ? -8.532 1.088 12.311 1.00 91.81 387 ILE A O 1
ATOM 2916 N N . LEU A 1 388 ? -9.825 0.166 13.901 1.00 94.12 388 LEU A N 1
ATOM 2917 C CA . LEU A 1 388 ? -10.920 -0.281 13.039 1.00 94.12 388 LEU A CA 1
ATOM 2918 C C . LEU A 1 388 ? -12.232 0.444 13.376 1.00 94.12 388 LEU A C 1
ATOM 2920 O O . LEU A 1 388 ? -13.328 -0.064 13.134 1.00 94.12 388 LEU A O 1
ATOM 2924 N N . ALA A 1 389 ? -12.130 1.639 13.962 1.00 92.19 389 ALA A N 1
ATOM 2925 C CA . ALA A 1 389 ? -13.292 2.400 14.387 1.00 92.19 389 ALA A CA 1
ATOM 2926 C C . ALA A 1 389 ? -14.220 2.673 13.191 1.00 92.19 389 ALA A C 1
ATOM 2928 O O . ALA A 1 389 ? -13.774 3.170 12.155 1.00 92.19 389 ALA A O 1
ATOM 2929 N N . ASN A 1 390 ? -15.503 2.341 13.346 1.00 94.00 390 ASN A N 1
ATOM 2930 C CA . ASN A 1 390 ? -16.538 2.458 12.313 1.00 94.00 390 ASN A CA 1
ATOM 2931 C C . ASN A 1 390 ? -16.220 1.740 10.976 1.00 94.00 390 ASN A C 1
ATOM 2933 O O . ASN A 1 390 ? -16.729 2.154 9.938 1.00 94.00 390 ASN A O 1
ATOM 2937 N N . CYS A 1 391 ? -15.389 0.691 10.972 1.00 96.25 391 CYS A N 1
ATOM 2938 C CA . CYS A 1 391 ? -15.186 -0.137 9.774 1.00 96.25 391 CYS A CA 1
ATOM 2939 C C . CYS A 1 391 ? -16.407 -1.008 9.460 1.00 96.25 391 CYS A C 1
ATOM 2941 O O . CYS A 1 391 ? -17.077 -1.501 10.371 1.00 96.25 391 CYS A O 1
ATOM 2943 N N . ASP A 1 392 ? -16.638 -1.290 8.179 1.00 98.00 392 ASP A N 1
ATOM 2944 C CA . ASP A 1 392 ? -17.584 -2.329 7.772 1.00 98.00 392 ASP A CA 1
ATOM 2945 C C . ASP A 1 392 ? -16.869 -3.674 7.615 1.00 98.00 392 ASP A C 1
ATOM 2947 O O . ASP A 1 392 ? -16.150 -3.869 6.651 1.00 98.00 392 ASP A O 1
ATOM 2951 N N . LEU A 1 393 ? -17.067 -4.605 8.547 1.00 98.25 393 LEU A N 1
ATOM 2952 C CA . LEU A 1 393 ? -16.561 -5.986 8.507 1.00 98.25 393 LEU A CA 1
ATOM 2953 C C . LEU A 1 393 ? -17.693 -6.980 8.192 1.00 98.25 393 LEU A C 1
ATOM 2955 O O . LEU A 1 393 ? -17.633 -8.153 8.571 1.00 98.25 393 LEU A O 1
ATOM 2959 N N . SER A 1 394 ? -18.768 -6.532 7.537 1.00 98.19 394 SER A N 1
ATOM 2960 C CA . SER A 1 394 ? -19.906 -7.398 7.236 1.00 98.19 394 SER A CA 1
ATOM 2961 C C . SER A 1 394 ? -19.504 -8.583 6.354 1.00 98.19 394 SER A C 1
ATOM 2963 O O . SER A 1 394 ? -18.833 -8.438 5.336 1.00 98.19 394 SER A O 1
ATOM 2965 N N . GLY A 1 395 ? -19.887 -9.795 6.760 1.00 98.12 395 GLY A N 1
ATOM 2966 C CA . GLY A 1 395 ? -19.506 -11.034 6.074 1.00 98.12 395 GLY A CA 1
ATOM 2967 C C . GLY A 1 395 ? -18.018 -11.390 6.120 1.00 98.12 395 GLY A C 1
ATOM 2968 O O . GLY A 1 395 ? -17.607 -12.323 5.435 1.00 98.12 395 GLY A O 1
ATOM 2969 N N . ALA A 1 396 ? -17.206 -10.680 6.905 1.00 98.44 396 ALA A N 1
ATOM 2970 C CA . ALA A 1 396 ? -15.794 -11.002 7.061 1.00 98.44 396 ALA A CA 1
ATOM 2971 C C . ALA A 1 396 ? -15.596 -12.396 7.681 1.00 98.44 396 ALA A C 1
ATOM 2973 O O . ALA A 1 396 ? -16.387 -12.859 8.508 1.00 98.44 396 ALA A O 1
ATOM 2974 N N . ASN A 1 397 ? -14.512 -13.067 7.306 1.00 98.38 397 ASN A N 1
ATOM 2975 C CA . ASN A 1 397 ? -14.186 -14.400 7.800 1.00 98.38 397 ASN A CA 1
ATOM 2976 C C . ASN A 1 397 ? -12.979 -14.336 8.746 1.00 98.38 397 ASN A C 1
ATOM 2978 O O . ASN A 1 397 ? -11.840 -14.177 8.305 1.00 98.38 397 ASN A O 1
ATOM 2982 N N . LEU A 1 398 ? -13.238 -14.466 10.047 1.00 98.19 398 LEU A N 1
ATOM 2983 C CA . LEU A 1 398 ? -12.277 -14.320 11.142 1.00 98.19 398 LEU A CA 1
ATOM 2984 C C . LEU A 1 398 ? -12.144 -15.629 11.935 1.00 98.19 398 LEU A C 1
ATOM 2986 O O . LEU A 1 398 ? -12.375 -15.689 13.146 1.00 98.19 398 LEU A O 1
ATOM 2990 N N . ILE A 1 399 ? -11.820 -16.706 11.226 1.00 98.25 399 ILE A N 1
ATOM 2991 C CA . ILE A 1 399 ? -11.491 -18.010 11.815 1.00 98.25 399 ILE A CA 1
ATOM 2992 C C . ILE A 1 399 ? -9.967 -18.175 11.934 1.00 98.25 399 ILE A C 1
ATOM 2994 O O . ILE A 1 399 ? -9.220 -17.398 11.339 1.00 98.25 399 ILE A O 1
ATOM 2998 N N . PRO A 1 400 ? -9.467 -19.180 12.668 1.00 98.44 400 PRO A N 1
ATOM 2999 C CA . PRO A 1 400 ? -8.041 -19.474 12.659 1.00 98.44 400 PRO A CA 1
ATOM 3000 C C . PRO A 1 400 ? -7.532 -19.867 11.268 1.00 98.44 400 PRO A C 1
ATOM 3002 O O . PRO A 1 400 ? -8.283 -20.442 10.475 1.00 98.44 400 PRO A O 1
ATOM 3005 N N . SER A 1 401 ? -6.257 -19.603 10.999 1.00 96.69 401 SER A N 1
ATOM 3006 C CA . SER A 1 401 ? -5.531 -20.154 9.848 1.00 96.69 401 SER A CA 1
ATOM 3007 C C . SER A 1 401 ? -5.379 -21.678 9.952 1.00 96.69 401 SER A C 1
ATOM 3009 O O . SER A 1 401 ? -5.702 -22.297 10.972 1.00 96.69 401 SER A O 1
ATOM 3011 N N . GLU A 1 402 ? -4.880 -22.305 8.883 1.00 93.56 402 GLU A N 1
ATOM 3012 C CA . GLU A 1 402 ? -4.703 -23.763 8.807 1.00 93.56 402 GLU A CA 1
ATOM 3013 C C . GLU A 1 402 ? -3.764 -24.311 9.900 1.00 93.56 402 GLU A C 1
ATOM 3015 O O . GLU A 1 402 ? -3.984 -25.405 10.422 1.00 93.56 402 GLU A O 1
ATOM 3020 N N . ASP A 1 403 ? -2.759 -23.530 10.303 1.00 92.75 403 ASP A N 1
ATOM 3021 C CA . ASP A 1 403 ? -1.826 -23.852 11.389 1.00 92.75 403 ASP A CA 1
ATOM 3022 C C . ASP A 1 403 ? -2.381 -23.560 12.799 1.00 92.75 403 ASP A C 1
ATOM 3024 O O . ASP A 1 403 ? -1.734 -23.860 13.806 1.00 92.75 403 ASP A O 1
ATOM 3028 N N . GLY A 1 404 ? -3.607 -23.039 12.886 1.00 95.62 404 GLY A N 1
ATOM 3029 C CA . GLY A 1 404 ? -4.318 -22.785 14.133 1.00 95.62 404 GLY A CA 1
ATOM 3030 C C . GLY A 1 404 ? -4.047 -21.419 14.763 1.00 95.62 404 GLY A C 1
ATOM 3031 O O . GLY A 1 404 ? -4.533 -21.190 15.876 1.00 95.62 404 GLY A O 1
ATOM 3032 N N . GLN A 1 405 ? -3.326 -20.510 14.095 1.00 97.00 405 GLN A N 1
ATOM 3033 C CA . GLN A 1 405 ? -3.206 -19.129 14.560 1.00 97.00 405 GLN A CA 1
ATOM 3034 C C . GLN A 1 405 ? -4.576 -18.443 14.521 1.00 97.00 405 GLN A C 1
ATOM 3036 O O . GLN A 1 405 ? -5.254 -18.385 13.498 1.00 97.00 405 GLN A O 1
ATOM 3041 N N . ALA A 1 406 ? -5.007 -17.950 15.678 1.00 97.81 406 ALA A N 1
ATOM 3042 C CA . ALA A 1 406 ? -6.235 -17.184 15.821 1.00 97.81 406 ALA A CA 1
ATOM 3043 C C . ALA A 1 406 ? -6.104 -15.792 15.196 1.00 97.81 406 ALA A C 1
ATOM 3045 O O . ALA A 1 406 ? -5.014 -15.223 15.164 1.00 97.81 406 ALA A O 1
ATOM 3046 N N . VAL A 1 407 ? -7.235 -15.207 14.794 1.00 98.69 407 VAL A N 1
ATOM 3047 C CA . VAL A 1 407 ? -7.278 -13.774 14.484 1.00 98.69 407 VAL A CA 1
ATOM 3048 C C . VAL A 1 407 ? -7.098 -12.978 15.769 1.00 98.69 407 V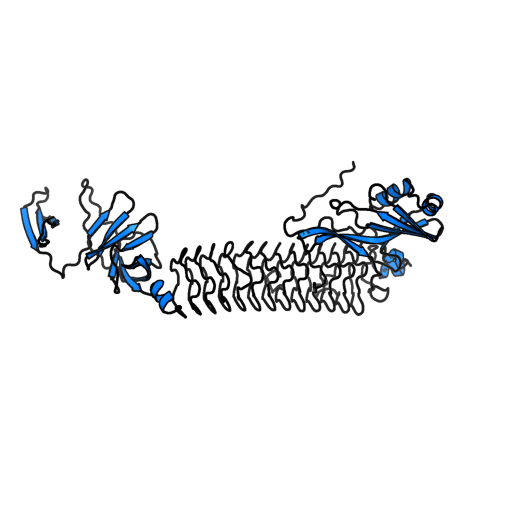AL A C 1
ATOM 3050 O O . VAL A 1 407 ? -7.819 -13.203 16.749 1.00 98.69 407 VAL A O 1
ATOM 3053 N N . SER A 1 408 ? -6.141 -12.056 15.767 1.00 98.44 408 SER A N 1
ATOM 3054 C CA . SER A 1 408 ? -5.776 -11.274 16.946 1.00 98.44 408 SER A CA 1
ATOM 3055 C C . SER A 1 408 ? -6.226 -9.823 16.818 1.00 98.44 408 SER A C 1
ATOM 3057 O O . SER A 1 408 ? -5.995 -9.178 15.804 1.00 98.44 408 SER A O 1
ATOM 3059 N N . PHE A 1 409 ? -6.879 -9.320 17.860 1.00 97.19 409 PHE A N 1
ATOM 3060 C CA . PHE A 1 409 ? -7.347 -7.944 18.028 1.00 97.19 409 PHE A CA 1
ATOM 3061 C C . PHE A 1 409 ? -6.829 -7.366 19.349 1.00 97.19 409 PHE A C 1
ATOM 3063 O O . PHE A 1 409 ? -7.518 -6.578 20.005 1.00 97.19 409 PHE A O 1
ATOM 3070 N N . VAL A 1 410 ? -5.652 -7.792 19.813 1.00 95.94 410 VAL A N 1
ATOM 3071 C CA . VAL A 1 410 ? -5.157 -7.396 21.134 1.00 95.94 410 VAL A CA 1
ATOM 3072 C C . VAL A 1 410 ? -5.011 -5.880 21.163 1.00 95.94 410 VAL A C 1
ATOM 3074 O O . VAL A 1 410 ? -4.275 -5.304 20.369 1.00 95.94 410 VAL A O 1
ATOM 3077 N N . LYS A 1 411 ? -5.738 -5.222 22.073 1.00 92.81 411 LYS A N 1
ATOM 3078 C CA . LYS A 1 411 ? -5.818 -3.754 22.190 1.00 92.81 411 LYS A CA 1
ATOM 3079 C C . LYS A 1 411 ? -6.268 -3.015 20.918 1.00 92.81 411 LYS A C 1
ATOM 3081 O O . LYS A 1 411 ? -6.047 -1.810 20.811 1.00 92.81 411 LYS A O 1
ATOM 3086 N N . ALA A 1 412 ? -6.902 -3.696 19.967 1.00 93.12 412 ALA A N 1
ATOM 3087 C CA . ALA A 1 412 ? -7.444 -3.053 18.777 1.00 93.12 412 ALA A CA 1
ATOM 3088 C C . ALA A 1 412 ? -8.631 -2.143 19.130 1.00 93.12 412 ALA A C 1
ATOM 3090 O O . ALA A 1 412 ? -9.385 -2.412 20.067 1.00 93.12 412 ALA A O 1
ATOM 3091 N N . ASN A 1 413 ? -8.838 -1.083 18.355 1.00 92.38 413 ASN A N 1
ATOM 3092 C CA . ASN A 1 413 ? -9.982 -0.189 18.501 1.00 92.38 413 ASN A CA 1
ATOM 3093 C C . ASN A 1 413 ? -11.114 -0.623 17.561 1.00 92.38 413 ASN A C 1
ATOM 3095 O O . ASN A 1 413 ? -11.079 -0.306 16.376 1.00 92.38 413 ASN A O 1
ATOM 3099 N N . LEU A 1 414 ? -12.114 -1.332 18.088 1.00 94.56 414 LEU A N 1
ATOM 3100 C CA . LEU A 1 414 ? -13.225 -1.930 17.330 1.00 94.56 414 LEU A CA 1
ATOM 3101 C C . LEU A 1 414 ? -14.545 -1.157 17.455 1.00 94.56 414 LEU A C 1
ATOM 3103 O O . LEU A 1 414 ? -15.553 -1.567 16.886 1.00 94.56 414 LEU A O 1
ATOM 3107 N N . GLN A 1 415 ? -14.569 -0.052 18.202 1.00 92.50 415 GLN A N 1
ATOM 3108 C CA . GLN A 1 415 ? -15.771 0.758 18.396 1.00 92.50 415 GLN A CA 1
ATOM 3109 C C . GLN A 1 415 ? -16.507 1.085 17.087 1.00 92.50 415 GLN A C 1
ATOM 3111 O O . GLN A 1 415 ? -15.955 1.706 16.179 1.00 92.50 415 GLN A O 1
ATOM 3116 N N . GLY A 1 416 ? -17.775 0.689 17.014 1.00 94.88 416 GLY A N 1
ATOM 3117 C CA . GLY A 1 416 ? -18.636 0.959 15.864 1.00 94.88 416 GLY A CA 1
ATOM 3118 C C . GLY A 1 416 ? -18.369 0.086 14.640 1.00 94.88 416 GLY A C 1
ATOM 3119 O O . GLY A 1 416 ? -19.028 0.266 13.621 1.00 94.88 416 GLY A O 1
ATOM 3120 N N . ALA A 1 417 ? -17.431 -0.862 14.717 1.00 96.75 417 ALA A N 1
ATOM 3121 C CA . ALA A 1 417 ? -17.216 -1.810 13.636 1.00 96.75 417 ALA A CA 1
ATOM 3122 C C . ALA A 1 417 ? -18.462 -2.688 13.429 1.00 96.75 417 ALA A C 1
ATOM 3124 O O . ALA A 1 417 ? -19.065 -3.179 14.389 1.00 96.75 417 ALA A O 1
ATOM 3125 N N . ASN A 1 418 ? -18.853 -2.890 12.174 1.00 97.25 418 ASN A N 1
ATOM 3126 C CA . ASN A 1 418 ? -20.009 -3.697 11.798 1.00 97.25 418 ASN A CA 1
ATOM 3127 C C . ASN A 1 418 ? -19.589 -5.137 11.488 1.00 97.25 418 ASN A C 1
ATOM 3129 O O . ASN A 1 418 ? -18.939 -5.363 10.479 1.00 97.25 418 ASN A O 1
ATOM 3133 N N . PHE A 1 419 ? -20.020 -6.120 12.281 1.00 97.62 419 PHE A N 1
ATOM 3134 C CA . PHE A 1 419 ? -19.747 -7.543 12.022 1.00 97.62 419 PHE A CA 1
ATOM 3135 C C . PHE A 1 419 ? -20.968 -8.314 11.496 1.00 97.62 419 PHE A C 1
ATOM 3137 O O . PHE A 1 419 ? -21.048 -9.535 11.629 1.00 97.62 419 PHE A O 1
ATOM 3144 N N . THR A 1 420 ? -21.951 -7.633 10.899 1.00 96.50 420 THR A N 1
ATOM 3145 C CA . THR A 1 420 ? -23.166 -8.294 10.392 1.00 96.50 420 THR A CA 1
ATOM 3146 C C . THR A 1 420 ? -22.816 -9.422 9.417 1.00 96.50 420 THR A C 1
ATOM 3148 O O . THR A 1 420 ? -22.220 -9.189 8.370 1.00 96.50 420 THR A O 1
ATOM 3151 N N . GLY A 1 421 ? -23.199 -10.658 9.746 1.00 96.12 421 GLY A N 1
ATOM 3152 C CA . GLY A 1 421 ? -22.929 -11.838 8.917 1.00 96.12 421 GLY A CA 1
ATOM 3153 C C . GLY A 1 421 ? -21.469 -12.303 8.901 1.00 96.12 421 GLY A C 1
ATOM 3154 O O . GLY A 1 421 ? -21.159 -13.240 8.169 1.00 96.12 421 GLY A O 1
ATOM 3155 N N . ALA A 1 422 ? -20.582 -11.674 9.677 1.00 97.56 422 ALA A N 1
ATOM 3156 C CA . ALA A 1 422 ? -19.205 -12.122 9.833 1.00 97.56 422 ALA A CA 1
ATOM 3157 C C . ALA A 1 422 ? -19.134 -13.436 10.626 1.00 97.56 422 ALA A C 1
ATOM 3159 O O . ALA A 1 422 ? -20.026 -13.766 11.408 1.00 97.56 422 ALA A O 1
ATOM 3160 N N . ILE A 1 423 ? -18.049 -14.185 10.441 1.00 96.75 423 ILE A N 1
ATOM 3161 C CA . ILE A 1 423 ? -17.774 -15.422 11.176 1.00 96.75 423 ILE A CA 1
ATOM 3162 C C . ILE A 1 423 ? -16.587 -15.170 12.098 1.00 96.75 423 ILE A C 1
ATOM 3164 O O . ILE A 1 423 ? -15.475 -14.996 11.612 1.00 96.75 423 ILE A O 1
ATOM 3168 N N . LEU A 1 424 ? -16.804 -15.182 13.414 1.00 96.50 424 LEU A N 1
ATOM 3169 C CA . LEU A 1 424 ? -15.749 -15.016 14.414 1.00 96.50 424 LEU A CA 1
ATOM 3170 C C . LEU A 1 424 ? -15.586 -16.331 15.177 1.00 96.50 424 LEU A C 1
ATOM 3172 O O . LEU A 1 424 ? -16.515 -16.790 15.838 1.00 96.50 424 LEU A O 1
ATOM 3176 N N . LYS A 1 425 ? -14.415 -16.966 15.076 1.00 96.44 425 LYS A N 1
ATOM 3177 C CA . LYS A 1 425 ? -14.112 -18.189 15.837 1.00 96.44 425 LYS A CA 1
ATOM 3178 C C . LYS A 1 425 ? -12.735 -18.106 16.456 1.00 96.44 425 LYS A C 1
ATOM 3180 O O . LYS A 1 425 ? -11.770 -17.811 15.755 1.00 96.44 425 LYS A O 1
ATOM 3185 N N . LYS A 1 426 ? -12.641 -18.428 17.746 1.00 97.31 426 LYS A N 1
ATOM 3186 C CA . LYS A 1 426 ? -11.398 -18.399 18.525 1.00 97.31 426 LYS A CA 1
ATOM 3187 C C . LYS A 1 426 ? -10.648 -17.072 18.410 1.00 97.31 426 LYS A C 1
ATOM 3189 O O . LYS A 1 426 ? -9.423 -17.065 18.440 1.00 97.31 426 LYS A O 1
ATOM 3194 N N . VAL A 1 427 ? -11.361 -15.958 18.245 1.00 98.06 427 VAL A N 1
ATOM 3195 C CA . VAL A 1 427 ? -10.721 -14.646 18.096 1.00 98.06 427 VAL A CA 1
ATOM 3196 C C . VAL A 1 427 ? -10.126 -14.202 19.429 1.00 98.06 427 VAL A C 1
ATOM 3198 O O . VAL A 1 427 ? -10.670 -14.497 20.496 1.00 98.06 427 VAL A O 1
ATOM 3201 N N . ASN A 1 428 ? -9.013 -13.475 19.386 1.00 98.25 428 ASN A N 1
ATOM 3202 C CA . ASN A 1 428 ? -8.397 -12.911 20.581 1.00 98.25 428 ASN A CA 1
ATOM 3203 C C . ASN A 1 428 ? -8.667 -11.409 20.676 1.00 98.25 428 ASN A C 1
ATOM 3205 O O . ASN A 1 428 ? -7.982 -10.620 20.039 1.00 98.25 428 ASN A O 1
ATOM 3209 N N . MET A 1 429 ? -9.620 -11.002 21.512 1.00 96.56 429 MET A N 1
ATOM 3210 C CA . MET A 1 429 ? -9.985 -9.594 21.699 1.00 96.56 429 MET A CA 1
ATOM 3211 C C . MET A 1 429 ? -9.386 -8.977 22.966 1.00 96.56 429 MET A C 1
ATOM 3213 O O . MET A 1 429 ? -9.902 -7.982 23.468 1.00 96.56 429 MET A O 1
ATOM 3217 N N . SER A 1 430 ? -8.321 -9.557 23.530 1.00 96.56 430 SER A N 1
ATOM 3218 C CA . SER A 1 430 ? -7.758 -9.105 24.810 1.00 96.56 430 SER A CA 1
ATOM 3219 C C . SER A 1 430 ? -7.490 -7.596 24.820 1.00 96.56 430 SER A C 1
ATOM 3221 O O . SER A 1 430 ? -6.679 -7.087 24.050 1.00 96.56 430 SER A O 1
ATOM 3223 N N . ASN A 1 431 ? -8.146 -6.876 25.729 1.00 94.94 431 ASN A N 1
ATOM 3224 C CA . ASN A 1 431 ? -8.085 -5.421 25.883 1.00 94.94 431 ASN A CA 1
ATOM 3225 C C . ASN A 1 431 ? -8.506 -4.580 24.659 1.00 94.94 431 ASN A C 1
ATOM 3227 O O . ASN A 1 431 ? -8.176 -3.396 24.605 1.00 94.94 431 ASN A O 1
ATOM 3231 N N . SER A 1 432 ? -9.216 -5.144 23.679 1.00 94.38 432 SER A N 1
ATOM 3232 C CA . SER A 1 432 ? -9.751 -4.363 22.556 1.00 94.38 432 SER A CA 1
ATOM 3233 C C . SER A 1 432 ? -10.833 -3.378 23.020 1.00 94.38 432 SER A C 1
ATOM 3235 O O . SER A 1 432 ? -11.628 -3.714 23.900 1.00 94.38 432 SER A O 1
ATOM 3237 N N . ALA A 1 433 ? -10.923 -2.202 22.399 1.00 93.31 433 ALA A N 1
ATOM 3238 C CA . ALA A 1 433 ? -12.010 -1.256 22.637 1.00 93.31 433 ALA A CA 1
ATOM 3239 C C . ALA A 1 433 ? -13.265 -1.676 21.864 1.00 93.31 433 ALA A C 1
ATOM 3241 O O . ALA A 1 433 ? -13.328 -1.524 20.645 1.00 93.31 433 ALA A O 1
ATOM 3242 N N . VAL A 1 434 ? -14.274 -2.175 22.574 1.00 94.56 434 VAL A N 1
ATOM 3243 C CA . VAL A 1 434 ? -15.578 -2.535 22.006 1.00 94.56 434 VAL A CA 1
ATOM 3244 C C . VAL A 1 434 ? -16.629 -1.575 22.540 1.00 94.56 434 VAL A C 1
ATOM 3246 O O . VAL A 1 434 ? -16.824 -1.452 23.743 1.00 94.56 434 VAL A O 1
ATOM 3249 N N . ALA A 1 435 ? -17.331 -0.893 21.646 1.00 94.81 435 ALA A N 1
ATOM 3250 C CA . ALA A 1 435 ? -18.428 -0.009 22.014 1.00 94.81 435 ALA A CA 1
ATOM 3251 C C . ALA A 1 435 ? -19.754 -0.753 22.183 1.00 94.81 435 ALA A C 1
ATOM 3253 O O . ALA A 1 435 ? -20.151 -1.513 21.300 1.00 94.81 435 ALA A O 1
ATOM 3254 N N . LEU A 1 436 ? -20.459 -0.458 23.273 1.00 93.94 436 LEU A N 1
ATOM 3255 C CA . LEU A 1 436 ? -21.852 -0.828 23.526 1.00 93.94 436 LEU A CA 1
ATOM 3256 C C . LEU A 1 436 ? -22.782 0.356 23.193 1.00 93.94 436 LEU A C 1
ATOM 3258 O O . LEU A 1 436 ? -22.336 1.368 22.650 1.00 93.94 436 LEU A O 1
ATOM 3262 N N . SER A 1 437 ? -24.072 0.267 23.542 1.00 90.62 437 SER A N 1
ATOM 3263 C CA . SER A 1 437 ? -25.052 1.350 23.314 1.00 90.62 437 SER A CA 1
ATOM 3264 C C . SER A 1 437 ? -24.609 2.696 23.894 1.00 90.62 437 SER A C 1
ATOM 3266 O O . SER A 1 437 ? -24.835 3.750 23.299 1.00 90.62 437 SER A O 1
ATOM 3268 N N . ASP A 1 438 ? -23.937 2.650 25.042 1.00 88.88 438 ASP A N 1
ATOM 3269 C CA . ASP A 1 438 ? -23.599 3.836 25.822 1.00 88.88 438 ASP A CA 1
ATOM 3270 C C . ASP A 1 438 ? -22.183 4.351 25.517 1.00 88.88 438 ASP A C 1
ATOM 3272 O O . ASP A 1 438 ? -21.827 5.446 25.939 1.00 88.88 438 ASP A O 1
ATOM 3276 N N . GLY A 1 439 ? -21.409 3.652 24.680 1.00 92.88 439 GLY A N 1
ATOM 3277 C CA . GLY A 1 439 ? -20.005 3.946 24.374 1.00 92.88 439 GLY A CA 1
ATOM 3278 C C . GLY A 1 439 ? -19.091 2.761 24.675 1.00 92.88 439 GLY A C 1
ATOM 3279 O O . GLY A 1 439 ? -19.564 1.656 24.939 1.00 92.88 439 GLY A O 1
ATOM 3280 N N . VAL A 1 440 ? -17.777 2.981 24.632 1.00 93.94 440 VAL A N 1
ATOM 3281 C CA . VAL A 1 440 ? -16.792 1.967 25.045 1.00 93.94 440 VAL A CA 1
ATOM 3282 C C . VAL A 1 440 ? -16.743 1.935 26.569 1.00 93.94 440 VAL A C 1
ATOM 3284 O O . VAL A 1 440 ? -16.345 2.949 27.139 1.00 93.94 440 VAL A O 1
ATOM 3287 N N . PRO A 1 441 ? -17.125 0.844 27.252 1.00 94.19 441 PRO A N 1
ATOM 3288 C CA . PRO A 1 441 ? -17.012 0.773 28.701 1.00 94.19 441 PRO A CA 1
ATOM 3289 C C . PRO A 1 441 ? -15.528 0.734 29.092 1.00 94.19 441 PRO A C 1
ATOM 3291 O O . PRO A 1 441 ? -14.770 -0.089 28.580 1.00 94.19 441 PRO A O 1
ATOM 3294 N N . LEU A 1 442 ? -15.105 1.652 29.967 1.00 91.75 442 LEU A N 1
ATOM 3295 C CA . LEU A 1 442 ? -13.691 1.813 30.326 1.00 91.75 442 LEU A CA 1
ATOM 3296 C C . LEU A 1 442 ? -13.425 1.351 31.758 1.00 91.75 442 LEU A C 1
ATOM 3298 O O . LEU A 1 442 ? -12.655 0.427 31.990 1.00 91.75 442 LEU A O 1
ATOM 3302 N N . PHE A 1 443 ? -14.059 2.004 32.729 1.00 91.31 443 PHE A N 1
ATOM 3303 C CA . PHE A 1 443 ? -13.866 1.722 34.148 1.00 91.31 443 PHE A CA 1
ATOM 3304 C C . PHE A 1 443 ? -15.046 2.241 34.974 1.00 91.31 443 PHE A C 1
ATOM 3306 O O . PHE A 1 443 ? -15.922 2.961 34.486 1.00 91.31 443 PHE A O 1
ATOM 3313 N N . THR A 1 444 ? -15.081 1.850 36.247 1.00 91.31 444 THR A N 1
ATOM 3314 C CA . THR A 1 444 ? -16.075 2.324 37.212 1.00 91.31 444 THR A CA 1
ATOM 3315 C C . THR A 1 444 ? -15.372 3.017 38.364 1.00 91.31 444 THR A C 1
ATOM 3317 O O . THR A 1 444 ? -14.510 2.433 39.013 1.00 91.31 444 THR A O 1
ATOM 3320 N N . ILE A 1 445 ? -15.789 4.244 38.653 1.00 91.31 445 ILE A N 1
ATOM 3321 C CA . ILE A 1 445 ? -15.329 4.996 39.814 1.00 91.31 445 ILE A CA 1
ATOM 3322 C C . ILE A 1 445 ? -16.236 4.650 40.991 1.00 91.31 445 ILE A C 1
ATOM 3324 O O . ILE A 1 445 ? -17.450 4.889 40.964 1.00 91.31 445 ILE A O 1
ATOM 3328 N N . ILE A 1 446 ? -15.631 4.079 42.029 1.00 84.94 446 ILE A N 1
ATOM 3329 C CA . ILE A 1 446 ? -16.313 3.683 43.260 1.00 84.94 446 ILE A CA 1
ATOM 3330 C C . ILE A 1 446 ? -16.247 4.866 44.243 1.00 84.94 446 ILE A C 1
ATOM 3332 O O . ILE A 1 446 ? -15.439 4.865 45.162 1.00 84.94 446 ILE A O 1
ATOM 3336 N N . SER A 1 447 ? -17.109 5.863 43.989 1.00 72.00 447 SER A N 1
ATOM 3337 C CA . SER A 1 447 ? -17.487 7.035 44.813 1.00 72.00 447 SER A CA 1
ATOM 3338 C C . SER A 1 447 ? -16.371 7.920 45.399 1.00 72.00 447 SER A C 1
ATOM 3340 O O . SER A 1 447 ? -15.593 7.486 46.248 1.00 72.00 447 SER A O 1
ATOM 3342 N N . PRO A 1 448 ? -16.448 9.239 45.135 1.00 60.31 448 PRO A N 1
ATOM 3343 C CA . PRO A 1 448 ? -16.795 10.181 46.213 1.00 60.31 448 PRO A CA 1
ATOM 3344 C C . PRO A 1 448 ? -17.616 11.396 45.720 1.00 60.31 448 PRO A C 1
ATOM 3346 O O . PRO A 1 448 ? -17.126 12.190 44.939 1.00 60.31 448 PRO A O 1
ATOM 3349 N N . ASP A 1 449 ? -18.859 11.588 46.174 1.00 78.06 449 ASP A N 1
ATOM 3350 C CA . ASP A 1 449 ? -19.613 12.870 46.192 1.00 78.06 449 ASP A CA 1
ATOM 3351 C C . ASP A 1 449 ? -19.653 13.798 44.938 1.00 78.06 449 ASP A C 1
ATOM 3353 O O . ASP A 1 449 ? -20.136 14.929 45.014 1.00 78.06 449 ASP A O 1
ATOM 3357 N N . TYR A 1 450 ? -19.251 13.344 43.747 1.00 90.81 450 TYR A N 1
ATOM 3358 C CA . TYR A 1 450 ? -19.148 14.188 42.544 1.00 90.81 450 TYR A CA 1
ATOM 3359 C C . TYR A 1 450 ? -20.486 14.622 41.950 1.00 90.81 450 TYR A C 1
ATOM 3361 O O . TYR A 1 450 ? -20.551 15.625 41.243 1.00 90.81 450 TYR A O 1
ATOM 3369 N N . ILE A 1 451 ? -21.568 13.897 42.240 1.00 90.25 451 ILE A N 1
ATOM 3370 C CA . ILE A 1 451 ? -22.890 14.115 41.631 1.00 90.25 451 ILE A CA 1
ATOM 3371 C C . ILE A 1 451 ? -23.362 15.566 41.811 1.00 90.25 451 ILE A C 1
ATOM 3373 O O . ILE A 1 451 ? -23.928 16.145 40.886 1.00 90.25 451 ILE A O 1
ATOM 3377 N N . SER A 1 452 ? -23.115 16.171 42.979 1.00 92.00 452 SER A N 1
ATOM 3378 C CA . SER A 1 452 ? -23.513 17.555 43.278 1.00 92.00 452 SER A CA 1
ATOM 3379 C C . SER A 1 452 ? -22.838 18.570 42.354 1.00 92.00 452 SER A C 1
ATOM 3381 O O . SER A 1 452 ? -23.498 19.484 41.860 1.00 92.00 452 SER A O 1
ATOM 3383 N N . ASP A 1 453 ? -21.543 18.401 42.098 1.00 93.88 453 ASP A N 1
ATOM 3384 C CA . ASP A 1 453 ? -20.769 19.308 41.250 1.00 93.88 453 ASP A CA 1
ATOM 3385 C C . ASP A 1 453 ? -21.012 19.026 39.770 1.00 93.88 453 ASP A C 1
ATOM 3387 O O . ASP A 1 453 ? -21.281 19.958 39.010 1.00 93.88 453 ASP A O 1
ATOM 3391 N N . LEU A 1 454 ? -21.091 17.749 39.388 1.00 94.12 454 LEU A N 1
ATOM 3392 C CA . LEU A 1 454 ? -21.480 17.340 38.041 1.00 94.12 454 LEU A CA 1
ATOM 3393 C C . LEU A 1 454 ? -22.857 17.903 37.664 1.00 94.12 454 LEU A C 1
ATOM 3395 O O . LEU A 1 454 ? -23.019 18.439 36.574 1.00 94.12 454 LEU A O 1
ATOM 3399 N N . ASN A 1 455 ? -23.840 17.882 38.573 1.00 94.50 455 ASN A N 1
ATOM 3400 C CA . ASN A 1 455 ? -25.160 18.497 38.368 1.00 94.50 455 ASN A CA 1
ATOM 3401 C C . ASN A 1 455 ? -25.120 20.017 38.152 1.00 94.50 455 ASN A C 1
ATOM 3403 O O . ASN A 1 455 ? -26.058 20.568 37.578 1.00 94.50 455 ASN A O 1
ATOM 3407 N N . LYS A 1 456 ? -24.068 20.698 38.615 1.00 95.75 456 LYS A N 1
ATOM 3408 C CA . LYS A 1 456 ? -23.845 22.132 38.381 1.00 95.75 456 LYS A CA 1
ATOM 3409 C C . LYS A 1 456 ? -23.010 22.393 37.121 1.00 95.75 456 LYS A C 1
ATOM 3411 O O . LYS A 1 456 ? -22.719 23.550 36.838 1.00 95.75 456 LYS A O 1
ATOM 3416 N N . GLY A 1 457 ? -22.606 21.349 36.391 1.00 94.81 457 GLY A N 1
ATOM 3417 C CA . GLY A 1 457 ? -21.667 21.458 35.271 1.00 94.81 457 GLY A CA 1
ATOM 3418 C C . GLY A 1 457 ? -20.237 21.787 35.711 1.00 94.81 457 GLY A C 1
ATOM 3419 O O . GLY A 1 457 ? -19.460 22.320 34.923 1.00 94.81 457 GLY A O 1
ATOM 3420 N N . ILE A 1 458 ? -19.888 21.510 36.969 1.00 93.88 458 ILE A N 1
ATOM 3421 C CA . ILE A 1 458 ? -18.555 21.747 37.526 1.00 93.88 458 ILE A CA 1
ATOM 3422 C C . ILE A 1 458 ? -17.774 20.435 37.470 1.00 93.88 458 ILE A C 1
ATOM 3424 O O . ILE A 1 458 ? -18.263 19.402 37.925 1.00 93.88 458 ILE A O 1
ATOM 3428 N N . PHE A 1 459 ? -16.556 20.482 36.929 1.00 92.12 459 PHE A N 1
ATOM 3429 C CA . PHE A 1 459 ? -15.645 19.343 36.951 1.00 92.12 459 PHE A CA 1
ATOM 3430 C C . PHE A 1 459 ? -15.017 19.193 38.351 1.00 92.12 459 PHE A C 1
ATOM 3432 O O . PHE A 1 459 ? -14.312 20.107 38.790 1.00 92.12 459 PHE A O 1
ATOM 3439 N N . PRO A 1 460 ? -15.257 18.086 39.079 1.00 90.31 460 PRO A N 1
ATOM 3440 C CA . PRO A 1 460 ? -14.686 17.882 40.408 1.00 90.31 460 PRO A CA 1
ATOM 3441 C C . PRO A 1 460 ? -13.172 17.659 40.339 1.00 90.31 460 PRO A C 1
ATOM 3443 O O . PRO A 1 460 ? -12.699 16.877 39.521 1.00 90.31 460 PRO A O 1
ATOM 3446 N N . GLN A 1 461 ? -12.406 18.275 41.243 1.00 80.94 461 GLN A N 1
ATOM 3447 C CA . GLN A 1 461 ? -10.939 18.193 41.207 1.00 80.94 461 GLN A CA 1
ATOM 3448 C C . GLN A 1 461 ? -10.412 16.750 41.332 1.00 80.94 461 GLN A C 1
ATOM 3450 O O . GLN A 1 461 ? -9.519 16.369 40.585 1.00 80.94 461 GLN A O 1
ATOM 3455 N N . GLY A 1 462 ? -11.002 15.931 42.213 1.00 88.94 462 GLY A N 1
ATOM 3456 C CA . GLY A 1 462 ? -10.589 14.531 42.390 1.00 88.94 462 GLY A CA 1
ATOM 3457 C C . GLY A 1 462 ? -10.943 13.612 41.213 1.00 88.94 462 GLY A C 1
ATOM 3458 O O . GLY A 1 462 ? -10.347 12.551 41.072 1.00 88.94 462 GLY A O 1
ATOM 3459 N N . LEU A 1 463 ? -11.860 14.029 40.330 1.00 89.62 463 LEU A N 1
ATOM 3460 C CA . LEU A 1 463 ? -12.268 13.206 39.191 1.00 89.62 463 LEU A CA 1
ATOM 3461 C C . LEU A 1 463 ? -11.112 13.007 38.195 1.00 89.62 463 LEU A C 1
ATOM 3463 O O . LEU A 1 463 ? -11.007 11.948 37.587 1.00 89.62 463 LEU A O 1
ATOM 3467 N N . ALA A 1 464 ? -10.217 13.990 38.047 1.00 87.94 464 ALA A N 1
ATOM 3468 C CA . ALA A 1 464 ? -9.025 13.845 37.206 1.00 87.94 464 ALA A CA 1
ATOM 3469 C C . ALA A 1 464 ? -8.035 12.801 37.756 1.00 87.94 464 ALA A C 1
ATOM 3471 O O . ALA A 1 464 ? -7.425 12.065 36.974 1.00 87.94 464 ALA A O 1
ATOM 3472 N N . ASP A 1 465 ? -7.904 12.705 39.083 1.00 87.50 465 ASP A N 1
ATOM 3473 C CA . ASP A 1 465 ? -7.048 11.711 39.738 1.00 87.50 465 ASP A CA 1
ATOM 3474 C C . ASP A 1 465 ? -7.595 10.296 39.516 1.00 87.50 465 ASP A C 1
ATOM 3476 O O . ASP A 1 465 ? -6.830 9.387 39.195 1.00 87.50 465 ASP A O 1
ATOM 3480 N N . ASP A 1 466 ? -8.919 10.117 39.602 1.00 90.38 466 ASP A N 1
ATOM 3481 C CA . ASP A 1 466 ? -9.576 8.837 39.316 1.00 90.38 466 ASP A CA 1
ATOM 3482 C C . ASP A 1 466 ? -9.369 8.399 37.862 1.00 90.38 466 ASP A C 1
ATOM 3484 O O . ASP A 1 466 ? -9.029 7.243 37.606 1.00 90.38 466 ASP A O 1
ATOM 3488 N N . PHE A 1 467 ? -9.530 9.313 36.903 1.00 87.94 467 PHE A N 1
ATOM 3489 C CA . PHE A 1 467 ? -9.236 9.055 35.491 1.00 87.94 467 PHE A CA 1
ATOM 3490 C C . PHE A 1 467 ? -7.771 8.628 35.298 1.00 87.94 467 PHE A C 1
ATOM 3492 O O . PHE A 1 467 ? -7.491 7.588 34.692 1.00 87.94 467 PHE A O 1
ATOM 3499 N N . SER A 1 468 ? -6.839 9.369 35.902 1.00 86.06 468 SER A N 1
ATOM 3500 C CA . SER A 1 468 ? -5.400 9.103 35.805 1.00 86.06 468 SER A CA 1
ATOM 3501 C C . SER A 1 468 ? -5.005 7.770 36.449 1.00 86.06 468 SER A C 1
ATOM 3503 O O . SER A 1 468 ? -4.174 7.042 35.904 1.00 86.06 468 SER A O 1
ATOM 3505 N N . ALA A 1 469 ? -5.624 7.401 37.575 1.00 86.94 469 ALA A N 1
ATOM 3506 C CA . ALA A 1 469 ? -5.411 6.117 38.246 1.00 86.94 469 ALA A CA 1
ATOM 3507 C C . ALA A 1 469 ? -5.829 4.919 37.378 1.00 86.94 469 ALA A C 1
ATOM 3509 O O . ALA A 1 469 ? -5.247 3.840 37.491 1.00 86.94 469 ALA A O 1
ATOM 3510 N N . HIS A 1 470 ? -6.792 5.129 36.478 1.00 85.75 470 HIS A N 1
ATOM 3511 C CA . HIS A 1 470 ? -7.228 4.149 35.488 1.00 85.75 470 HIS A CA 1
ATOM 3512 C C . HIS A 1 470 ? -6.503 4.293 34.144 1.00 85.75 470 HIS A C 1
ATOM 3514 O O . HIS A 1 470 ? -6.893 3.643 33.185 1.00 85.75 470 HIS A O 1
ATOM 3520 N N . GLY A 1 471 ? -5.445 5.105 34.054 1.00 83.25 471 GLY A N 1
ATOM 3521 C CA . GLY A 1 471 ? -4.624 5.244 32.848 1.00 83.25 471 GLY A CA 1
ATOM 3522 C C . GLY A 1 471 ? -5.183 6.190 31.782 1.00 83.25 471 GLY A C 1
ATOM 3523 O O . GLY A 1 471 ? -4.698 6.164 30.654 1.00 83.25 471 GLY A O 1
ATOM 3524 N N . TYR A 1 472 ? -6.161 7.031 32.127 1.00 82.06 472 TYR A N 1
ATOM 3525 C CA . TYR A 1 472 ? -6.692 8.077 31.253 1.00 82.06 472 TYR A CA 1
ATOM 3526 C C . TYR A 1 472 ? -6.318 9.448 31.805 1.00 82.06 472 TYR A C 1
ATOM 3528 O O . TYR A 1 472 ? -6.896 9.906 32.782 1.00 82.06 472 TYR A O 1
ATOM 3536 N N . CYS A 1 473 ? -5.361 10.131 31.189 1.00 78.81 473 CYS A N 1
ATOM 3537 C CA . CYS A 1 473 ? -5.083 11.517 31.556 1.00 78.81 473 CYS A CA 1
ATOM 3538 C C . CYS A 1 473 ? -6.123 12.443 30.901 1.00 78.81 473 CYS A C 1
ATOM 3540 O O . CYS A 1 473 ? -6.584 12.181 29.787 1.00 78.81 473 CYS A O 1
ATOM 3542 N N . LEU A 1 474 ? -6.505 13.516 31.596 1.00 80.38 474 LEU A N 1
ATOM 3543 C CA . LEU A 1 474 ? -7.385 14.552 31.054 1.00 80.38 474 LEU A CA 1
ATOM 3544 C C . LEU A 1 474 ? -6.591 15.833 30.761 1.00 80.38 474 LEU A C 1
ATOM 3546 O O . LEU A 1 474 ? -5.624 16.122 31.460 1.00 80.38 474 LEU A O 1
ATOM 3550 N N . SER A 1 475 ? -7.006 16.604 29.753 1.00 78.44 475 SER A N 1
ATOM 3551 C CA . SER A 1 475 ? -6.419 17.909 29.422 1.00 78.44 475 SER A CA 1
ATOM 3552 C C . SER A 1 475 ? -6.646 18.938 30.532 1.00 78.44 475 SER A C 1
ATOM 3554 O O . SER A 1 475 ? -7.606 18.825 31.294 1.00 78.44 475 SER A O 1
ATOM 3556 N N . ASP A 1 476 ? -5.877 20.026 30.531 1.00 74.19 476 ASP A N 1
ATOM 3557 C CA . ASP A 1 476 ? -6.117 21.169 31.414 1.00 74.19 476 ASP A CA 1
ATOM 3558 C C . ASP A 1 476 ? -7.511 21.777 31.156 1.00 74.19 476 ASP A C 1
ATOM 3560 O O . ASP A 1 476 ? -7.748 22.417 30.131 1.00 74.19 476 ASP A O 1
ATOM 3564 N N . ASN A 1 477 ? -8.429 21.625 32.116 1.00 79.69 477 ASN A N 1
ATOM 3565 C CA . ASN A 1 477 ? -9.818 22.126 32.106 1.00 79.69 477 ASN A CA 1
ATOM 3566 C C . ASN A 1 477 ? -10.825 21.326 31.246 1.00 79.69 477 ASN A C 1
ATOM 3568 O O . ASN A 1 477 ? -11.396 21.866 30.293 1.00 79.69 477 ASN A O 1
ATOM 3572 N N . PRO A 1 478 ? -11.128 20.065 31.601 1.00 88.50 478 PRO A N 1
ATOM 3573 C CA . PRO A 1 478 ? -12.250 19.347 31.005 1.00 88.50 478 PRO A CA 1
ATOM 3574 C C . PRO A 1 478 ? -13.583 20.034 31.343 1.00 88.50 478 PRO A C 1
ATOM 3576 O O . PRO A 1 478 ? -13.775 20.600 32.422 1.00 88.50 478 PRO A O 1
ATOM 3579 N N . THR A 1 479 ? -14.531 19.974 30.415 1.00 93.19 479 THR A N 1
ATOM 3580 C CA . THR A 1 479 ? -15.854 20.588 30.545 1.00 93.19 479 THR A CA 1
ATOM 3581 C C . THR A 1 479 ? -16.912 19.538 30.844 1.00 93.19 479 THR A C 1
ATOM 3583 O O . THR A 1 479 ? -16.933 18.468 30.239 1.00 93.19 479 THR A O 1
ATOM 3586 N N . VAL A 1 480 ? -17.822 19.850 31.771 1.00 96.31 480 VAL A N 1
ATOM 3587 C CA . VAL A 1 480 ? -18.948 18.977 32.122 1.00 96.31 480 VAL A CA 1
ATOM 3588 C C . VAL A 1 480 ? -20.233 19.533 31.527 1.00 96.31 480 VAL A C 1
ATOM 3590 O O . VAL A 1 480 ? -20.643 20.649 31.836 1.00 96.31 480 VAL A O 1
ATOM 3593 N N . THR A 1 481 ? -20.908 18.721 30.720 1.00 97.12 481 THR A N 1
ATOM 3594 C CA . THR A 1 481 ? -22.265 18.991 30.239 1.00 97.12 481 THR A CA 1
ATOM 3595 C C . THR A 1 481 ? -23.250 18.072 30.950 1.00 97.12 481 THR A C 1
ATOM 3597 O O . THR A 1 481 ? -23.107 16.849 30.931 1.00 97.12 481 THR A O 1
ATOM 3600 N N . VAL A 1 482 ? -24.275 18.653 31.575 1.00 97.12 482 VAL A N 1
ATOM 3601 C CA . VAL A 1 482 ? -25.346 17.893 32.234 1.00 97.12 482 VAL A CA 1
ATOM 3602 C C . VAL A 1 482 ? -26.323 17.387 31.179 1.00 97.12 482 VAL A C 1
ATOM 3604 O O . VAL A 1 482 ? -26.968 18.195 30.516 1.00 97.12 482 VAL A O 1
ATOM 3607 N N . ILE A 1 483 ? -26.446 16.064 31.035 1.00 96.12 483 ILE A N 1
ATOM 3608 C CA . ILE A 1 483 ? -27.430 15.453 30.128 1.00 96.12 483 ILE A CA 1
ATOM 3609 C C . ILE A 1 483 ? -28.733 15.227 30.895 1.00 96.12 483 ILE A C 1
ATOM 3611 O O . ILE A 1 483 ? -29.752 15.835 30.583 1.00 96.12 483 ILE A O 1
ATOM 3615 N N . ASN A 1 484 ? -28.687 14.396 31.941 1.00 95.44 484 ASN A N 1
ATOM 3616 C CA . ASN A 1 484 ? -29.804 14.182 32.858 1.00 95.44 484 ASN A CA 1
ATOM 3617 C C . ASN A 1 484 ? -29.306 14.311 34.301 1.00 95.44 484 ASN A C 1
ATOM 3619 O O . ASN A 1 484 ? -28.498 13.479 34.731 1.00 95.44 484 ASN A O 1
ATOM 3623 N N . PRO A 1 485 ? -29.788 15.304 35.071 1.00 92.94 485 PRO A N 1
ATOM 3624 C CA . PRO A 1 485 ? -29.379 15.486 36.458 1.00 92.94 485 PRO A CA 1
ATOM 3625 C C . PRO A 1 485 ? -29.527 14.203 37.286 1.00 92.94 485 PRO A C 1
ATOM 3627 O O . PRO A 1 485 ? -30.514 13.479 37.158 1.00 92.94 485 PRO A O 1
ATOM 3630 N N . ASN A 1 486 ? -28.551 13.940 38.155 1.00 91.69 486 ASN A N 1
ATOM 3631 C CA . ASN A 1 486 ? -28.415 12.731 38.983 1.00 91.69 486 ASN A CA 1
ATOM 3632 C C . ASN A 1 486 ? -28.209 11.413 38.222 1.00 91.69 486 ASN A C 1
ATOM 3634 O O . ASN A 1 486 ? -28.125 10.364 38.864 1.00 91.69 486 ASN A O 1
ATOM 3638 N N . SER A 1 487 ? -28.126 11.440 36.892 1.00 93.56 487 SER A N 1
ATOM 3639 C CA . SER A 1 487 ? -28.086 10.232 36.072 1.00 93.56 487 SER A CA 1
ATOM 3640 C C . SER A 1 487 ? -26.928 10.223 35.081 1.00 93.56 487 SER A C 1
ATOM 3642 O O . SER A 1 487 ? -26.155 9.270 35.101 1.00 93.56 487 SER A O 1
ATOM 3644 N N . THR A 1 488 ? -26.796 11.239 34.224 1.00 95.56 488 THR A N 1
ATOM 3645 C CA . THR A 1 488 ? -25.839 11.215 33.105 1.00 95.56 488 THR A CA 1
ATOM 3646 C C . THR A 1 488 ? -25.207 12.575 32.833 1.00 95.56 488 THR A C 1
ATOM 3648 O O . THR A 1 488 ? -25.892 13.604 32.810 1.00 95.56 488 THR A O 1
ATOM 3651 N N . TRP A 1 489 ? -23.900 12.561 32.576 1.00 96.75 489 TRP A N 1
ATOM 3652 C CA . TRP A 1 489 ? -23.091 13.739 32.263 1.00 96.75 489 TRP A CA 1
ATOM 3653 C C . TRP A 1 489 ? -22.093 13.409 31.156 1.00 96.75 489 TRP A C 1
ATOM 3655 O O . TRP A 1 489 ? -21.585 12.291 31.096 1.00 96.75 489 TRP A O 1
ATOM 3665 N N . ASN A 1 490 ? -21.800 14.385 30.302 1.00 96.19 490 ASN A N 1
ATOM 3666 C CA . ASN A 1 490 ? -20.708 14.307 29.339 1.00 96.19 490 ASN A CA 1
ATOM 3667 C C . ASN A 1 490 ? -19.511 15.088 29.878 1.00 96.19 490 ASN A C 1
ATOM 3669 O O . ASN A 1 490 ? -19.670 16.236 30.293 1.00 96.19 490 ASN A O 1
ATOM 3673 N N . VAL A 1 491 ? -18.332 14.484 29.843 1.00 94.38 491 VAL A N 1
ATOM 3674 C CA . VAL A 1 491 ? -17.054 15.141 30.107 1.00 94.38 491 VAL A CA 1
ATOM 3675 C C . VAL A 1 491 ? -16.331 15.258 28.776 1.00 94.38 491 VAL A C 1
ATOM 3677 O O . VAL A 1 491 ? -15.947 14.244 28.199 1.00 94.38 491 VAL A O 1
ATOM 3680 N N . SER A 1 492 ? -16.148 16.478 28.284 1.00 92.06 492 SER A N 1
ATOM 3681 C CA . SER A 1 492 ? -15.389 16.744 27.061 1.00 92.06 492 SER A CA 1
ATOM 3682 C C . SER A 1 492 ? -14.057 17.409 27.371 1.00 92.06 492 SER A C 1
ATOM 3684 O O . SER A 1 492 ? -13.935 18.182 28.319 1.00 92.06 492 SER A O 1
ATOM 3686 N N . GLN A 1 493 ? -13.056 17.120 26.554 1.00 86.44 493 GLN A N 1
ATOM 3687 C CA . GLN A 1 493 ? -11.717 17.666 26.681 1.00 86.44 493 GLN A CA 1
ATOM 3688 C C . GLN A 1 493 ? -11.144 18.063 25.325 1.00 86.44 493 GLN A C 1
ATOM 3690 O O . GLN A 1 493 ? -11.458 17.462 24.296 1.00 86.44 493 GLN A O 1
ATOM 3695 N N . ASN A 1 494 ? -10.282 19.078 25.327 1.00 79.94 494 ASN A N 1
ATOM 3696 C CA . ASN A 1 494 ? -9.553 19.483 24.136 1.00 79.94 494 ASN A CA 1
ATOM 3697 C C . ASN A 1 494 ? -8.128 18.945 24.227 1.00 79.94 494 ASN A C 1
ATOM 3699 O O . ASN A 1 494 ? -7.287 19.493 24.934 1.00 79.94 494 ASN A O 1
ATOM 3703 N N . LEU A 1 495 ? -7.870 17.865 23.502 1.00 74.12 495 LEU A N 1
ATOM 3704 C CA . LEU A 1 495 ? -6.551 17.242 23.448 1.00 74.12 495 LEU A CA 1
ATOM 3705 C C . LEU A 1 495 ? -5.598 18.140 22.653 1.00 74.12 495 LEU A C 1
ATOM 3707 O O . LEU A 1 495 ? -6.036 18.660 21.632 1.00 74.12 495 LEU A O 1
ATOM 3711 N N . PRO A 1 496 ? -4.332 18.359 23.032 1.00 67.00 496 PRO A N 1
ATOM 3712 C CA . PRO A 1 496 ? -3.372 19.042 22.164 1.00 67.00 496 PRO A CA 1
ATOM 3713 C C . PRO A 1 496 ? -3.063 18.200 20.910 1.00 67.00 496 PRO A C 1
ATOM 3715 O O . PRO A 1 496 ? -3.294 16.996 20.882 1.00 67.00 496 PRO A O 1
ATOM 3718 N N . LEU A 1 497 ? -2.578 18.837 19.835 1.00 63.66 497 LEU A N 1
ATOM 3719 C CA . LEU A 1 497 ? -2.219 18.135 18.584 1.00 63.66 497 LEU A CA 1
ATOM 3720 C C . LEU A 1 497 ? -1.050 17.150 18.774 1.00 63.66 497 LEU A C 1
ATOM 3722 O O . LEU A 1 497 ? -0.934 16.194 18.019 1.00 63.66 497 LEU A O 1
ATOM 3726 N N . GLU A 1 498 ? -0.200 17.381 19.775 1.00 55.59 498 GLU A N 1
ATOM 3727 C CA . GLU A 1 498 ? 1.067 16.664 19.964 1.00 55.59 498 GLU A CA 1
ATOM 3728 C C . GLU A 1 498 ? 0.954 15.460 20.920 1.00 55.59 498 GLU A C 1
ATOM 3730 O O . GLU A 1 498 ? 1.763 14.537 20.843 1.00 55.59 498 GLU A O 1
ATOM 3735 N N . GLU A 1 499 ? -0.066 15.405 21.789 1.00 50.91 499 GLU A N 1
ATOM 3736 C CA . GLU A 1 499 ? -0.233 14.313 22.761 1.00 50.91 499 GLU A CA 1
ATOM 3737 C C . GLU A 1 499 ? -1.171 13.226 22.228 1.00 50.91 499 GLU A C 1
ATOM 3739 O O . GLU A 1 499 ? -2.346 13.121 22.580 1.00 50.91 499 GLU A O 1
ATOM 3744 N N . LEU A 1 500 ? -0.605 12.359 21.391 1.00 47.56 500 LEU A N 1
ATOM 3745 C CA . LEU A 1 500 ? -1.254 11.178 20.803 1.00 47.56 500 LEU A CA 1
ATOM 3746 C C . LEU A 1 500 ? -1.723 10.128 21.841 1.00 47.56 500 LEU A C 1
ATOM 3748 O O . LEU A 1 500 ? -2.387 9.157 21.491 1.00 47.56 500 LEU A O 1
ATOM 3752 N N . GLY A 1 501 ? -1.407 10.316 23.128 1.00 49.56 501 GLY A N 1
ATOM 3753 C CA . GLY A 1 501 ? -1.681 9.363 24.209 1.00 49.56 501 GLY A CA 1
ATOM 3754 C C . GLY A 1 501 ? -3.039 9.487 24.914 1.00 49.56 501 GLY A C 1
ATOM 3755 O O . GLY A 1 501 ? -3.338 8.639 25.748 1.00 49.56 501 GLY A O 1
ATOM 3756 N N . LEU A 1 502 ? -3.857 10.510 24.627 1.00 50.62 502 LEU A N 1
ATOM 3757 C CA . LEU A 1 502 ? -5.058 10.817 25.434 1.00 50.62 502 LEU A CA 1
ATOM 3758 C C . LEU A 1 502 ? -6.366 10.186 24.926 1.00 50.62 502 LEU A C 1
ATOM 3760 O O . LEU A 1 502 ? -7.351 10.136 25.660 1.00 50.62 502 LEU A O 1
ATOM 3764 N N . GLY A 1 503 ? -6.361 9.644 23.707 1.00 71.00 503 GLY A N 1
ATOM 3765 C CA . GLY A 1 503 ? -7.351 8.714 23.156 1.00 71.00 503 GLY A CA 1
ATOM 3766 C C . GLY A 1 503 ? -8.764 9.247 22.952 1.00 71.00 503 GLY A C 1
ATOM 3767 O O . GLY A 1 503 ? -9.218 9.302 21.819 1.00 71.00 503 GLY A O 1
ATOM 3768 N N . TYR A 1 504 ? -9.471 9.658 23.999 1.00 84.25 504 TYR A N 1
ATOM 3769 C CA . TYR A 1 504 ? -10.867 10.083 23.917 1.00 84.25 504 TYR A CA 1
ATOM 3770 C C . TYR A 1 504 ? -11.015 11.581 24.169 1.00 84.25 504 TYR A C 1
ATOM 3772 O O . TYR A 1 504 ? -10.524 12.087 25.169 1.00 84.25 504 TYR A O 1
ATOM 3780 N N . SER A 1 505 ? -11.734 12.305 23.311 1.00 86.94 505 SER A N 1
ATOM 3781 C CA . SER A 1 505 ? -12.112 13.702 23.577 1.00 86.94 505 SER A CA 1
ATOM 3782 C C . SER A 1 505 ? -13.389 13.827 24.398 1.00 86.94 505 SER A C 1
ATOM 3784 O O . SER A 1 505 ? -13.669 14.901 24.921 1.00 86.94 505 SER A O 1
ATOM 3786 N N . GLU A 1 506 ? -14.186 12.762 24.488 1.00 92.00 506 GLU A N 1
ATOM 3787 C CA . GLU A 1 506 ? -15.469 12.771 25.187 1.00 92.00 506 GLU A CA 1
ATOM 3788 C C . GLU A 1 506 ? -15.692 11.475 25.960 1.00 92.00 506 GLU A C 1
ATOM 3790 O O . GLU A 1 506 ? -15.489 10.376 25.430 1.00 92.00 506 GLU A O 1
ATOM 3795 N N . PHE A 1 507 ? -16.182 11.620 27.190 1.00 93.50 507 PHE A N 1
ATOM 3796 C CA . PHE A 1 507 ? -16.566 10.532 28.076 1.00 93.50 507 PHE A CA 1
ATOM 3797 C C . PHE A 1 507 ? -17.989 10.724 28.591 1.00 93.50 507 PHE A C 1
ATOM 3799 O O . PHE A 1 507 ? -18.368 11.805 29.039 1.00 93.50 507 PHE A O 1
ATOM 3806 N N . LEU A 1 508 ? -18.758 9.643 28.613 1.00 95.31 508 LEU A N 1
ATOM 3807 C CA . LEU A 1 508 ? -20.056 9.573 29.262 1.00 95.31 508 LEU A CA 1
ATOM 3808 C C . LEU A 1 508 ? -19.889 9.016 30.674 1.00 95.31 508 LEU A C 1
ATOM 3810 O O . LEU A 1 508 ? -19.374 7.914 30.860 1.00 95.31 508 LEU A O 1
ATOM 3814 N N . LEU A 1 509 ? -20.371 9.766 31.660 1.00 95.44 509 LEU A N 1
ATOM 3815 C CA . LEU A 1 509 ? -20.466 9.343 33.051 1.00 95.44 509 LEU A CA 1
ATOM 3816 C C . LEU A 1 509 ? -21.919 8.987 33.357 1.00 95.44 509 LEU A C 1
ATOM 3818 O O . LEU A 1 509 ? -22.807 9.830 33.208 1.00 95.44 509 LEU A O 1
ATOM 3822 N N . GLN A 1 510 ? -22.158 7.761 33.820 1.00 94.50 510 GLN A N 1
ATOM 3823 C CA . GLN A 1 510 ? -23.485 7.283 34.211 1.00 94.50 510 GLN A CA 1
ATOM 3824 C C . GLN A 1 510 ? -23.504 6.889 35.687 1.00 94.50 510 GLN A C 1
ATOM 3826 O O . GLN A 1 510 ? -22.698 6.076 36.140 1.00 94.50 510 GLN A O 1
ATOM 3831 N N . ASN A 1 511 ? -24.457 7.434 36.439 1.00 92.75 511 ASN A N 1
ATOM 3832 C CA . ASN A 1 511 ? -24.685 7.057 37.827 1.00 92.75 511 ASN A CA 1
ATOM 3833 C C . ASN A 1 511 ? -25.365 5.685 37.906 1.00 92.75 511 ASN A C 1
ATOM 3835 O O . ASN A 1 511 ? -26.489 5.497 37.440 1.00 92.75 511 ASN A O 1
ATOM 3839 N N . SER A 1 512 ? -24.699 4.748 38.568 1.00 88.50 512 SER A N 1
ATOM 3840 C CA . SER A 1 512 ? -25.184 3.410 38.864 1.00 88.50 512 SER A CA 1
ATOM 3841 C C . SER A 1 512 ? -25.095 3.172 40.369 1.00 88.50 512 SER A C 1
ATOM 3843 O O . SER A 1 512 ? -24.093 2.663 40.866 1.00 88.50 512 SER A O 1
ATOM 3845 N N . GLN A 1 513 ? -26.159 3.533 41.093 1.00 85.25 513 GLN A N 1
ATOM 3846 C CA . GLN A 1 513 ? -26.272 3.358 42.552 1.00 85.25 513 GLN A CA 1
ATOM 3847 C C . GLN A 1 513 ? -25.150 4.054 43.350 1.00 85.25 513 GLN A C 1
ATOM 3849 O O . GLN A 1 513 ? -24.699 3.542 44.369 1.00 85.25 513 GLN A O 1
ATOM 3854 N N . GLY A 1 514 ? -24.704 5.229 42.894 1.00 81.50 514 GLY A N 1
ATOM 3855 C CA . GLY A 1 514 ? -23.640 6.010 43.535 1.00 81.50 514 GLY A CA 1
ATOM 3856 C C . GLY A 1 514 ? -22.246 5.774 42.951 1.00 81.50 514 GLY A C 1
ATOM 3857 O O . GLY A 1 514 ? -21.350 6.574 43.202 1.00 81.50 514 GLY A O 1
ATOM 3858 N N . ASN A 1 515 ? -22.070 4.745 42.118 1.00 90.25 515 ASN A N 1
ATOM 3859 C CA . ASN A 1 515 ? -20.853 4.555 41.332 1.00 90.25 515 ASN A CA 1
ATOM 3860 C C . ASN A 1 515 ? -20.988 5.255 39.979 1.00 90.25 515 ASN A C 1
ATOM 3862 O O . ASN A 1 515 ? -22.072 5.262 39.391 1.00 90.25 515 ASN A O 1
ATOM 3866 N N . LEU A 1 516 ? -19.892 5.801 39.457 1.00 92.81 516 LEU A N 1
ATOM 3867 C CA . LEU A 1 516 ? -19.876 6.405 38.126 1.00 92.81 516 LEU A CA 1
ATOM 3868 C C . LEU A 1 516 ? -19.258 5.424 37.135 1.00 92.81 516 LEU A C 1
ATOM 3870 O O . LEU A 1 516 ? -18.064 5.140 37.196 1.00 92.81 516 LEU A O 1
ATOM 3874 N N . LYS A 1 517 ? -20.075 4.909 36.217 1.00 93.31 517 LYS A N 1
ATOM 3875 C CA . LYS A 1 517 ? -19.588 4.156 35.060 1.00 93.31 517 LYS A CA 1
ATOM 3876 C C . LYS A 1 517 ? -19.075 5.142 34.022 1.00 93.31 517 LYS A C 1
ATOM 3878 O O . LYS A 1 517 ? -19.815 6.049 33.639 1.00 93.31 517 LYS A O 1
ATOM 3883 N N . VAL A 1 518 ? -17.834 4.964 33.584 1.00 93.62 518 VAL A N 1
ATOM 3884 C CA . VAL A 1 518 ? -17.180 5.825 32.596 1.00 93.62 518 VAL A CA 1
ATOM 3885 C C . VAL A 1 518 ? -17.107 5.088 31.266 1.00 93.62 518 VAL A C 1
ATOM 3887 O O . VAL A 1 518 ? -16.572 3.980 31.192 1.00 93.62 518 VAL A O 1
ATOM 3890 N N . SER A 1 519 ? -17.639 5.714 30.217 1.00 94.31 519 SER A N 1
ATOM 3891 C CA . SER A 1 519 ? -17.575 5.200 28.848 1.00 94.31 519 SER A CA 1
ATOM 3892 C C . SER A 1 519 ? -16.953 6.212 27.891 1.00 94.31 519 SER A C 1
ATOM 3894 O O . SER A 1 519 ? -17.270 7.395 27.963 1.00 94.31 519 SER A O 1
ATOM 3896 N N . GLY A 1 520 ? -16.110 5.767 26.962 1.00 92.69 520 GLY A N 1
ATOM 3897 C CA . GLY A 1 520 ? -15.574 6.604 25.885 1.00 92.69 520 GLY A CA 1
ATOM 3898 C C . GLY A 1 520 ? -16.610 6.836 24.779 1.00 92.69 520 GLY A C 1
ATOM 3899 O O . GLY A 1 520 ? -17.269 5.889 24.338 1.00 92.69 520 GLY A O 1
ATOM 3900 N N . LYS A 1 521 ? -16.774 8.089 24.332 1.00 91.50 521 LYS A N 1
ATOM 3901 C CA . LYS A 1 521 ? -17.783 8.492 23.328 1.00 91.50 521 LYS A CA 1
ATOM 3902 C C . LYS A 1 521 ? -17.209 8.979 22.009 1.00 91.50 521 LYS A C 1
ATOM 3904 O O . LYS A 1 521 ? -17.824 8.743 20.975 1.00 91.50 521 LYS A O 1
ATOM 3909 N N . THR A 1 522 ? -16.050 9.617 22.040 1.00 89.19 522 THR A N 1
ATOM 3910 C CA . THR A 1 522 ? -15.398 10.124 20.832 1.00 89.19 522 THR A CA 1
ATOM 3911 C C . THR A 1 522 ? -13.910 9.887 20.971 1.00 89.19 522 THR A C 1
ATOM 3913 O O . THR A 1 522 ? -13.308 10.393 21.916 1.00 89.19 522 THR A O 1
ATOM 3916 N N . ILE A 1 523 ? -13.335 9.095 20.065 1.00 85.44 523 ILE A N 1
ATOM 3917 C CA . ILE A 1 523 ? -11.885 8.892 19.978 1.00 85.44 523 ILE A CA 1
ATOM 3918 C C . ILE A 1 523 ? -11.300 9.957 19.043 1.00 85.44 523 ILE A C 1
ATOM 3920 O O . ILE A 1 523 ? -11.920 10.323 18.041 1.00 85.44 523 ILE A O 1
ATOM 3924 N N . VAL A 1 524 ? -10.118 10.469 19.370 1.00 81.81 524 VAL A N 1
ATOM 3925 C CA . VAL A 1 524 ? -9.364 11.377 18.503 1.00 81.81 524 VAL A CA 1
ATOM 3926 C C . VAL A 1 524 ? -8.226 10.608 17.865 1.00 81.81 524 VAL A C 1
ATOM 3928 O O . VAL A 1 524 ? -7.422 9.976 18.545 1.00 81.81 524 VAL A O 1
ATOM 3931 N N . ILE A 1 525 ? -8.159 10.693 16.547 1.00 80.50 525 ILE A N 1
ATOM 3932 C CA . ILE A 1 525 ? -7.097 10.120 15.736 1.00 80.50 525 ILE A CA 1
ATOM 3933 C C . ILE A 1 525 ? -6.421 11.293 15.053 1.00 80.50 525 ILE A C 1
ATOM 3935 O O . ILE A 1 525 ? -7.076 12.024 14.314 1.00 80.50 525 ILE A O 1
ATOM 3939 N N . ASN A 1 526 ? -5.131 11.506 15.279 1.00 75.94 526 ASN A N 1
ATOM 3940 C CA . ASN A 1 526 ? -4.438 12.495 14.461 1.00 75.94 526 ASN A CA 1
ATOM 3941 C C . ASN A 1 526 ? -4.189 11.898 13.078 1.00 75.94 526 ASN A C 1
ATOM 3943 O O . ASN A 1 526 ? -3.882 10.726 12.936 1.00 75.94 526 ASN A O 1
ATOM 3947 N N . ARG A 1 527 ? -4.355 12.665 12.020 1.00 78.62 527 ARG A N 1
ATOM 3948 C CA . ARG A 1 527 ? -4.076 12.177 10.667 1.00 78.62 527 ARG A CA 1
ATOM 3949 C C . ARG A 1 527 ? -3.743 13.352 9.779 1.00 78.62 527 ARG A C 1
ATOM 3951 O O . ARG A 1 527 ? -3.885 14.492 10.198 1.00 78.62 527 ARG A O 1
ATOM 3958 N N . MET A 1 528 ? -3.318 13.090 8.558 1.00 77.19 528 MET A N 1
ATOM 3959 C CA . MET A 1 528 ? -3.103 14.156 7.590 1.00 77.19 528 MET A CA 1
ATOM 3960 C C . MET A 1 528 ? -4.427 14.498 6.912 1.00 77.19 528 MET A C 1
ATOM 3962 O O . MET A 1 528 ? -5.186 13.602 6.543 1.00 77.19 528 MET A O 1
ATOM 3966 N N . ASN A 1 529 ? -4.694 15.789 6.757 1.00 77.25 529 ASN A N 1
ATOM 3967 C CA . ASN A 1 529 ? -5.799 16.282 5.945 1.00 77.25 529 ASN A CA 1
ATOM 3968 C C . ASN A 1 529 ? -5.410 16.349 4.455 1.00 77.25 529 ASN A C 1
ATOM 3970 O O . ASN A 1 529 ? -4.249 16.152 4.087 1.00 77.25 529 ASN A O 1
ATOM 3974 N N . ASP A 1 530 ? -6.358 16.732 3.600 1.00 74.25 530 ASP A N 1
ATOM 3975 C CA . ASP A 1 530 ? -6.162 16.865 2.145 1.00 74.25 530 ASP A CA 1
ATOM 3976 C C . ASP A 1 530 ? -5.054 17.866 1.750 1.00 74.25 530 ASP A C 1
ATOM 3978 O O . ASP A 1 530 ? -4.555 17.856 0.623 1.00 74.25 530 ASP A O 1
ATOM 3982 N N . LYS A 1 531 ? -4.659 18.760 2.666 1.00 77.25 531 LYS A N 1
ATOM 3983 C CA . LYS A 1 531 ? -3.572 19.734 2.477 1.00 77.25 531 LYS A CA 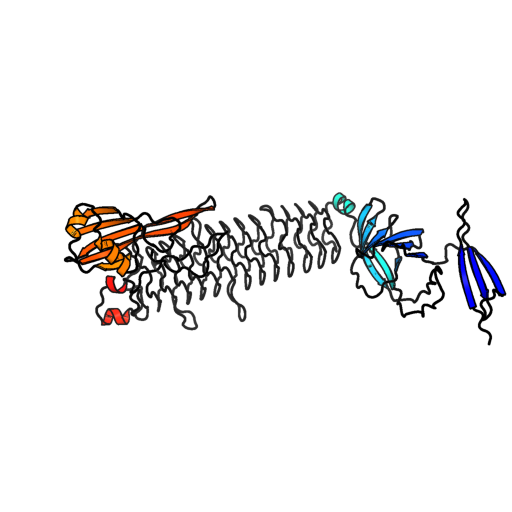1
ATOM 3984 C C . LYS A 1 531 ? -2.219 19.228 2.970 1.00 77.25 531 LYS A C 1
ATOM 3986 O O . LYS A 1 531 ? -1.250 19.980 2.911 1.00 77.25 531 LYS A O 1
ATOM 3991 N N . LYS A 1 532 ? -2.140 17.973 3.422 1.00 71.69 532 LYS A N 1
ATOM 3992 C CA . LYS A 1 532 ? -0.955 17.380 4.051 1.00 71.69 532 LYS A CA 1
ATOM 3993 C C . LYS A 1 532 ? -0.542 18.115 5.328 1.00 71.69 532 LYS A C 1
ATOM 3995 O O . LYS A 1 532 ? 0.642 18.293 5.598 1.00 71.69 532 LYS A O 1
ATOM 4000 N N . GLU A 1 533 ? -1.523 18.549 6.107 1.00 78.56 533 GLU A N 1
ATOM 4001 C CA . GLU A 1 533 ? -1.318 19.107 7.441 1.00 78.56 533 GLU A CA 1
ATOM 4002 C C . GLU A 1 533 ? -1.887 18.132 8.472 1.00 78.56 533 GLU A C 1
ATOM 4004 O O . GLU A 1 533 ? -2.942 17.532 8.250 1.00 78.56 533 GLU A O 1
ATOM 4009 N N . LEU A 1 534 ? -1.203 17.986 9.608 1.00 77.75 534 LEU A N 1
ATOM 4010 C CA . LEU A 1 534 ? -1.696 17.166 10.708 1.00 77.75 534 LEU A CA 1
ATOM 4011 C C . LEU A 1 534 ? -2.984 17.784 11.277 1.00 77.75 534 LEU A C 1
ATOM 4013 O O . LEU A 1 534 ? -3.003 18.935 11.715 1.00 77.75 534 LEU A O 1
ATOM 4017 N N . GLU A 1 535 ? -4.058 17.006 11.296 1.00 80.12 535 GLU A N 1
ATOM 4018 C CA . GLU A 1 535 ? -5.359 17.353 11.852 1.00 80.12 535 GLU A CA 1
ATOM 4019 C C . GLU A 1 535 ? -5.775 16.378 12.954 1.00 80.12 535 GLU A C 1
ATOM 4021 O O . GLU A 1 535 ? -5.328 15.232 13.003 1.00 80.12 535 GLU A O 1
ATOM 4026 N N . LYS A 1 536 ? -6.699 16.823 13.811 1.00 81.44 536 LYS A N 1
ATOM 4027 C CA . LYS A 1 536 ? -7.448 15.934 14.702 1.00 81.44 536 LYS A CA 1
ATOM 4028 C C . LYS A 1 536 ? -8.682 15.442 13.973 1.00 81.44 536 LYS A C 1
ATOM 4030 O O . LYS A 1 536 ? -9.569 16.233 13.651 1.00 81.44 536 LYS A O 1
ATOM 4035 N N . TYR A 1 537 ? -8.768 14.139 13.788 1.00 83.31 537 TYR A N 1
ATOM 4036 C CA . TYR A 1 537 ? -9.952 13.479 13.283 1.00 83.31 537 TYR A CA 1
ATOM 4037 C C . TYR A 1 537 ? -10.751 12.886 14.438 1.00 83.31 537 TYR A C 1
ATOM 4039 O O . TYR A 1 537 ? -10.302 11.980 15.140 1.00 83.31 537 TYR A O 1
ATOM 4047 N N . PHE A 1 538 ? -11.940 13.440 14.652 1.00 86.50 538 PHE A N 1
ATOM 4048 C CA . PHE A 1 538 ? -12.849 13.015 15.707 1.00 86.50 538 PHE A CA 1
ATOM 4049 C C . PHE A 1 538 ? -13.746 11.905 15.179 1.00 86.50 538 PHE A C 1
ATOM 4051 O O . PHE A 1 538 ? -14.496 12.103 14.222 1.00 86.50 538 PHE A O 1
ATOM 4058 N N . VAL A 1 539 ? -13.693 10.748 15.828 1.00 87.31 539 VAL A N 1
ATOM 4059 C CA . VAL A 1 539 ? -14.509 9.593 15.468 1.00 87.31 539 VAL A CA 1
ATOM 4060 C C . VAL A 1 539 ? -15.526 9.363 16.568 1.00 87.31 539 VAL A C 1
ATOM 4062 O O . VAL A 1 539 ? -15.193 8.911 17.667 1.00 87.31 539 VAL A O 1
ATOM 4065 N N . ALA A 1 540 ? -16.781 9.680 16.257 1.00 89.31 540 ALA A N 1
ATOM 4066 C CA . ALA A 1 540 ? -17.896 9.359 17.129 1.00 89.31 540 ALA A CA 1
ATOM 4067 C C . ALA A 1 540 ? -18.025 7.835 17.253 1.00 89.31 540 ALA A C 1
ATOM 4069 O O . ALA A 1 540 ? -18.066 7.111 16.253 1.00 89.31 540 ALA A O 1
ATOM 4070 N N . VAL A 1 541 ? -18.095 7.363 18.494 1.00 83.81 541 VAL A N 1
ATOM 4071 C CA . VAL A 1 541 ? -18.273 5.953 18.819 1.00 83.81 541 VAL A CA 1
ATOM 4072 C C . VAL A 1 541 ? -19.734 5.569 18.613 1.00 83.81 541 VAL A C 1
ATOM 4074 O O . VAL A 1 541 ? -20.623 6.053 19.320 1.00 83.81 541 VAL A O 1
ATOM 4077 N N . THR A 1 542 ? -19.971 4.654 17.679 1.00 90.06 542 THR A N 1
ATOM 4078 C CA . THR A 1 542 ? -21.247 3.942 17.545 1.00 90.06 542 THR A CA 1
ATOM 4079 C C . THR A 1 542 ? -21.148 2.557 18.184 1.00 90.06 542 THR A C 1
ATOM 4081 O O . THR A 1 542 ? -20.053 2.098 18.507 1.00 90.06 542 THR A O 1
ATOM 4084 N N . ALA A 1 543 ? -22.284 1.902 18.438 1.00 94.69 543 ALA A N 1
ATOM 4085 C CA . ALA A 1 543 ? -22.275 0.555 18.999 1.00 94.69 543 ALA A CA 1
ATOM 4086 C C . ALA A 1 543 ? -21.608 -0.419 18.018 1.00 94.69 543 ALA A C 1
ATOM 4088 O O . ALA A 1 543 ? -21.924 -0.434 16.831 1.00 94.69 543 ALA A O 1
ATOM 4089 N N . THR A 1 544 ? -20.693 -1.235 18.528 1.00 96.00 544 THR A N 1
ATOM 4090 C CA . THR A 1 544 ? -20.036 -2.287 17.747 1.00 96.00 544 THR A CA 1
ATOM 4091 C C . THR A 1 544 ? -21.064 -3.367 17.452 1.00 96.00 544 THR A C 1
ATOM 4093 O O . THR A 1 544 ? -21.807 -3.764 18.349 1.00 96.00 544 THR A O 1
ATOM 4096 N N . GLY A 1 545 ? -21.106 -3.859 16.217 1.00 92.88 545 GLY A N 1
ATOM 4097 C CA . GLY A 1 545 ? -22.026 -4.905 15.772 1.00 92.88 545 GLY A CA 1
ATOM 4098 C C . GLY A 1 545 ? -21.662 -6.293 16.298 1.00 92.88 545 GLY A C 1
ATOM 4099 O O . GLY A 1 545 ? -21.573 -7.222 15.507 1.00 92.88 545 GLY A O 1
ATOM 4100 N N . ILE A 1 546 ? -21.406 -6.424 17.600 1.00 88.75 546 ILE A N 1
ATOM 4101 C CA . ILE A 1 546 ? -21.038 -7.666 18.281 1.00 88.75 546 ILE A CA 1
ATOM 4102 C C . ILE A 1 546 ? -22.127 -8.066 19.279 1.00 88.75 546 ILE A C 1
ATOM 4104 O O . ILE A 1 546 ? -22.706 -7.221 19.964 1.00 88.75 546 ILE A O 1
ATOM 4108 N N . SER A 1 547 ? -22.397 -9.363 19.358 1.00 84.00 547 SER A N 1
ATOM 4109 C CA . SER A 1 547 ? -23.411 -9.962 20.225 1.00 84.00 547 SER A CA 1
ATOM 4110 C C . SER A 1 547 ? -22.910 -11.281 20.811 1.00 84.00 547 SER A C 1
ATOM 4112 O O . SER A 1 547 ? -21.966 -11.881 20.292 1.00 84.00 547 SER A O 1
ATOM 4114 N N . ASP A 1 548 ? -23.537 -11.738 21.895 1.00 77.25 548 ASP A N 1
ATOM 4115 C CA . ASP A 1 548 ? -23.159 -12.960 22.617 1.00 77.25 548 ASP A CA 1
ATOM 4116 C C . ASP A 1 548 ? -23.137 -14.218 21.731 1.00 77.25 548 ASP A C 1
ATOM 4118 O O . ASP A 1 548 ? -22.377 -15.143 21.997 1.00 77.25 548 ASP A O 1
ATOM 4122 N N . ASP A 1 549 ? -23.966 -14.273 20.688 1.00 85.12 549 ASP A N 1
ATOM 4123 C CA . ASP A 1 549 ? -24.063 -15.393 19.746 1.00 85.12 549 ASP A CA 1
ATOM 4124 C C . ASP A 1 549 ? -23.033 -15.342 18.609 1.00 85.12 549 ASP A C 1
ATOM 4126 O O . ASP A 1 549 ? -22.842 -16.342 17.915 1.00 85.12 549 ASP A O 1
ATOM 4130 N N . LEU A 1 550 ? -22.363 -14.201 18.421 1.00 90.75 550 LEU A N 1
ATOM 4131 C CA . LEU A 1 550 ? -21.349 -14.027 17.385 1.00 90.75 550 LEU A CA 1
ATOM 4132 C C . LEU A 1 550 ? -19.992 -14.626 17.786 1.00 90.75 550 LEU A C 1
ATOM 4134 O O . LEU A 1 550 ? -19.258 -15.101 16.922 1.00 90.75 550 LEU A O 1
ATOM 4138 N N . LEU A 1 551 ? -19.653 -14.593 19.079 1.00 92.94 551 LEU A N 1
ATOM 4139 C CA . LEU A 1 551 ? -18.398 -15.129 19.613 1.00 92.94 551 LEU A CA 1
ATOM 4140 C C . LEU A 1 551 ? -18.563 -16.591 20.049 1.00 92.94 551 LEU A C 1
ATOM 4142 O O . LEU A 1 551 ? -19.513 -16.942 20.747 1.00 92.94 551 LEU A O 1
ATOM 4146 N N . ASP A 1 552 ? -17.607 -17.450 19.688 1.00 94.44 552 ASP A N 1
ATOM 4147 C CA . ASP A 1 552 ? -17.580 -18.833 20.172 1.00 94.44 552 ASP A CA 1
ATOM 4148 C C . ASP A 1 552 ? -16.988 -18.954 21.589 1.00 94.44 552 ASP A C 1
ATOM 4150 O O . ASP A 1 552 ? -16.360 -18.038 22.122 1.00 94.44 552 ASP A O 1
ATOM 4154 N N . GLU A 1 553 ? -17.178 -20.116 22.224 1.00 95.56 553 GLU A N 1
ATOM 4155 C CA . GLU A 1 553 ? -16.777 -20.325 23.623 1.00 95.56 553 GLU A CA 1
ATOM 4156 C C . GLU A 1 553 ? -15.262 -20.181 23.869 1.00 95.56 553 GLU A C 1
ATOM 4158 O O . GLU A 1 553 ? -14.839 -19.835 24.978 1.00 95.56 553 GLU A O 1
ATOM 4163 N N . ASP A 1 554 ? -14.466 -20.423 22.831 1.00 96.31 554 ASP A N 1
ATOM 4164 C CA . ASP A 1 554 ? -13.006 -20.398 22.854 1.00 96.31 554 ASP A CA 1
ATOM 4165 C C . ASP A 1 554 ? -12.432 -19.002 22.546 1.00 96.31 554 ASP A C 1
ATOM 4167 O O . ASP A 1 554 ? -11.237 -18.784 22.742 1.00 96.31 554 ASP A O 1
ATOM 4171 N N . SER A 1 555 ? -13.256 -18.048 22.096 1.00 97.25 555 SER A N 1
ATOM 4172 C CA . SER A 1 555 ? -12.837 -16.663 21.862 1.00 97.25 555 SER A CA 1
ATOM 4173 C C . SER A 1 555 ? -12.500 -15.959 23.179 1.00 97.25 555 SER A C 1
ATOM 4175 O O . SER A 1 555 ? -13.196 -16.123 24.188 1.00 97.25 555 SER A O 1
ATOM 4177 N N . THR A 1 556 ? -11.451 -15.139 23.170 1.00 97.81 556 THR A N 1
ATOM 4178 C CA . THR A 1 556 ? -11.030 -14.319 24.316 1.00 97.81 556 THR A CA 1
ATOM 4179 C C . THR A 1 556 ? -11.704 -12.955 24.254 1.00 97.81 556 THR A C 1
ATOM 4181 O O . THR A 1 556 ? -11.561 -12.250 23.259 1.00 97.81 556 THR A O 1
ATOM 4184 N N . CYS A 1 557 ? -12.417 -12.571 25.314 1.00 97.00 557 CYS A N 1
ATOM 4185 C CA . CYS A 1 557 ? -13.106 -11.285 25.423 1.00 97.00 557 CYS A CA 1
ATOM 4186 C C . CYS A 1 557 ? -12.141 -10.128 25.771 1.00 97.00 557 CYS A C 1
ATOM 4188 O O . CYS A 1 557 ? -11.024 -10.374 26.237 1.00 97.00 557 CYS A O 1
ATOM 4190 N N . PRO A 1 558 ? -12.583 -8.859 25.648 1.00 96.56 558 PRO A N 1
ATOM 4191 C CA . PRO A 1 558 ? -11.824 -7.685 26.097 1.00 96.56 558 PRO A CA 1
ATOM 4192 C C . PRO A 1 558 ? -11.283 -7.760 27.527 1.00 96.56 558 PRO A C 1
ATOM 4194 O O . PRO A 1 558 ? -10.146 -7.350 27.769 1.00 96.56 558 PRO A O 1
ATOM 4197 N N . ASN A 1 559 ? -12.026 -8.359 28.458 1.00 96.19 559 ASN A N 1
ATOM 4198 C CA . ASN A 1 559 ? -11.571 -8.570 29.836 1.00 96.19 559 ASN A CA 1
ATOM 4199 C C . ASN A 1 559 ? -10.483 -9.660 30.004 1.00 96.19 559 ASN A C 1
ATOM 4201 O O . ASN A 1 559 ? -10.131 -10.002 31.131 1.00 96.19 559 ASN A O 1
ATOM 4205 N N . GLN A 1 560 ? -9.952 -10.195 28.896 1.00 97.00 560 GLN A N 1
ATOM 4206 C CA . GLN A 1 560 ? -8.905 -11.223 28.786 1.00 97.00 560 GLN A CA 1
ATOM 4207 C C . GLN A 1 560 ? -9.320 -12.647 29.188 1.00 97.00 560 GLN A C 1
ATOM 4209 O O . GLN A 1 560 ? -8.535 -13.584 29.036 1.00 97.00 560 GLN A O 1
ATOM 4214 N N . ALA A 1 561 ? -10.543 -12.852 29.676 1.00 97.56 561 ALA A N 1
ATOM 4215 C CA . ALA A 1 561 ? -11.076 -14.189 29.906 1.00 97.56 561 ALA A CA 1
ATOM 4216 C C . ALA A 1 561 ? -11.745 -14.732 28.635 1.00 97.56 561 ALA A C 1
ATOM 4218 O O . ALA A 1 561 ? -12.293 -13.981 27.828 1.00 97.56 561 ALA A O 1
ATOM 4219 N N . THR A 1 562 ? -11.742 -16.056 28.462 1.00 97.56 562 THR A N 1
ATOM 4220 C CA . THR A 1 562 ? -12.505 -16.686 27.375 1.00 97.56 562 THR A CA 1
ATOM 4221 C C . THR A 1 562 ? -14.006 -16.536 27.598 1.00 97.56 562 THR A C 1
ATOM 4223 O O . THR A 1 562 ? -14.463 -16.504 28.749 1.00 97.56 562 THR A O 1
ATOM 4226 N N . CYS A 1 563 ? -14.788 -16.529 26.515 1.00 95.81 563 CYS A N 1
ATOM 4227 C CA . CYS A 1 563 ? -16.251 -16.499 26.572 1.00 95.81 563 CYS A CA 1
ATOM 4228 C C . CYS A 1 563 ? -16.777 -17.605 27.500 1.00 95.81 563 CYS A C 1
ATOM 4230 O O . CYS A 1 563 ? -17.528 -17.329 28.433 1.00 95.81 563 CYS A O 1
ATOM 4232 N N . LYS A 1 564 ? -16.257 -18.834 27.364 1.00 96.69 564 LYS A N 1
ATOM 4233 C CA . LYS A 1 564 ? -16.562 -19.974 28.246 1.00 96.69 564 LYS A CA 1
ATOM 4234 C C . LYS A 1 564 ? -16.350 -19.678 29.731 1.00 96.69 564 LYS A C 1
ATOM 4236 O O . LYS A 1 564 ? -17.157 -20.081 30.572 1.00 96.69 564 LYS A O 1
ATOM 4241 N N . THR A 1 565 ? -15.240 -19.024 30.070 1.00 97.38 565 THR A N 1
ATOM 4242 C CA . THR A 1 565 ? -14.886 -18.703 31.460 1.00 97.38 565 THR A CA 1
ATOM 4243 C C . THR A 1 565 ? -15.814 -17.631 32.017 1.00 97.38 565 THR A C 1
ATOM 4245 O O . THR A 1 565 ? -16.328 -17.786 33.124 1.00 97.38 565 THR A O 1
ATOM 4248 N N . ASN A 1 566 ? -16.088 -16.589 31.233 1.00 96.88 566 ASN A N 1
ATOM 4249 C CA . ASN A 1 566 ? -17.016 -15.523 31.597 1.00 96.88 566 ASN A CA 1
ATOM 4250 C C . ASN A 1 566 ? -18.438 -16.053 31.822 1.00 96.88 566 ASN A C 1
ATOM 4252 O O . ASN A 1 566 ? -19.035 -15.778 32.864 1.00 96.88 566 ASN A O 1
ATOM 4256 N N . THR A 1 567 ? -18.942 -16.895 30.914 1.00 94.38 567 THR A N 1
ATOM 4257 C CA . THR A 1 567 ? -20.257 -17.534 31.055 1.00 94.38 567 THR A CA 1
ATOM 4258 C C . THR A 1 567 ? -20.325 -18.407 32.307 1.00 94.38 567 THR A C 1
ATOM 4260 O O . THR A 1 567 ? -21.294 -18.326 33.060 1.00 94.38 567 THR A O 1
ATOM 4263 N N . ARG A 1 568 ? -19.285 -19.212 32.584 1.00 96.69 568 ARG A N 1
ATOM 4264 C CA . ARG A 1 568 ? -19.214 -20.048 33.797 1.00 96.69 568 ARG A CA 1
ATOM 4265 C C . ARG A 1 568 ? -19.235 -19.215 35.081 1.00 96.69 568 ARG A C 1
ATOM 4267 O O . ARG A 1 568 ? -19.801 -19.656 36.076 1.00 96.69 568 ARG A O 1
ATOM 4274 N N . ASN A 1 569 ? -18.618 -18.038 35.052 1.00 97.50 569 ASN A N 1
ATOM 4275 C CA . ASN A 1 569 ? -18.510 -17.141 36.197 1.00 97.50 569 ASN A CA 1
ATOM 4276 C C . ASN A 1 569 ? -19.670 -16.133 36.292 1.00 97.50 569 ASN A C 1
ATOM 4278 O O . ASN A 1 569 ? -19.647 -15.287 37.182 1.00 97.50 569 ASN A O 1
ATOM 4282 N N . HIS A 1 570 ? -20.676 -16.218 35.411 1.00 95.94 570 HIS A N 1
ATOM 4283 C CA . HIS A 1 570 ? -21.810 -15.287 35.348 1.00 95.94 570 HIS A CA 1
ATOM 4284 C C . HIS A 1 570 ? -21.391 -13.809 35.229 1.00 95.94 570 HIS A C 1
ATOM 4286 O O . HIS A 1 570 ? -22.033 -12.926 35.798 1.00 95.94 570 HIS A O 1
ATOM 4292 N N . VAL A 1 571 ? -20.303 -13.542 34.502 1.00 96.00 571 VAL A N 1
ATOM 4293 C CA . VAL A 1 571 ? -19.834 -12.178 34.223 1.00 96.00 571 VAL A CA 1
ATOM 4294 C C . VAL A 1 571 ? -20.844 -11.488 33.303 1.00 96.00 571 VAL A C 1
ATOM 4296 O O . VAL A 1 571 ? -21.337 -12.102 32.357 1.00 96.00 571 VAL A O 1
ATOM 4299 N N . SER A 1 572 ? -21.190 -10.230 33.592 1.00 93.56 572 SER A N 1
ATOM 4300 C CA . SER A 1 572 ? -22.138 -9.482 32.761 1.00 93.56 572 SER A CA 1
ATOM 4301 C C . SER A 1 572 ? -21.539 -9.176 31.386 1.00 93.56 572 SER A C 1
ATOM 4303 O O . SER A 1 572 ? -20.329 -8.993 31.276 1.00 93.56 572 SER A O 1
ATOM 4305 N N . TRP A 1 573 ? -22.367 -9.047 30.344 1.00 93.00 573 TRP A N 1
ATOM 4306 C CA . TRP A 1 573 ? -21.884 -8.693 29.001 1.00 93.00 573 TRP A CA 1
ATOM 4307 C C . TRP A 1 573 ? -21.049 -7.404 28.994 1.00 93.00 573 TRP A C 1
ATOM 4309 O O . TRP A 1 573 ? -20.001 -7.336 28.358 1.00 93.00 573 TRP A O 1
ATOM 4319 N N . THR A 1 574 ? -21.461 -6.393 29.766 1.00 92.50 574 THR A N 1
ATOM 4320 C CA . THR A 1 574 ? -20.692 -5.153 29.911 1.00 92.50 574 THR A CA 1
ATOM 4321 C C . THR A 1 574 ? -19.305 -5.411 30.488 1.00 92.50 574 THR A C 1
ATOM 4323 O O . THR A 1 574 ? -18.330 -4.913 29.937 1.00 92.50 574 THR A O 1
ATOM 4326 N N . ASP A 1 575 ? -19.191 -6.217 31.544 1.00 93.50 575 ASP A N 1
ATOM 4327 C CA . ASP A 1 575 ? -17.898 -6.529 32.166 1.00 93.50 575 ASP A CA 1
ATOM 4328 C C . ASP A 1 575 ? -17.046 -7.456 31.285 1.00 93.50 575 ASP A C 1
ATOM 4330 O O . ASP A 1 575 ? -15.823 -7.374 31.316 1.00 93.50 575 ASP A O 1
ATOM 4334 N N . MET A 1 576 ? -17.671 -8.312 30.466 1.00 94.56 576 MET A N 1
ATOM 4335 C CA . MET A 1 576 ? -16.977 -9.105 29.444 1.00 94.56 576 MET A CA 1
ATOM 4336 C C . MET A 1 576 ? -16.331 -8.205 28.387 1.00 94.56 576 MET A C 1
ATOM 4338 O O . MET A 1 576 ? -15.186 -8.436 27.996 1.00 94.56 576 MET A O 1
ATOM 4342 N N . MET A 1 577 ? -17.065 -7.179 27.942 1.00 94.81 577 MET A N 1
ATOM 4343 C CA . MET A 1 577 ? -16.633 -6.221 26.920 1.00 94.81 577 MET A CA 1
ATOM 4344 C C . MET A 1 577 ? -15.800 -5.056 27.475 1.00 94.81 577 MET A C 1
ATOM 4346 O O . MET A 1 577 ? -15.301 -4.242 26.701 1.00 94.81 577 MET A O 1
ATOM 4350 N N . THR A 1 578 ? -15.615 -4.974 28.795 1.00 94.12 578 THR A N 1
ATOM 4351 C CA . THR A 1 578 ? -14.746 -3.976 29.429 1.00 94.12 578 THR A CA 1
ATOM 4352 C C . THR A 1 578 ? -13.311 -4.488 29.429 1.00 94.12 578 THR A C 1
ATOM 4354 O O . THR A 1 578 ? -13.007 -5.533 30.003 1.00 94.12 578 THR A O 1
ATOM 4357 N N . ALA A 1 579 ? -12.419 -3.754 28.771 1.00 92.81 579 ALA A N 1
ATOM 4358 C CA . ALA A 1 579 ? -11.004 -4.091 28.723 1.00 92.81 579 ALA A CA 1
ATOM 4359 C C . ALA A 1 579 ? -10.371 -4.044 30.127 1.00 92.81 579 ALA A C 1
ATOM 4361 O O . ALA A 1 579 ? -10.633 -3.130 30.906 1.00 92.81 579 ALA A O 1
ATOM 4362 N N . ALA A 1 580 ? -9.520 -5.020 30.458 1.00 89.62 580 ALA A N 1
ATOM 4363 C CA . ALA A 1 580 ? -8.870 -5.071 31.772 1.00 89.62 580 ALA A CA 1
ATOM 4364 C C . ALA A 1 580 ? -7.734 -4.041 31.915 1.00 89.62 580 ALA A C 1
ATOM 4366 O O . ALA A 1 580 ? -7.427 -3.598 33.021 1.00 89.62 580 ALA A O 1
ATOM 4367 N N . THR A 1 581 ? -7.116 -3.646 30.804 1.00 86.25 581 THR A N 1
ATOM 4368 C CA . THR A 1 581 ? -6.296 -2.434 30.724 1.00 86.25 581 THR A CA 1
ATOM 4369 C C . THR A 1 581 ? -6.919 -1.465 29.733 1.00 86.25 581 THR A C 1
ATOM 4371 O O . THR A 1 581 ? -7.546 -1.924 28.777 1.00 86.25 581 THR A O 1
ATOM 4374 N N . PRO A 1 582 ? -6.700 -0.150 29.895 1.00 75.19 582 PRO A N 1
ATOM 4375 C CA . PRO A 1 582 ? -7.151 0.839 28.930 1.00 75.19 582 PRO A CA 1
ATOM 4376 C C . PRO A 1 582 ? -6.774 0.429 27.508 1.00 75.19 582 PRO A C 1
ATOM 4378 O O . PRO A 1 582 ? -5.589 0.160 27.253 1.00 75.19 582 PRO A O 1
ATOM 4381 N N . PRO A 1 583 ? -7.737 0.382 26.573 1.00 70.38 583 PRO A N 1
ATOM 4382 C CA . PRO A 1 583 ? -7.403 0.322 25.167 1.00 70.38 583 PRO A CA 1
ATOM 4383 C C . PRO A 1 583 ? -6.501 1.514 24.865 1.00 70.38 583 PRO A C 1
ATOM 4385 O O . PRO A 1 583 ? -6.819 2.653 25.216 1.00 70.38 583 PRO A O 1
ATOM 4388 N N . SER A 1 584 ? -5.326 1.239 24.308 1.00 62.81 584 SER A N 1
ATOM 4389 C CA . SER A 1 584 ? -4.352 2.290 24.047 1.00 62.81 584 SER A CA 1
ATOM 4390 C C . SER A 1 584 ? -4.713 2.967 22.724 1.00 62.81 584 SER A C 1
ATOM 4392 O O . SER A 1 584 ? -4.851 2.272 21.715 1.00 62.81 584 SER A O 1
ATOM 4394 N N . PRO A 1 585 ? -4.868 4.300 22.683 1.00 55.31 585 PRO A N 1
ATOM 4395 C CA . PRO A 1 585 ? -4.847 4.999 21.407 1.00 55.31 585 PRO A CA 1
ATOM 4396 C C . PRO A 1 585 ? -3.488 4.782 20.718 1.00 55.31 585 PRO A C 1
ATOM 4398 O O . PRO A 1 585 ? -2.503 4.458 21.396 1.00 55.31 585 PRO A O 1
ATOM 4401 N N . PRO A 1 586 ? -3.407 4.942 19.386 1.00 52.62 586 PRO A N 1
ATOM 4402 C CA . PRO A 1 586 ? -2.144 4.829 18.661 1.00 52.62 586 PRO A CA 1
ATOM 4403 C C . PRO A 1 586 ? -1.100 5.762 19.287 1.00 52.62 586 PRO A C 1
ATOM 4405 O O . PRO A 1 586 ? -1.261 6.978 19.299 1.00 52.62 586 PRO A O 1
ATOM 4408 N N . LYS A 1 587 ? -0.007 5.193 19.808 1.00 52.22 587 LYS A N 1
ATOM 4409 C CA . LYS A 1 587 ? 1.064 5.961 20.477 1.00 52.22 587 LYS A CA 1
ATOM 4410 C C . LYS A 1 587 ? 1.750 6.959 19.550 1.00 52.22 587 LYS A C 1
ATOM 4412 O O . LYS A 1 587 ? 2.373 7.906 20.019 1.00 52.22 587 LYS A O 1
ATOM 4417 N N . CYS A 1 588 ? 1.674 6.712 18.251 1.00 52.22 588 CYS A N 1
ATOM 4418 C CA . CYS A 1 588 ? 2.138 7.608 17.220 1.00 52.22 588 CYS A CA 1
ATOM 4419 C C . CYS A 1 588 ? 1.441 7.274 15.894 1.00 52.22 588 CYS A C 1
ATOM 4421 O O . CYS A 1 588 ? 0.993 6.142 15.701 1.00 52.22 588 CYS A O 1
ATOM 4423 N N . ILE A 1 589 ? 1.333 8.260 15.002 1.00 54.06 589 ILE A N 1
ATOM 4424 C CA . ILE A 1 589 ? 0.698 8.113 13.694 1.00 54.06 589 ILE A CA 1
ATOM 4425 C C . ILE A 1 589 ? 1.742 8.457 12.629 1.00 54.06 589 ILE A C 1
ATOM 4427 O O . ILE A 1 589 ? 2.165 9.611 12.572 1.00 54.06 589 ILE A O 1
ATOM 4431 N N . PRO A 1 590 ? 2.203 7.470 11.838 1.00 54.94 590 PRO A N 1
ATOM 4432 C CA . PRO A 1 590 ? 3.122 7.710 10.733 1.00 54.94 590 PRO A CA 1
ATOM 4433 C C . PRO A 1 590 ? 2.496 8.667 9.714 1.00 54.94 590 PRO A C 1
ATOM 4435 O O . PRO A 1 590 ? 1.330 8.509 9.346 1.00 54.94 590 PRO A O 1
ATOM 4438 N N . ASP A 1 591 ? 3.271 9.635 9.239 1.00 61.41 591 ASP A N 1
ATOM 4439 C CA . ASP A 1 591 ? 2.923 10.488 8.105 1.00 61.41 591 ASP A CA 1
ATOM 4440 C C . ASP A 1 591 ? 3.963 10.307 6.972 1.00 61.41 591 ASP A C 1
ATOM 4442 O O . ASP A 1 591 ? 5.017 9.714 7.210 1.00 61.41 591 ASP A O 1
ATOM 4446 N N . PRO A 1 592 ? 3.705 10.786 5.737 1.00 55.66 592 PRO A N 1
ATOM 4447 C CA . PRO A 1 592 ? 4.639 10.659 4.604 1.00 55.66 592 PRO A CA 1
ATOM 4448 C C . PRO A 1 592 ? 6.009 11.335 4.778 1.00 55.66 592 PRO A C 1
ATOM 4450 O O . PRO A 1 592 ? 6.819 11.321 3.852 1.00 55.66 592 PRO A O 1
ATOM 4453 N N . TYR A 1 593 ? 6.249 12.002 5.902 1.00 56.72 593 TYR A N 1
ATOM 4454 C CA . TYR A 1 593 ? 7.431 12.790 6.233 1.00 56.72 593 TYR A CA 1
ATOM 4455 C C . TYR A 1 593 ? 8.016 12.439 7.617 1.00 56.72 593 TYR A C 1
ATOM 4457 O O . TYR A 1 593 ? 9.216 12.641 7.818 1.00 56.72 593 TYR A O 1
ATOM 4465 N N . HIS A 1 594 ? 7.238 11.850 8.535 1.00 57.91 594 HIS A N 1
ATOM 4466 C CA . HIS A 1 594 ? 7.679 11.453 9.875 1.00 57.91 594 HIS A CA 1
ATOM 4467 C C . HIS A 1 594 ? 7.159 10.071 10.288 1.00 57.91 594 HIS A C 1
ATOM 4469 O O . HIS A 1 594 ? 5.961 9.799 10.341 1.00 57.91 594 HIS A O 1
ATOM 4475 N N . TRP A 1 595 ? 8.102 9.207 10.664 1.00 55.53 595 TRP A N 1
ATOM 4476 C CA . TRP A 1 595 ? 7.855 7.845 11.114 1.00 55.53 595 TRP A CA 1
ATOM 4477 C C . TRP A 1 595 ? 8.080 7.791 12.614 1.00 55.53 595 TRP A C 1
ATOM 4479 O O . TRP A 1 595 ? 9.029 8.372 13.144 1.00 55.53 595 TRP A O 1
ATOM 4489 N N . CYS A 1 596 ? 7.188 7.091 13.296 1.00 52.62 596 CYS A N 1
ATOM 4490 C CA . CYS A 1 596 ? 7.136 7.040 14.744 1.00 52.62 596 CYS A CA 1
ATOM 4491 C C . CYS A 1 596 ? 8.452 6.561 15.378 1.00 52.62 596 CYS A C 1
ATOM 4493 O O . CYS A 1 596 ? 8.839 5.411 15.155 1.00 52.62 596 CYS A O 1
ATOM 4495 N N . PRO A 1 597 ? 9.137 7.383 16.199 1.00 41.69 597 PRO A N 1
ATOM 4496 C CA . PRO A 1 597 ? 10.299 6.923 16.947 1.00 41.69 597 PRO A CA 1
ATOM 4497 C C . PRO A 1 597 ? 9.881 5.907 18.024 1.00 41.69 597 PRO A C 1
ATOM 4499 O O . PRO A 1 597 ? 8.843 6.050 18.667 1.00 41.69 597 PRO A O 1
ATOM 4502 N N . GLN A 1 598 ? 10.712 4.884 18.253 1.00 37.97 598 GLN A N 1
ATOM 4503 C CA . GLN A 1 598 ? 10.416 3.728 19.120 1.00 37.97 598 GLN A CA 1
ATOM 4504 C C . GLN A 1 598 ? 10.259 4.023 20.628 1.00 37.97 598 GLN A C 1
ATOM 4506 O O . GLN A 1 598 ? 10.094 3.091 21.415 1.00 37.97 598 GLN A O 1
ATOM 4511 N N . THR A 1 599 ? 10.294 5.275 21.088 1.00 32.97 599 THR A N 1
ATOM 4512 C CA . THR A 1 599 ? 10.245 5.569 22.528 1.00 32.97 599 THR A CA 1
ATOM 4513 C C . THR A 1 599 ? 9.482 6.847 22.848 1.00 32.97 599 THR A C 1
ATOM 4515 O O . THR A 1 599 ? 9.948 7.935 22.525 1.00 32.97 599 THR A O 1
ATOM 4518 N N . CYS A 1 600 ? 8.395 6.718 23.613 1.00 32.72 600 CYS A N 1
ATOM 4519 C CA . CYS A 1 600 ? 7.873 7.802 24.442 1.00 32.72 600 CYS A CA 1
ATOM 4520 C C . CYS A 1 600 ? 7.675 7.304 25.878 1.00 32.72 600 CYS A C 1
ATOM 4522 O O . CYS A 1 600 ? 6.861 6.424 26.156 1.00 32.72 600 CYS A O 1
ATOM 4524 N N . THR A 1 601 ? 8.448 7.888 26.789 1.00 31.75 601 THR A N 1
ATOM 4525 C CA . THR A 1 601 ? 8.227 7.875 28.236 1.00 31.75 601 THR A CA 1
ATOM 4526 C C . THR A 1 601 ? 7.303 9.031 28.597 1.00 31.75 601 THR A C 1
ATOM 4528 O O . THR A 1 601 ? 7.625 10.173 28.272 1.00 31.75 601 THR A O 1
ATOM 4531 N N . CYS A 1 602 ? 6.205 8.768 29.310 1.00 31.48 602 CYS A N 1
ATOM 4532 C CA . CYS A 1 602 ? 5.446 9.817 29.989 1.00 31.48 602 CYS A CA 1
ATOM 4533 C C . CYS A 1 602 ? 6.382 10.547 30.964 1.00 31.48 602 CYS A C 1
ATOM 4535 O O . CYS A 1 602 ? 6.770 9.983 31.991 1.00 31.48 602 CYS A O 1
ATOM 4537 N N . GLN A 1 603 ? 6.772 11.783 30.654 1.00 30.41 603 GLN A N 1
ATOM 4538 C CA . GLN A 1 603 ? 7.352 12.656 31.665 1.00 30.41 603 GLN A CA 1
ATOM 4539 C C . GLN A 1 603 ? 6.213 13.145 32.555 1.00 30.41 603 GLN A C 1
ATOM 4541 O O . GLN A 1 603 ? 5.342 13.886 32.115 1.00 30.41 603 GLN A O 1
ATOM 4546 N N . LYS A 1 604 ? 6.216 12.696 33.812 1.00 30.22 604 LYS A N 1
ATOM 4547 C CA . LYS A 1 604 ? 5.504 13.387 34.887 1.00 30.22 604 LYS A CA 1
ATOM 4548 C C . LYS A 1 604 ? 6.162 14.760 35.045 1.00 30.22 604 LYS A C 1
ATOM 4550 O O . LYS A 1 604 ? 7.337 14.801 35.413 1.00 30.22 604 LYS A O 1
ATOM 4555 N N . SER A 1 605 ? 5.441 15.832 34.726 1.00 28.98 605 SER A N 1
ATOM 4556 C CA . SER A 1 605 ? 5.789 17.196 35.144 1.00 28.98 605 SER A CA 1
ATOM 4557 C C . SER A 1 605 ? 5.421 17.413 36.603 1.00 28.98 605 SER A C 1
ATOM 4559 O O . SER A 1 605 ? 4.265 17.062 36.941 1.00 28.98 605 SER A O 1
#

Organism: NCBI:txid1930071

Radius of gyration: 38.39 Å; chains: 1; bounding box: 108×46×99 Å

Foldseek 3Di:
DFDWDKDKDWDFDPDDDDFTWIKIFTDGPVRHTPDIDIDTDDLPDDDWDWDDDPQQWIWIQFSVRWIWIARNVPRAIEIPAADPDWGWDWDFDDDDPQQWHWYAHRVRFTFTKGKDWDDQDDDDDDDDPDDDDDPPPPDPRRITTITIDGQDDTPVVQVVVQADELGEQDQAECALPEPDRGAHANYEHHLYEQALYEHALYEHALYENHNYAQANYEQELYEQDNYEQACYENCHYHYDLNYEHAQYEQHLYENAQAEHDNYEHDQYEQHNYEHHLYEDANYEDHQHEQALYEQDLYEQALYEDENYHFCYDVPGATYEHDNYEHELYEHDNNEGARYEQDQYEFYYPNGENDNYEHHQYENDLYEHALYEPDLYEQALYEHELYECALYEDANYEQHHDPVRRGHEQALYAQFNYAHHNYAHELYENAQYQAAAAQAGFEDKAPDDDCLVCLLVFHDDPCVQVVCVVQVAHADDDWTWDPPDRPFKIKTAGDDDLPQQWRFARIWMWGDDPRMTTIHGFWTWDWDADPVRDTDTDIRGGDHRNDDLVNYDQNHQFQCRHGSVVCVVVVPDPSNSNHHVHHSTGSRDRRGSVDDDDPDDDPDDD

Secondary structure (DSSP, 8-state):
----EEEEEEE--SSSS---EEEEEEE-TTS-EEEEEEEEPPTT-----EEE-SSSEEEEE-TTS-EEEEETTTTEEEESS---S--EEEE--SS-----EEEE-TTS-EEEEEEEEE--PPP--PPP--S------------EEEEEEE-S--HHHHHHHTB-TT-B-TT-B-TT-B-TT-B-TT-B-TT-B-TT-B-TT-B-TT-B-TT-B-TT-B-TT-B-TT-B-TT-B-TT-B--TT-B-TT-B-TT-B-TT-B-TT-B-TT-B-TT-B-TT-B-TT-B-TT-B-TT-B-TT-B-TT-B-TT-B---BTTB---B-TT-B-TT-B-TT-B-TT-B-TT-B--SSS-B-TT-B-TT-B-TT-B-TT-B-TT-B-TT-B-TT-B-TT-B-TT-EEPPPTT-PPPB-TT-B-TT-B-TT-EE-S-B-TT-B--BTTBEEEEEE---STHHHHTTTPPPHHHHHHHHHTT----SS-EEEEEETTTEEEEE----SS-TT--EEEEEEEEETTEEEEEEEEEEEEEE-TTS-EEEEEEEPPPPS--TTTS-TTSBPTTSSBHHHHHHTT--HHHHHS-SSPPPPPS----SS----S-------

InterPro domains:
  IPR001646 Pentapeptide repeat [PF00805] (188-219)
  IPR001646 Pentapeptide repeat [PF00805] (268-307)
  IPR001646 Pentapeptide repeat [PF00805] (318-349)
  IPR001646 Pentapeptide repeat [PF00805] (372-398)
  IPR001646 Pentapeptide repeat [PF00805] (409-431)
  IPR051082 Pentapeptide repeat and BTB/POZ domain-containing protein [PTHR14136] (166-307)

Sequence (605 aa):
MIGAFFGKYAFQSRTGDLQSWYVTYSSDDNGTILKMAATQITDTEKFAVYRTGEDARSVICLFNWQFVTVDHSSGWLMASSGLDQAATLYFAFSDYDLASLTMFNQDGELVMMRYTVKNPTPFLLFPNISDNAAAVQAADNAFFILQLIPITPGINSLRKTGGYKNGDFKRVDLTNVDLSGLDLSGGDFDGAILSGANFSNAALTGANFKNACLKGTIFCGANLSQADFSGCDITSAIWDKDVVASQAIFRDCNAVKVNMEGAQFDRADFTGADFDGATFKGGNLQRAVLQNANFSGTTFESADLSGIIAGKTTGSPGVNLSFAYMPDAKLTDAHLNGANLSHVQLYGSSARADNAVLEEADLSFSNFTGMDLSQVQLQGAILDEAILANCDLSGANLIPSEDGQAVSFVKANLQGANFTGAILKKVNMSNSAVALSDGVPLFTIISPDYISDLNKGIFPQGLADDFSAHGYCLSDNPTVTVINPNSTWNVSQNLPLEELGLGYSEFLLQNSQGNLKVSGKTIVINRMNDKKELEKYFVAVTATGISDDLLDEDSTCPNQATCKTNTRNHVSWTDMMTAATPPSPPKCIPDPYHWCPQTCTCQKS